Protein AF-0000000084497941 (afdb_homodimer)

Foldseek 3Di:
DVVLVVLLVVLVVVVVVVDDLQRSCVVFVWDSVVSVCSPVPVVPDDPPPIDTDDDVVQVVDLVSLLVVLVVQLVVVVVQDPLVQAAEEEAEPDARQSSRVNVCVVSVHWYWYWYCDPVLPQTDTDPVTDDQAPGEYEYEYEEAEPCSSVQSVQVNSVVRHHHYAAYEYQEYADPDQDHPRHGYHYVYYDYDDD/DVVLVVLLVVLVVVVVVVDDLQRSCVVQVWDSVSSVCSPVVVVPDDPPPIDTDDDVVQVVDLVSLLVVLVVQLVVVVVQDPLVQAAEEEAEPDARQSSRVNNCVVSVHWYWYWYDDPVLPQTDIDPVTDDQAPGEYEYEYEEAEPCSSVQSVQVSSVVRHHHYAAYEYQEYADPDQDHPRHGYYYVYYDYDDD

pLDDT: mean 87.3, std 14.12, range [38.97, 98.88]

Radius of gyration: 20.61 Å; Cα contacts (8 Å, |Δi|>4): 755; chains: 2; bounding box: 57×54×46 Å

Organism: NCBI:txid312540

Structure (mmCIF, N/CA/C/O backbone):
data_AF-0000000084497941-model_v1
#
loop_
_entity.id
_entity.type
_entity.pdbx_description
1 polymer 'Transcriptional regulator GfcR'
#
loop_
_atom_site.group_PDB
_atom_site.id
_atom_site.type_symbol
_atom_site.label_atom_id
_atom_site.label_alt_id
_atom_site.label_comp_id
_atom_site.label_asym_id
_atom_site.label_entity_id
_atom_site.label_seq_id
_atom_site.pdbx_PDB_ins_code
_atom_site.Cartn_x
_atom_site.Cartn_y
_atom_site.Cartn_z
_atom_site.occupancy
_atom_site.B_iso_or_equiv
_atom_site.auth_seq_id
_atom_site.auth_comp_id
_atom_site.auth_asym_id
_atom_site.auth_atom_id
_atom_site.pdbx_PDB_model_num
ATOM 1 N N . MET A 1 1 ? 23.484 14.844 -10.32 1 38.97 1 MET A N 1
ATOM 2 C CA . MET A 1 1 ? 22.953 14.852 -11.688 1 38.97 1 MET A CA 1
ATOM 3 C C . MET A 1 1 ? 22.438 13.477 -12.078 1 38.97 1 MET A C 1
ATOM 5 O O . MET A 1 1 ? 21.438 13.367 -12.805 1 38.97 1 MET A O 1
ATOM 9 N N . LYS A 1 2 ? 23.188 12.367 -11.648 1 48.31 2 LYS A N 1
ATOM 10 C CA . LYS A 1 2 ? 22.906 10.953 -11.898 1 48.31 2 LYS A CA 1
ATOM 11 C C . LYS A 1 2 ? 21.547 10.555 -11.336 1 48.31 2 LYS A C 1
ATOM 13 O O . LYS A 1 2 ? 20.812 9.797 -11.961 1 48.31 2 LYS A O 1
ATOM 18 N N . SER A 1 3 ? 21.188 11.438 -10.453 1 68.69 3 SER A N 1
ATOM 19 C CA . SER A 1 3 ? 20.031 11.078 -9.656 1 68.69 3 SER A CA 1
ATOM 20 C C . SER A 1 3 ? 18.734 11.555 -10.328 1 68.69 3 SER A C 1
ATOM 22 O O . SER A 1 3 ? 17.766 10.797 -10.406 1 68.69 3 SER A O 1
ATOM 24 N N . LEU A 1 4 ? 18.906 12.641 -11.023 1 72 4 LEU A N 1
ATOM 25 C CA . LEU A 1 4 ? 17.719 13.195 -11.672 1 72 4 LEU A CA 1
ATOM 26 C C . LEU A 1 4 ? 17.375 12.414 -12.93 1 72 4 LEU A C 1
ATOM 28 O O . LEU A 1 4 ? 16.203 12.18 -13.219 1 72 4 LEU A O 1
ATOM 32 N N . GLU A 1 5 ? 18.422 12 -13.562 1 73.44 5 GLU A N 1
ATOM 33 C CA . GLU A 1 5 ? 18.219 11.211 -14.781 1 73.44 5 GLU A CA 1
ATOM 34 C C . GLU A 1 5 ? 17.562 9.875 -14.477 1 73.44 5 GLU A C 1
ATOM 36 O O . GLU A 1 5 ? 16.672 9.43 -15.219 1 73.44 5 GLU A O 1
ATOM 41 N N . GLU A 1 6 ? 18.031 9.312 -13.445 1 75.38 6 GLU A N 1
ATOM 42 C CA . GLU A 1 6 ? 17.453 8.039 -13.039 1 75.38 6 GLU A CA 1
ATOM 43 C C . GLU A 1 6 ? 15.992 8.195 -12.656 1 75.38 6 GLU A C 1
ATOM 45 O O . GLU A 1 6 ? 15.156 7.348 -12.992 1 75.38 6 GLU A O 1
ATOM 50 N N . LEU A 1 7 ? 15.742 9.305 -12.047 1 75.25 7 LEU A N 1
ATOM 51 C CA . LEU A 1 7 ? 14.375 9.594 -11.641 1 75.25 7 LEU A CA 1
ATOM 52 C C . LEU A 1 7 ? 13.484 9.828 -12.859 1 75.25 7 LEU A C 1
ATOM 54 O O . LEU A 1 7 ? 12.344 9.359 -12.891 1 75.25 7 LEU A O 1
ATOM 58 N N . TYR A 1 8 ? 14.094 10.516 -13.797 1 77.31 8 TYR A N 1
ATOM 59 C CA . TYR A 1 8 ? 13.367 10.766 -15.039 1 77.31 8 TYR A CA 1
ATOM 60 C C . TYR A 1 8 ? 13.039 9.461 -15.75 1 77.31 8 TYR A C 1
ATOM 62 O O . TYR A 1 8 ? 11.898 9.234 -16.172 1 77.31 8 TYR A O 1
ATOM 70 N N . LYS A 1 9 ? 13.992 8.555 -15.836 1 78.75 9 LYS A N 1
ATOM 71 C CA . LYS A 1 9 ? 13.812 7.27 -16.5 1 78.75 9 LYS A CA 1
ATOM 72 C C . LYS A 1 9 ? 12.727 6.441 -15.82 1 78.75 9 LYS A C 1
ATOM 74 O O . LYS A 1 9 ? 11.891 5.836 -16.484 1 78.75 9 LYS A O 1
ATOM 79 N N . ARG A 1 10 ? 12.758 6.52 -14.57 1 80.19 10 ARG A N 1
ATOM 80 C CA . ARG A 1 10 ? 11.773 5.762 -13.797 1 80.19 10 ARG A CA 1
ATOM 81 C C . ARG A 1 10 ? 10.375 6.336 -13.984 1 80.19 10 ARG A C 1
ATOM 83 O O . ARG A 1 10 ? 9.406 5.586 -14.148 1 80.19 10 ARG A O 1
ATOM 90 N N . ALA A 1 11 ? 10.297 7.605 -14.008 1 79.5 11 ALA A N 1
ATOM 91 C CA . ALA A 1 11 ? 9.016 8.281 -14.188 1 79.5 11 ALA A CA 1
ATOM 92 C C . ALA A 1 11 ? 8.414 7.953 -15.555 1 79.5 11 ALA A C 1
ATOM 94 O O . ALA A 1 11 ? 7.211 7.691 -15.664 1 79.5 11 ALA A O 1
ATOM 95 N N . ILE A 1 12 ? 9.289 7.871 -16.516 1 79.31 12 ILE A N 1
ATOM 96 C CA . ILE A 1 12 ? 8.844 7.57 -17.875 1 79.31 12 ILE A CA 1
ATOM 97 C C . ILE A 1 12 ? 8.375 6.121 -17.953 1 79.31 12 ILE A C 1
ATOM 99 O O . ILE A 1 12 ? 7.363 5.828 -18.594 1 79.31 12 ILE A O 1
ATOM 103 N N . GLU A 1 13 ? 9.102 5.301 -17.266 1 80.06 13 GLU A N 1
ATOM 104 C CA . GLU A 1 13 ? 8.742 3.887 -17.25 1 80.06 13 GLU A CA 1
ATOM 105 C C . GLU A 1 13 ? 7.363 3.676 -16.625 1 80.06 13 GLU A C 1
ATOM 107 O O . GLU A 1 13 ? 6.551 2.916 -17.156 1 80.06 13 GLU A O 1
ATOM 112 N N . LEU A 1 14 ? 7.105 4.301 -15.602 1 79.31 14 LEU A N 1
ATOM 113 C CA . LEU A 1 14 ? 5.832 4.184 -14.898 1 79.31 14 LEU A CA 1
ATOM 114 C C . LEU A 1 14 ? 4.699 4.793 -15.719 1 79.31 14 LEU A C 1
ATOM 116 O O . LEU A 1 14 ? 3.598 4.242 -15.766 1 79.31 14 LEU A O 1
ATOM 120 N N . LYS A 1 15 ? 4.988 5.945 -16.359 1 79.69 15 LYS A N 1
ATOM 121 C CA . LYS A 1 15 ? 4.004 6.578 -17.234 1 79.69 15 LYS A CA 1
ATOM 122 C C . LYS A 1 15 ? 3.621 5.656 -18.375 1 79.69 15 LYS A C 1
ATOM 124 O O . LYS A 1 15 ? 2.441 5.535 -18.719 1 79.69 15 LYS A O 1
ATOM 129 N N . ASN A 1 16 ? 4.625 4.945 -18.875 1 79.56 16 ASN A N 1
ATOM 130 C CA . ASN A 1 16 ? 4.41 4.027 -20 1 79.56 16 ASN A CA 1
ATOM 131 C C . ASN A 1 16 ? 3.582 2.818 -19.578 1 79.56 16 ASN A C 1
ATOM 133 O O . ASN A 1 16 ? 2.93 2.186 -20.406 1 79.56 16 ASN A O 1
ATOM 137 N N . LYS A 1 17 ? 3.617 2.561 -18.312 1 76.25 17 LYS A N 1
ATOM 138 C CA . LYS A 1 17 ? 2.838 1.453 -17.766 1 76.25 17 LYS A CA 1
ATOM 139 C C . LYS A 1 17 ? 1.403 1.883 -17.469 1 76.25 17 LYS A C 1
ATOM 141 O O . LYS A 1 17 ? 0.6 1.087 -16.969 1 76.25 17 LYS A O 1
ATOM 146 N N . GLY A 1 18 ? 1.116 3.264 -17.719 1 73.56 18 GLY A N 1
ATOM 147 C CA . GLY A 1 18 ? -0.255 3.738 -17.609 1 73.56 18 GLY A CA 1
ATOM 148 C C . GLY A 1 18 ? -0.554 4.441 -16.312 1 73.56 18 GLY A C 1
ATOM 149 O O . GLY A 1 18 ? -1.717 4.684 -15.977 1 73.56 18 GLY A O 1
ATOM 150 N N . MET A 1 19 ? 0.462 4.684 -15.555 1 74.25 19 MET A N 1
ATOM 151 C CA . MET A 1 19 ? 0.244 5.344 -14.266 1 74.25 19 MET A CA 1
ATOM 152 C C . MET A 1 19 ? 0.009 6.84 -14.461 1 74.25 19 MET A C 1
ATOM 154 O O . MET A 1 19 ? 0.636 7.465 -15.312 1 74.25 19 MET A O 1
ATOM 158 N N . SER A 1 20 ? -0.952 7.426 -13.688 1 74.38 20 SER A N 1
ATOM 159 C CA . SER A 1 20 ? -1.146 8.867 -13.648 1 74.38 20 SER A CA 1
ATOM 160 C C . SER A 1 20 ? -0.001 9.562 -12.922 1 74.38 20 SER A C 1
ATOM 162 O O . SER A 1 20 ? 0.785 8.906 -12.227 1 74.38 20 SER A O 1
ATOM 164 N N . ASP A 1 21 ? 0.1 10.938 -13.164 1 76.62 21 ASP A N 1
ATOM 165 C CA . ASP A 1 21 ? 1.107 11.719 -12.453 1 76.62 21 ASP A CA 1
ATOM 166 C C . ASP A 1 21 ? 0.959 11.562 -10.938 1 76.62 21 ASP A C 1
ATOM 168 O O . ASP A 1 21 ? 1.955 11.484 -10.219 1 76.62 21 ASP A O 1
ATOM 172 N N . LYS A 1 22 ? -0.23 11.422 -10.477 1 71.44 22 LYS A N 1
ATOM 173 C CA . LYS A 1 22 ? -0.493 11.273 -9.047 1 71.44 22 LYS A CA 1
ATOM 174 C C . LYS A 1 22 ? -0.027 9.906 -8.547 1 71.44 22 LYS A C 1
ATOM 176 O O . LYS A 1 22 ? 0.569 9.812 -7.469 1 71.44 22 LYS A O 1
ATOM 181 N N . GLU A 1 23 ? -0.269 8.883 -9.266 1 72.44 23 GLU A N 1
ATOM 182 C CA . GLU A 1 23 ? 0.193 7.543 -8.914 1 72.44 23 GLU A CA 1
ATOM 183 C C . GLU A 1 23 ? 1.717 7.477 -8.883 1 72.44 23 GLU A C 1
ATOM 185 O O . GLU A 1 23 ? 2.299 6.836 -8.008 1 72.44 23 GLU A O 1
ATOM 190 N N . ILE A 1 24 ? 2.291 8.086 -9.891 1 76.19 24 ILE A N 1
ATOM 191 C CA . ILE A 1 24 ? 3.748 8.094 -9.977 1 76.19 24 ILE A CA 1
ATOM 192 C C . ILE A 1 24 ? 4.332 8.852 -8.789 1 76.19 24 ILE A C 1
ATOM 194 O O . ILE A 1 24 ? 5.336 8.438 -8.211 1 76.19 24 ILE A O 1
ATOM 198 N N . SER A 1 25 ? 3.672 9.961 -8.461 1 76.25 25 SER A N 1
ATOM 199 C CA . SER A 1 25 ? 4.113 10.75 -7.316 1 76.25 25 SER A CA 1
ATOM 200 C C . SER A 1 25 ? 4.086 9.922 -6.035 1 76.25 25 SER A C 1
ATOM 202 O O . SER A 1 25 ? 5.004 10.008 -5.219 1 76.25 25 SER A O 1
ATOM 204 N N . THR A 1 26 ? 3.102 9.109 -5.965 1 68.81 26 THR A N 1
ATOM 205 C CA . THR A 1 26 ? 2.975 8.25 -4.797 1 68.81 26 THR A CA 1
ATOM 206 C C . THR A 1 26 ? 4.055 7.172 -4.801 1 68.81 26 THR A C 1
ATOM 208 O O . THR A 1 26 ? 4.648 6.875 -3.76 1 68.81 26 THR A O 1
ATOM 211 N N . GLU A 1 27 ? 4.344 6.625 -5.871 1 71.69 27 GLU A N 1
ATOM 212 C CA . GLU A 1 27 ? 5.324 5.555 -6.023 1 71.69 27 GLU A CA 1
ATOM 213 C C . GLU A 1 27 ? 6.738 6.059 -5.762 1 71.69 27 GLU A C 1
ATOM 215 O O . GLU A 1 27 ? 7.543 5.371 -5.133 1 71.69 27 GLU A O 1
ATOM 220 N N . LEU A 1 28 ? 7.07 7.254 -6.266 1 70.69 28 LEU A N 1
ATOM 221 C CA . LEU A 1 28 ? 8.43 7.777 -6.195 1 70.69 28 LEU A CA 1
ATOM 222 C C . LEU A 1 28 ? 8.594 8.719 -5.012 1 70.69 28 LEU A C 1
ATOM 224 O O . LEU A 1 28 ? 9.703 9.195 -4.738 1 70.69 28 LEU A O 1
ATOM 228 N N . HIS A 1 29 ? 7.484 8.969 -4.352 1 70.38 29 HIS A N 1
ATOM 229 C CA . HIS A 1 29 ? 7.465 9.883 -3.213 1 70.38 29 HIS A CA 1
ATOM 230 C C . HIS A 1 29 ? 7.957 11.266 -3.609 1 70.38 29 HIS A C 1
ATOM 232 O O . HIS A 1 29 ? 8.828 11.836 -2.945 1 70.38 29 HIS A O 1
ATOM 238 N N . LEU A 1 30 ? 7.566 11.734 -4.688 1 70.81 30 LEU A N 1
ATOM 239 C CA . LEU A 1 30 ? 7.789 13.086 -5.184 1 70.81 30 LEU A CA 1
ATOM 240 C C . LEU A 1 30 ? 6.469 13.836 -5.34 1 70.81 30 LEU A C 1
ATOM 242 O O . LEU A 1 30 ? 5.398 13.219 -5.344 1 70.81 30 LEU A O 1
ATOM 246 N N . SER A 1 31 ? 6.586 15.109 -5.363 1 68.5 31 SER A N 1
ATOM 247 C CA . SER A 1 31 ? 5.391 15.906 -5.602 1 68.5 31 SER A CA 1
ATOM 248 C C . SER A 1 31 ? 4.871 15.719 -7.023 1 68.5 31 SER A C 1
ATOM 250 O O . SER A 1 31 ? 5.641 15.391 -7.93 1 68.5 31 SER A O 1
ATOM 252 N N . VAL A 1 32 ? 3.582 15.883 -7.109 1 70.19 32 VAL A N 1
ATOM 253 C CA . VAL A 1 32 ? 2.988 15.797 -8.438 1 70.19 32 VAL A CA 1
ATOM 254 C C . VAL A 1 32 ? 3.621 16.844 -9.359 1 70.19 32 VAL A C 1
ATOM 256 O O . VAL A 1 32 ? 3.867 16.562 -10.539 1 70.19 32 VAL A O 1
ATOM 259 N N . ASN A 1 33 ? 3.918 17.984 -8.852 1 70.75 33 ASN A N 1
ATOM 260 C CA . ASN A 1 33 ? 4.562 19.047 -9.625 1 70.75 33 ASN A CA 1
ATOM 261 C C . ASN A 1 33 ? 5.945 18.609 -10.117 1 70.75 33 ASN A C 1
ATOM 263 O O . ASN A 1 33 ? 6.324 18.906 -11.25 1 70.75 33 ASN A O 1
ATOM 267 N N . THR A 1 34 ? 6.66 17.938 -9.258 1 73.38 34 THR A N 1
ATOM 268 C CA . THR A 1 34 ? 7.98 17.453 -9.641 1 73.38 34 THR A CA 1
ATOM 269 C C . THR A 1 34 ? 7.875 16.438 -10.766 1 73.38 34 THR A C 1
ATOM 271 O O . THR A 1 34 ? 8.672 16.453 -11.711 1 73.38 34 THR A O 1
ATOM 274 N N . ILE A 1 35 ? 6.836 15.594 -10.711 1 74.12 35 ILE A N 1
ATOM 275 C CA . ILE A 1 35 ? 6.648 14.57 -11.734 1 74.12 35 ILE A CA 1
ATOM 276 C C . ILE A 1 35 ? 6.27 15.227 -13.062 1 74.12 35 ILE A C 1
ATOM 278 O O . ILE A 1 35 ? 6.812 14.875 -14.109 1 74.12 35 ILE A O 1
ATOM 282 N N . SER A 1 36 ? 5.363 16.156 -12.945 1 74.88 36 SER A N 1
ATOM 283 C CA . SER A 1 36 ? 4.961 16.875 -14.156 1 74.88 36 SER A CA 1
ATOM 284 C C . SER A 1 36 ? 6.148 17.578 -14.805 1 74.88 36 SER A C 1
ATOM 286 O O . SER A 1 36 ? 6.285 17.578 -16.031 1 74.88 36 SER A O 1
ATOM 288 N N . TRP A 1 37 ? 6.922 18.141 -13.984 1 74.94 37 TRP A N 1
ATOM 289 C CA . TRP A 1 37 ? 8.133 18.812 -14.445 1 74.94 37 TRP A CA 1
ATOM 290 C C . TRP A 1 37 ? 9.086 17.812 -15.102 1 74.94 37 TRP A C 1
ATOM 292 O O . TRP A 1 37 ? 9.602 18.078 -16.188 1 74.94 37 TRP A O 1
ATOM 302 N N . LEU A 1 38 ? 9.344 16.688 -14.484 1 73.25 38 LEU A N 1
ATOM 303 C CA . LEU A 1 38 ? 10.234 15.656 -14.992 1 73.25 38 LEU A CA 1
ATOM 304 C C . LEU A 1 38 ? 9.773 15.164 -16.359 1 73.25 38 LEU A C 1
ATOM 306 O O . LEU A 1 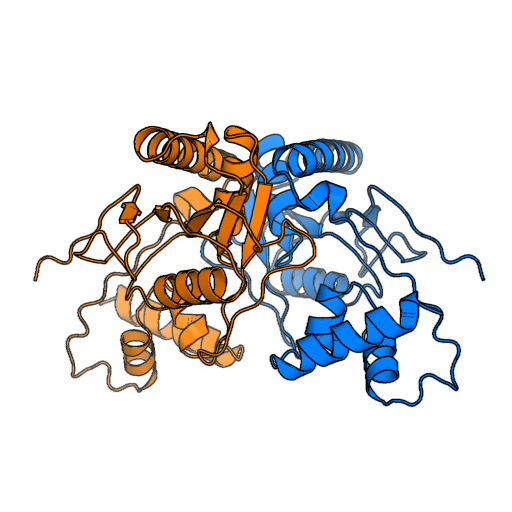38 ? 10.586 14.93 -17.25 1 73.25 38 LEU A O 1
ATOM 310 N N . LEU A 1 39 ? 8.531 15.055 -16.469 1 77.62 39 LEU A N 1
ATOM 311 C CA . LEU A 1 39 ? 7.973 14.461 -17.688 1 77.62 39 LEU A CA 1
ATOM 312 C C . LEU A 1 39 ? 7.867 15.5 -18.797 1 77.62 39 LEU A C 1
ATOM 314 O O . LEU A 1 39 ? 7.762 15.148 -19.969 1 77.62 39 LEU A O 1
ATOM 318 N N . SER A 1 40 ? 7.832 16.734 -18.469 1 71.38 40 SER A N 1
ATOM 319 C CA . SER A 1 40 ? 7.766 17.812 -19.453 1 71.38 40 SER A CA 1
ATOM 320 C C . SER A 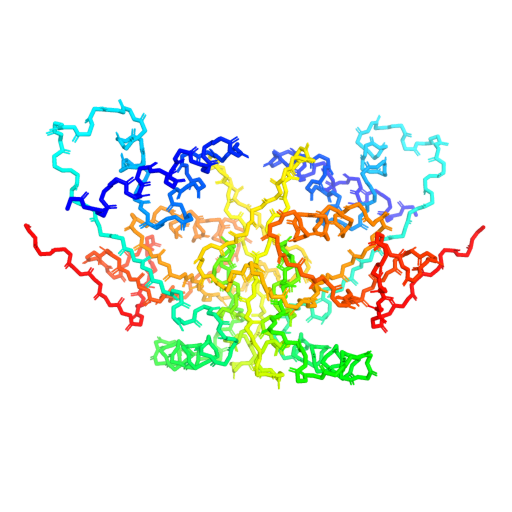1 40 ? 9.125 18.062 -20.094 1 71.38 40 SER A C 1
ATOM 322 O O . SER A 1 40 ? 9.242 18.828 -21.047 1 71.38 40 SER A O 1
ATOM 324 N N . LYS A 1 41 ? 10.18 17.234 -20.016 1 58.81 41 LYS A N 1
ATOM 325 C CA . LYS A 1 41 ? 11.492 17.344 -20.672 1 58.81 41 LYS A CA 1
ATOM 326 C C . LYS A 1 41 ? 12.141 18.688 -20.375 1 58.81 41 LYS A C 1
ATOM 328 O O . LYS A 1 41 ? 13.18 19.016 -20.953 1 58.81 41 LYS A O 1
ATOM 333 N N . ASN A 1 42 ? 11.5 19.562 -19.75 1 54.94 42 ASN A N 1
ATOM 334 C CA . ASN A 1 42 ? 12.133 20.844 -19.484 1 54.94 42 ASN A CA 1
ATOM 335 C C . ASN A 1 42 ? 12.93 20.812 -18.188 1 54.94 42 ASN A C 1
ATOM 337 O O . ASN A 1 42 ? 12.781 21.688 -17.328 1 54.94 42 ASN A O 1
ATOM 341 N N . ILE A 1 43 ? 13.688 19.75 -17.969 1 55.41 43 ILE A N 1
ATOM 342 C CA . ILE A 1 43 ? 14.422 19.516 -16.719 1 55.41 43 ILE A CA 1
ATOM 343 C C . ILE A 1 43 ? 15.336 20.703 -16.438 1 55.41 43 ILE A C 1
ATOM 345 O O . ILE A 1 43 ? 15.664 20.984 -15.289 1 55.41 43 ILE A O 1
ATOM 349 N N . GLY A 1 44 ? 15.75 21.203 -17.531 1 49.41 44 GLY A N 1
ATOM 350 C CA . GLY A 1 44 ? 16.797 22.203 -17.422 1 49.41 44 GL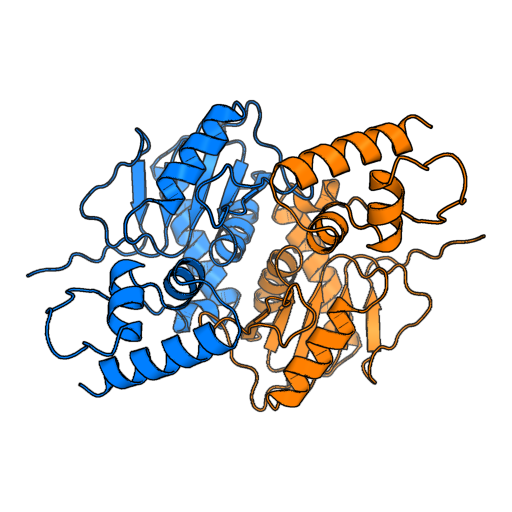Y A CA 1
ATOM 351 C C . GLY A 1 44 ? 16.391 23.438 -16.641 1 49.41 44 GLY A C 1
ATOM 352 O O . GLY A 1 44 ? 17.234 24.25 -16.266 1 49.41 44 GLY A O 1
ATOM 353 N N . GLU A 1 45 ? 15.125 23.797 -16.625 1 50.25 45 GLU A N 1
ATOM 354 C CA . GLU A 1 45 ? 14.914 25.188 -16.234 1 50.25 45 GLU A CA 1
ATOM 355 C C . GLU A 1 45 ? 14.633 25.297 -14.734 1 50.25 45 GLU A C 1
ATOM 357 O O . GLU A 1 45 ? 15.039 26.281 -14.094 1 50.25 45 GLU A O 1
ATOM 362 N N . THR A 1 46 ? 13.578 24.828 -14.164 1 49.94 46 THR A N 1
ATOM 363 C CA . THR A 1 46 ? 13.117 25.25 -12.844 1 49.94 46 THR A CA 1
ATOM 364 C C . THR A 1 46 ? 13.57 24.266 -11.773 1 49.94 46 THR A C 1
ATOM 366 O O . THR A 1 46 ? 13.477 23.047 -11.961 1 49.94 46 THR A O 1
ATOM 369 N N . LYS A 1 47 ? 14.508 24.906 -10.867 1 47.88 47 LYS A N 1
ATOM 370 C CA . LYS A 1 47 ? 15.039 24.234 -9.688 1 47.88 47 LYS A CA 1
ATOM 371 C C . LYS A 1 47 ? 13.914 23.609 -8.859 1 47.88 47 LYS A C 1
ATOM 373 O O . LYS A 1 47 ? 13.016 24.312 -8.398 1 47.88 47 LYS A O 1
ATOM 378 N N . ILE A 1 48 ? 13.344 22.516 -9.227 1 55.97 48 ILE A N 1
ATOM 379 C CA . ILE A 1 48 ? 12.328 21.906 -8.367 1 55.97 48 ILE A CA 1
ATOM 380 C C . ILE A 1 48 ? 13 21.297 -7.133 1 55.97 48 ILE A C 1
ATOM 382 O O . ILE A 1 48 ? 13.984 20.578 -7.254 1 55.97 48 ILE A O 1
ATOM 386 N N . GLN A 1 49 ? 12.867 22.125 -5.891 1 58.75 49 GLN A N 1
ATOM 387 C CA . GLN A 1 49 ? 13.383 21.609 -4.629 1 58.75 49 GLN A CA 1
ATOM 388 C C . GLN A 1 49 ? 12.492 20.5 -4.086 1 58.75 49 GLN A C 1
ATOM 390 O O . GLN A 1 49 ? 11.344 20.734 -3.713 1 58.75 49 GLN A O 1
ATOM 395 N N . ASP A 1 50 ? 12.742 19.219 -4.48 1 69.38 50 ASP A N 1
ATOM 396 C CA . ASP A 1 50 ? 11.992 18.078 -3.963 1 69.38 50 ASP A CA 1
ATOM 397 C C . ASP A 1 50 ? 12.938 17.031 -3.361 1 69.38 50 ASP A C 1
ATOM 399 O O . ASP A 1 50 ? 14.133 17.031 -3.662 1 69.38 50 ASP A O 1
ATOM 403 N N . VAL A 1 51 ? 12.516 16.484 -2.186 1 73.5 51 VAL A N 1
ATOM 404 C CA . VAL A 1 51 ? 13.297 15.43 -1.546 1 73.5 51 VAL A CA 1
ATOM 405 C C . VAL A 1 51 ? 12.602 14.078 -1.76 1 73.5 51 VAL A C 1
ATOM 407 O O . VAL A 1 51 ? 11.406 13.945 -1.5 1 73.5 51 VAL A O 1
ATOM 410 N N . LYS A 1 52 ? 13.367 13.203 -2.352 1 77 52 LYS A N 1
ATOM 411 C CA . LYS A 1 52 ? 12.859 11.844 -2.52 1 77 52 LYS A CA 1
ATOM 412 C C . LYS A 1 52 ? 13.141 10.992 -1.284 1 77 52 LYS A C 1
ATOM 414 O O . LYS A 1 52 ? 14.266 10.953 -0.795 1 77 52 LYS A O 1
ATOM 419 N N . ILE A 1 53 ? 12.109 10.445 -0.79 1 81.31 53 ILE A N 1
ATOM 420 C CA . ILE A 1 53 ? 12.25 9.578 0.375 1 81.31 53 ILE A CA 1
ATOM 421 C C . ILE A 1 53 ? 12.148 8.117 -0.054 1 81.31 53 ILE A C 1
ATOM 423 O O . ILE A 1 53 ? 11.148 7.715 -0.656 1 81.31 53 ILE A O 1
ATOM 427 N N . GLY A 1 54 ? 13.234 7.367 0.091 1 86.56 54 GLY A N 1
ATOM 428 C CA . GLY A 1 54 ? 13.219 5.922 -0.079 1 86.56 54 GLY A CA 1
ATOM 429 C C . GLY A 1 54 ? 13.312 5.168 1.231 1 86.56 54 GLY A C 1
ATOM 430 O O . GLY A 1 54 ? 14.156 5.48 2.074 1 86.56 54 GLY A O 1
ATOM 431 N N . TRP A 1 55 ? 12.43 4.258 1.464 1 92.06 55 TRP A N 1
ATOM 432 C CA . TRP A 1 55 ? 12.445 3.5 2.709 1 92.06 55 TRP A CA 1
ATOM 433 C C . TRP A 1 55 ? 12.422 2 2.434 1 92.06 55 TRP A C 1
ATOM 435 O O . TRP A 1 55 ? 11.859 1.228 3.211 1 92.06 55 TRP A O 1
ATOM 445 N N . ARG A 1 56 ? 13.023 1.639 1.318 1 90.94 56 ARG A N 1
ATOM 446 C CA . ARG A 1 56 ? 13.039 0.243 0.894 1 90.94 56 ARG A CA 1
ATOM 447 C C . ARG A 1 56 ? 13.766 -0.632 1.911 1 90.94 56 ARG A C 1
ATOM 449 O O . ARG A 1 56 ? 13.406 -1.794 2.107 1 90.94 56 ARG A O 1
ATOM 456 N N . SER A 1 57 ? 14.812 -0.125 2.574 1 93.94 57 SER A N 1
ATOM 457 C CA . SER A 1 57 ? 15.555 -0.885 3.574 1 93.94 57 SER A CA 1
ATOM 458 C C . SER A 1 57 ? 14.633 -1.378 4.688 1 93.94 57 SER A C 1
ATOM 460 O O . SER A 1 57 ? 14.891 -2.414 5.301 1 93.94 57 SER A O 1
ATOM 462 N N . ILE A 1 58 ? 13.523 -0.623 4.926 1 96.12 58 ILE A N 1
ATOM 463 C CA . ILE A 1 58 ? 12.523 -1.021 5.91 1 96.12 58 ILE A CA 1
ATOM 464 C C . ILE A 1 58 ? 11.523 -1.976 5.266 1 96.12 58 ILE A C 1
ATOM 466 O O . ILE A 1 58 ? 11.203 -3.021 5.836 1 96.12 58 ILE A O 1
ATOM 470 N N . GLY A 1 59 ? 11.094 -1.634 4.062 1 97 59 GLY A N 1
ATOM 471 C CA . GLY A 1 59 ? 9.953 -2.26 3.418 1 97 59 GLY A CA 1
ATOM 472 C C . GLY A 1 59 ? 10.234 -3.672 2.941 1 97 59 GLY A C 1
ATOM 473 O O . GLY A 1 59 ? 9.312 -4.457 2.723 1 97 59 GLY A O 1
ATOM 474 N N . VAL A 1 60 ? 11.508 -4.086 2.898 1 97 60 VAL A N 1
ATOM 475 C CA . VAL A 1 60 ? 11.906 -5.34 2.262 1 97 60 VAL A CA 1
ATOM 476 C C . VAL A 1 60 ? 11.609 -6.512 3.197 1 97 60 VAL A C 1
ATOM 478 O O . VAL A 1 60 ? 11.391 -7.637 2.744 1 97 60 VAL A O 1
ATOM 481 N N . TYR A 1 61 ? 11.609 -6.285 4.523 1 97.94 61 TYR A N 1
ATOM 482 C CA . TYR A 1 61 ? 11.336 -7.375 5.457 1 97.94 61 TYR A CA 1
ATOM 483 C C . TYR A 1 61 ? 10.18 -7.016 6.383 1 97.94 61 TYR A C 1
ATOM 485 O O . TYR A 1 61 ? 10.156 -5.934 6.973 1 97.94 61 TYR A O 1
ATOM 493 N N . GLY A 1 62 ? 9.219 -7.957 6.5 1 98.31 62 GLY A N 1
ATOM 494 C CA . GLY A 1 62 ? 8.109 -7.793 7.43 1 98.31 62 GLY A CA 1
ATOM 495 C C . GLY A 1 62 ? 8.562 -7.492 8.844 1 98.31 62 GLY A C 1
ATOM 496 O O . GLY A 1 62 ? 7.938 -6.699 9.547 1 98.31 62 GLY A O 1
ATOM 497 N N . SER A 1 63 ? 9.703 -8.102 9.258 1 98.12 63 SER A N 1
ATOM 498 C CA . SER A 1 63 ? 10.211 -7.887 10.609 1 98.12 63 SER A CA 1
ATOM 499 C C . SER A 1 63 ? 10.617 -6.434 10.828 1 98.12 63 SER A C 1
ATOM 501 O O . SER A 1 63 ? 10.383 -5.875 11.906 1 98.12 63 SER A O 1
ATOM 503 N N . ARG A 1 64 ? 11.227 -5.805 9.836 1 98.5 64 ARG A N 1
ATOM 504 C CA . ARG A 1 64 ? 11.625 -4.402 9.953 1 98.5 64 ARG A CA 1
ATOM 505 C C . ARG A 1 64 ? 10.398 -3.492 10.016 1 98.5 64 ARG A C 1
ATOM 507 O O . ARG A 1 64 ? 10.367 -2.543 10.797 1 98.5 64 ARG A O 1
ATOM 514 N N . ILE A 1 65 ? 9.391 -3.828 9.195 1 98.69 65 ILE A N 1
ATOM 515 C CA . ILE A 1 65 ? 8.133 -3.086 9.242 1 98.69 65 ILE A CA 1
ATOM 516 C C . ILE A 1 65 ? 7.504 -3.225 10.625 1 98.69 65 ILE A C 1
ATOM 518 O O . ILE A 1 65 ? 7.02 -2.242 11.195 1 98.69 65 ILE A O 1
ATOM 522 N N . GLY A 1 66 ? 7.5 -4.414 11.172 1 98.62 66 GLY A N 1
ATOM 523 C CA . GLY A 1 66 ? 6.988 -4.664 12.508 1 98.62 66 GLY A CA 1
ATOM 524 C C . GLY A 1 66 ? 7.66 -3.811 13.57 1 98.62 66 GLY A C 1
ATOM 525 O O . GLY A 1 66 ? 6.988 -3.273 14.461 1 98.62 66 GLY A O 1
ATOM 526 N N . HIS A 1 67 ? 8.977 -3.695 13.469 1 98.56 67 HIS A N 1
ATOM 527 C CA . HIS A 1 67 ? 9.703 -2.887 14.445 1 98.56 67 HIS A CA 1
ATOM 528 C C . HIS A 1 67 ? 9.312 -1.415 14.336 1 98.56 67 HIS A C 1
ATOM 530 O O . HIS A 1 67 ? 9.188 -0.729 15.352 1 98.56 67 HIS A O 1
ATOM 536 N N . ILE A 1 68 ? 9.156 -0.916 13.141 1 98.62 68 ILE A N 1
ATOM 537 C CA . ILE A 1 68 ? 8.703 0.458 12.961 1 98.62 68 ILE A CA 1
ATOM 538 C C . ILE A 1 68 ? 7.289 0.611 13.523 1 98.62 68 ILE A C 1
ATOM 540 O O . ILE A 1 68 ? 6.977 1.613 14.164 1 98.62 68 ILE A O 1
ATOM 544 N N . ALA A 1 69 ? 6.41 -0.419 13.25 1 98.81 69 ALA A N 1
ATOM 545 C CA . ALA A 1 69 ? 5.039 -0.391 13.75 1 98.81 69 ALA A CA 1
ATOM 546 C C . ALA A 1 69 ? 5.012 -0.337 15.273 1 98.81 69 ALA A C 1
ATOM 548 O O . ALA A 1 69 ? 4.133 0.292 15.867 1 98.81 69 ALA A O 1
ATOM 549 N N . GLU A 1 70 ? 5.961 -0.98 15.945 1 98.69 70 GLU A N 1
ATOM 550 C CA . GLU A 1 70 ? 6.086 -0.89 17.406 1 98.69 70 GLU A CA 1
ATOM 551 C C . GLU A 1 70 ? 6.355 0.545 17.844 1 98.69 70 GLU A C 1
ATOM 553 O O . GLU A 1 70 ? 5.785 1.011 18.828 1 98.69 70 GLU A O 1
ATOM 558 N N . ILE A 1 71 ? 7.207 1.218 17.156 1 98.62 71 ILE A N 1
ATOM 559 C CA . ILE A 1 71 ? 7.508 2.615 17.453 1 98.62 71 ILE A CA 1
ATOM 560 C C . ILE A 1 71 ? 6.258 3.467 17.25 1 98.62 71 ILE A C 1
ATOM 562 O O . ILE A 1 71 ? 5.93 4.309 18.078 1 98.62 71 ILE A O 1
ATOM 566 N N . MET A 1 72 ? 5.531 3.232 16.125 1 98.75 72 MET A N 1
ATOM 567 C CA . MET A 1 72 ? 4.305 3.975 15.859 1 98.75 72 MET A CA 1
ATOM 568 C C . MET A 1 72 ? 3.275 3.754 16.953 1 98.75 72 MET A C 1
ATOM 570 O O . MET A 1 72 ? 2.623 4.699 17.406 1 98.75 72 MET A O 1
ATOM 574 N N . ALA A 1 73 ? 3.139 2.48 17.375 1 98.81 73 ALA A N 1
ATOM 575 C CA . ALA A 1 73 ? 2.205 2.15 18.453 1 98.81 73 ALA A CA 1
ATOM 576 C C . ALA A 1 73 ? 2.564 2.889 19.734 1 98.81 73 ALA A C 1
ATOM 578 O O . ALA A 1 73 ? 1.683 3.359 20.453 1 98.81 73 ALA A O 1
ATOM 579 N N . ASP A 1 74 ? 3.838 2.969 20.047 1 98.56 74 ASP A N 1
ATOM 580 C CA . ASP A 1 74 ? 4.316 3.695 21.203 1 98.56 74 ASP A CA 1
ATOM 581 C C . ASP A 1 74 ? 3.957 5.176 21.125 1 98.56 74 ASP A C 1
ATOM 583 O O . ASP A 1 74 ? 3.488 5.766 22.094 1 98.56 74 ASP A O 1
ATOM 587 N N . ILE A 1 75 ? 4.156 5.758 19.953 1 98.31 75 ILE A N 1
ATOM 588 C CA . ILE A 1 75 ? 3.822 7.16 19.719 1 98.31 75 ILE A CA 1
ATOM 589 C C . ILE A 1 75 ? 2.324 7.375 19.922 1 98.31 75 ILE A C 1
ATOM 591 O O . ILE A 1 75 ? 1.908 8.344 20.562 1 98.31 75 ILE A O 1
ATOM 595 N N . ILE A 1 76 ? 1.495 6.496 19.375 1 98.56 76 ILE A N 1
ATOM 596 C CA . ILE A 1 76 ? 0.045 6.578 19.5 1 98.56 76 ILE A CA 1
ATOM 597 C C . ILE A 1 76 ? -0.343 6.547 20.984 1 98.56 76 ILE A C 1
ATOM 599 O O . ILE A 1 76 ? -1.148 7.359 21.438 1 98.56 76 ILE A O 1
ATOM 603 N N . SER A 1 77 ? 0.268 5.648 21.75 1 98 77 SER A N 1
ATOM 604 C CA . SER A 1 77 ? -0.045 5.488 23.172 1 98 77 SER A CA 1
ATOM 605 C C . SER A 1 77 ? 0.377 6.715 23.969 1 98 77 SER A C 1
ATOM 607 O O . SER A 1 77 ? -0.212 7.016 25 1 98 77 SER A O 1
ATOM 609 N N . GLU A 1 78 ? 1.408 7.391 23.484 1 96.94 78 GLU A N 1
ATOM 610 C CA . GLU A 1 78 ? 1.867 8.625 24.109 1 96.94 78 GLU A CA 1
ATOM 611 C C . GLU A 1 78 ? 0.883 9.766 23.859 1 96.94 78 GLU A C 1
ATOM 613 O O . GLU A 1 78 ? 0.66 10.602 24.734 1 96.94 78 GLU A O 1
ATOM 618 N N . GLU A 1 79 ? 0.279 9.805 22.672 1 96.94 79 GLU A N 1
ATOM 619 C CA . GLU A 1 79 ? -0.464 10.969 22.203 1 96.94 79 GLU A CA 1
ATOM 620 C C . GLU A 1 79 ? -1.941 10.867 22.562 1 96.94 79 GLU A C 1
ATOM 622 O O . GLU A 1 79 ? -2.617 11.883 22.719 1 96.94 79 GLU A O 1
ATOM 627 N N . ILE A 1 80 ? -2.443 9.609 22.641 1 95.75 80 ILE A N 1
ATOM 628 C CA . ILE A 1 80 ? -3.871 9.477 22.906 1 95.75 80 ILE A CA 1
ATOM 629 C C . ILE A 1 80 ? -4.105 8.375 23.938 1 95.75 80 ILE A C 1
ATOM 631 O O . ILE A 1 80 ? -3.24 7.52 24.141 1 95.75 80 ILE A O 1
ATOM 635 N N . ASN A 1 81 ? -5.383 8.508 24.656 1 96.69 81 ASN A N 1
ATOM 636 C CA . ASN A 1 81 ? -5.828 7.398 25.484 1 96.69 81 ASN A CA 1
ATOM 637 C C . ASN A 1 81 ? -6.277 6.207 24.656 1 96.69 81 ASN A C 1
ATOM 639 O O . ASN A 1 81 ? -7.289 6.281 23.953 1 96.69 81 ASN A O 1
ATOM 643 N N . ILE A 1 82 ? -5.5 5.164 24.812 1 96.69 82 ILE A N 1
ATOM 644 C CA . ILE A 1 82 ? -5.719 3.992 23.984 1 96.69 82 ILE A CA 1
ATOM 645 C C . ILE A 1 82 ? -7.141 3.471 24.172 1 96.69 82 ILE A C 1
ATOM 647 O O . ILE A 1 82 ? -7.734 2.9 23.266 1 96.69 82 ILE A O 1
ATOM 651 N N . ASP A 1 83 ? -7.719 3.684 25.297 1 96.12 83 ASP A N 1
ATOM 652 C CA . ASP A 1 83 ? -9.07 3.219 25.578 1 96.12 83 ASP A CA 1
ATOM 653 C C . ASP A 1 83 ? -10.094 3.967 24.734 1 96.12 83 ASP A C 1
ATOM 655 O O . ASP A 1 83 ? -11.219 3.488 24.531 1 96.12 83 ASP A O 1
ATOM 659 N N . ASP A 1 84 ? -9.734 5.164 24.25 1 96.75 84 ASP A N 1
ATOM 660 C CA . ASP A 1 84 ? -10.617 5.977 23.422 1 96.75 84 ASP A CA 1
ATOM 661 C C . ASP A 1 84 ? -10.516 5.582 21.953 1 96.75 84 ASP A C 1
ATOM 663 O O . ASP A 1 84 ? -11.367 5.945 21.141 1 96.75 84 ASP A O 1
ATOM 667 N N . LEU A 1 85 ? -9.445 4.875 21.594 1 98.44 85 LEU A N 1
ATOM 668 C CA . LEU A 1 85 ? -9.18 4.52 20.203 1 98.44 85 LEU A CA 1
ATOM 669 C C . LEU A 1 85 ? -9.977 3.277 19.797 1 98.44 85 LEU A C 1
ATOM 671 O O . LEU A 1 85 ? -9.961 2.27 20.516 1 98.44 85 LEU A O 1
ATOM 675 N N . ASP A 1 86 ? -10.695 3.377 18.688 1 98.62 86 ASP A N 1
ATOM 676 C CA . ASP A 1 86 ? -11.469 2.238 18.203 1 98.62 86 ASP A CA 1
ATOM 677 C C . ASP A 1 86 ? -10.711 1.499 17.094 1 98.62 86 ASP A C 1
ATOM 679 O O . ASP A 1 86 ? -10.734 0.267 17.047 1 98.62 86 ASP A O 1
ATOM 683 N N . SER A 1 87 ? -10.078 2.293 16.203 1 98.75 87 SER A N 1
ATOM 684 C CA . SER A 1 87 ? -9.578 1.655 14.992 1 98.75 87 SER A CA 1
ATOM 685 C C . SER A 1 87 ? -8.328 2.357 14.477 1 98.75 87 SER A C 1
ATOM 687 O O . SER A 1 87 ? -8.125 3.545 14.742 1 98.75 87 SER A O 1
ATOM 689 N N . VAL A 1 88 ? -7.516 1.63 13.797 1 98.81 88 VAL A N 1
ATOM 690 C CA . VAL A 1 88 ? -6.359 2.111 13.055 1 98.81 88 VAL A CA 1
ATOM 691 C C . VAL A 1 88 ? -6.621 1.981 11.555 1 98.81 88 VAL A C 1
ATOM 693 O O . VAL A 1 88 ? -7.07 0.934 11.086 1 98.81 88 VAL A O 1
ATOM 696 N N . LEU A 1 89 ? -6.426 3.025 10.844 1 98.88 89 LEU A N 1
ATOM 697 C CA . LEU A 1 89 ? -6.676 3.043 9.406 1 98.88 89 LEU A CA 1
ATOM 698 C C . LEU A 1 89 ? -5.367 3.148 8.633 1 98.88 89 LEU A C 1
ATOM 700 O O . LEU A 1 89 ? -4.555 4.039 8.898 1 98.88 89 LEU A O 1
ATOM 704 N N . GLY A 1 90 ? -5.117 2.248 7.73 1 98.75 90 GLY A N 1
ATOM 705 C CA . GLY A 1 90 ? -3.988 2.318 6.82 1 98.75 90 GLY A CA 1
ATOM 706 C C . GLY A 1 90 ? -4.359 2.855 5.449 1 98.75 90 GLY A C 1
ATOM 707 O O . GLY A 1 90 ? -5.289 2.355 4.812 1 98.75 90 GLY A O 1
ATOM 708 N N . ILE A 1 91 ? -3.666 3.803 5.004 1 97.81 91 ILE A N 1
ATOM 709 C CA . ILE A 1 91 ? -3.883 4.348 3.67 1 97.81 91 ILE A CA 1
ATOM 710 C C . ILE A 1 91 ? -3.191 3.463 2.635 1 97.81 91 ILE A C 1
ATOM 712 O O . ILE A 1 91 ? -2.027 3.092 2.805 1 97.81 91 ILE A O 1
ATOM 716 N N . THR A 1 92 ? -3.891 3.037 1.594 1 95 92 THR A N 1
ATOM 717 C CA . THR A 1 92 ? -3.359 2.217 0.51 1 95 92 THR A CA 1
ATOM 718 C C . THR A 1 92 ? -2.297 2.982 -0.273 1 95 92 THR A C 1
ATOM 720 O O . THR A 1 92 ? -2.461 4.168 -0.559 1 95 92 THR A O 1
ATOM 723 N N . ILE A 1 93 ? -1.276 2.316 -0.573 1 94.56 93 ILE A N 1
ATOM 724 C CA . ILE A 1 93 ? -0.895 0.924 -0.362 1 94.56 93 ILE A CA 1
ATOM 725 C C . ILE A 1 93 ? 0.088 0.83 0.803 1 94.56 93 ILE A C 1
ATOM 727 O O . ILE A 1 93 ? -0.067 -0.017 1.687 1 94.56 93 ILE A O 1
ATOM 731 N N . ASN A 1 94 ? 0.965 1.812 0.92 1 95.94 94 ASN A N 1
ATOM 732 C CA . ASN A 1 94 ? 2.164 1.707 1.745 1 95.94 94 ASN A CA 1
ATOM 733 C C . ASN A 1 94 ? 1.836 1.826 3.23 1 95.94 94 ASN A C 1
ATOM 735 O O . ASN A 1 94 ? 2.637 1.435 4.082 1 95.94 94 ASN A O 1
ATOM 739 N N . GLY A 1 95 ? 0.736 2.348 3.541 1 98.06 95 GLY A N 1
ATOM 740 C CA . GLY A 1 95 ? 0.339 2.463 4.934 1 98.06 95 GLY A CA 1
ATOM 741 C C . GLY A 1 95 ? -0.207 1.17 5.508 1 98.06 95 GLY A C 1
ATOM 742 O O . GLY A 1 95 ? -0.263 1.001 6.73 1 98.06 95 GLY A O 1
ATOM 743 N N . ILE A 1 96 ? -0.605 0.226 4.676 1 98.62 96 ILE A N 1
ATOM 744 C CA . ILE A 1 96 ? -1.344 -0.966 5.074 1 98.62 96 ILE A CA 1
ATOM 745 C C . ILE A 1 96 ? -0.45 -1.863 5.93 1 98.62 96 ILE A C 1
ATOM 747 O O . ILE A 1 96 ? -0.855 -2.311 7.004 1 98.62 96 ILE A O 1
ATOM 751 N N . PRO A 1 97 ? 0.816 -2.131 5.574 1 98.75 97 PRO A N 1
ATOM 752 C CA . PRO A 1 97 ? 1.638 -3.012 6.406 1 98.75 97 PRO A CA 1
ATOM 753 C C . PRO A 1 97 ? 1.854 -2.463 7.816 1 98.75 97 PRO A C 1
ATOM 755 O O . PRO A 1 97 ? 1.761 -3.209 8.797 1 98.75 97 PRO A O 1
ATOM 758 N N . PHE A 1 98 ? 2.102 -1.162 7.883 1 98.81 98 PHE A N 1
ATOM 759 C CA . PHE A 1 98 ? 2.293 -0.547 9.188 1 98.81 98 PHE A CA 1
ATOM 760 C C . PHE A 1 98 ? 1.017 -0.629 10.016 1 98.81 98 PHE A C 1
ATOM 762 O O . PHE A 1 98 ? 1.053 -1.022 11.188 1 98.81 98 PHE A O 1
ATOM 769 N N . ALA A 1 99 ? -0.128 -0.242 9.43 1 98.88 99 ALA A N 1
ATOM 770 C CA . ALA A 1 99 ? -1.413 -0.249 10.125 1 98.88 99 ALA A CA 1
ATOM 771 C C . ALA A 1 99 ? -1.78 -1.657 10.578 1 98.88 99 ALA A C 1
ATOM 773 O O . ALA A 1 99 ? -2.385 -1.834 11.641 1 98.88 99 ALA A O 1
ATOM 774 N N . THR A 1 100 ? -1.456 -2.678 9.766 1 98.75 100 THR A N 1
ATOM 775 C CA . THR A 1 100 ? -1.724 -4.074 10.094 1 98.75 100 THR A CA 1
ATOM 776 C C . THR A 1 100 ? -1.021 -4.473 11.383 1 98.75 100 THR A C 1
ATOM 778 O O . THR A 1 100 ? -1.648 -5.02 12.297 1 98.75 100 THR A O 1
ATOM 781 N N . PHE A 1 101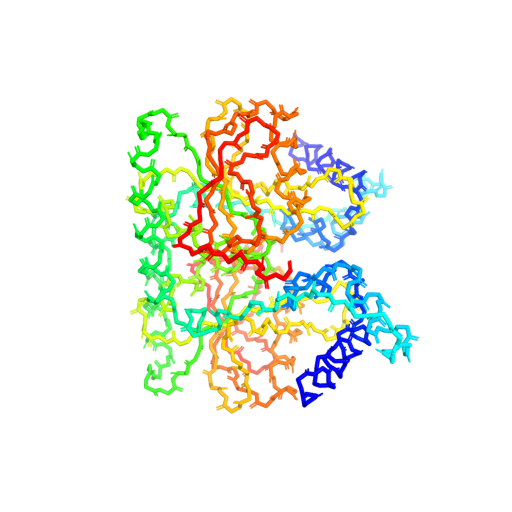 ? 0.249 -4.168 11.508 1 98.88 101 PHE A N 1
ATOM 782 C CA . PHE A 1 101 ? 1.006 -4.492 12.711 1 98.88 101 PHE A CA 1
ATOM 783 C C . PHE A 1 101 ? 0.513 -3.67 13.898 1 98.88 101 PHE A C 1
ATOM 785 O O . PHE A 1 101 ? 0.382 -4.191 15.008 1 98.88 101 PHE A O 1
ATOM 792 N N . VAL A 1 102 ? 0.224 -2.344 13.695 1 98.88 102 VAL A N 1
ATOM 793 C CA . VAL A 1 102 ? -0.219 -1.481 14.781 1 98.88 102 VAL A CA 1
ATOM 794 C C . VAL A 1 102 ? -1.554 -1.983 15.328 1 98.88 102 VAL A C 1
ATOM 796 O O . VAL A 1 102 ? -1.771 -1.995 16.547 1 98.88 102 VAL A O 1
ATOM 799 N N . SER A 1 103 ? -2.469 -2.361 14.391 1 98.88 103 SER A N 1
ATOM 800 C CA . SER A 1 103 ? -3.736 -2.957 14.797 1 98.88 103 SER A CA 1
ATOM 801 C C . SER A 1 103 ? -3.514 -4.168 15.703 1 98.88 103 SER A C 1
ATOM 803 O O . SER A 1 103 ? -4.172 -4.305 16.734 1 98.88 103 SER A O 1
ATOM 805 N N . ASP A 1 104 ? -2.605 -5.02 15.344 1 98.75 104 ASP A N 1
ATOM 806 C CA . ASP A 1 104 ? -2.291 -6.215 16.125 1 98.75 104 ASP A CA 1
ATOM 807 C C . ASP A 1 104 ? -1.682 -5.852 17.469 1 98.75 104 ASP A C 1
ATOM 809 O O . ASP A 1 104 ? -2.129 -6.336 18.516 1 98.75 104 ASP A O 1
ATOM 813 N N . ILE A 1 105 ? -0.728 -4.941 17.516 1 98.56 105 ILE A N 1
ATOM 814 C CA . ILE A 1 105 ? 0.026 -4.555 18.703 1 98.56 105 ILE A CA 1
ATOM 815 C C . ILE A 1 105 ? -0.912 -3.906 19.719 1 98.56 105 ILE A C 1
ATOM 817 O O . ILE A 1 105 ? -0.841 -4.203 20.906 1 98.56 105 ILE A O 1
ATOM 821 N N . LEU A 1 106 ? -1.828 -3.002 19.25 1 98.5 106 LEU A N 1
ATOM 822 C CA . LEU A 1 106 ? -2.672 -2.223 20.156 1 98.5 106 LEU A CA 1
ATOM 823 C C . LEU A 1 106 ? -3.982 -2.947 20.422 1 98.5 106 LEU A C 1
ATOM 825 O O . LEU A 1 106 ? -4.758 -2.527 21.297 1 98.5 106 LEU A O 1
ATOM 829 N N . GLY A 1 107 ? -4.215 -4.051 19.688 1 98.19 107 GLY A N 1
ATOM 830 C CA . GLY A 1 107 ? -5.473 -4.766 19.859 1 98.19 107 GLY A CA 1
ATOM 831 C C . GLY A 1 107 ? -6.68 -3.957 19.406 1 98.19 107 GLY A C 1
ATOM 832 O O . GLY A 1 107 ? -7.711 -3.957 20.078 1 98.19 107 GLY A O 1
ATOM 833 N N . LYS A 1 108 ? -6.625 -3.168 18.359 1 98.69 108 LYS A N 1
ATOM 834 C CA . LYS A 1 108 ? -7.691 -2.316 17.844 1 98.69 108 LYS A CA 1
ATOM 835 C C . LYS A 1 108 ? -8.102 -2.74 16.438 1 98.69 108 LYS A C 1
ATOM 837 O O . LYS A 1 108 ? -7.418 -3.551 15.805 1 98.69 108 LYS A O 1
ATOM 842 N N . GLU A 1 109 ? -9.195 -2.281 15.992 1 98.75 109 GLU A N 1
ATOM 843 C CA . GLU A 1 109 ? -9.703 -2.621 14.664 1 98.75 109 GLU A CA 1
ATOM 844 C C . GLU A 1 109 ? -8.781 -2.08 13.57 1 98.75 109 GLU A C 1
ATOM 846 O O . GLU A 1 109 ? -8.062 -1.101 13.781 1 98.75 109 GLU A O 1
ATOM 851 N N . LEU A 1 110 ? -8.781 -2.756 12.477 1 98.81 110 LEU A N 1
ATOM 852 C CA . LEU A 1 110 ? -8.039 -2.344 11.289 1 98.81 110 LEU A CA 1
ATOM 853 C C . LEU A 1 110 ? -8.984 -1.843 10.203 1 98.81 110 LEU A C 1
ATOM 855 O O . LEU A 1 110 ? -9.969 -2.506 9.883 1 98.81 110 LEU A O 1
ATOM 859 N N . MET A 1 111 ? -8.742 -0.691 9.711 1 98.69 111 MET A N 1
ATOM 860 C CA . MET A 1 111 ? -9.414 -0.102 8.555 1 98.69 111 MET A CA 1
ATOM 861 C C . MET A 1 111 ? -8.438 0.101 7.402 1 98.69 111 MET A C 1
ATOM 863 O O . MET A 1 111 ? -7.258 0.38 7.625 1 98.69 111 MET A O 1
ATOM 867 N N . VAL A 1 112 ? -8.922 -0.012 6.168 1 98.19 112 VAL A N 1
ATOM 868 C CA . VAL A 1 112 ? -8.133 0.241 4.965 1 98.19 112 VAL A CA 1
ATOM 869 C C . VAL A 1 112 ? -8.852 1.257 4.082 1 98.19 112 VAL A C 1
ATOM 871 O O . VAL A 1 112 ? -10.047 1.117 3.812 1 98.19 112 VAL A O 1
ATOM 874 N N . TYR A 1 113 ? -8.125 2.299 3.756 1 97.5 113 TYR A N 1
ATOM 875 C CA . TYR A 1 113 ? -8.641 3.404 2.957 1 97.5 113 TYR A CA 1
ATOM 876 C C . TYR A 1 113 ? -7.895 3.52 1.635 1 97.5 113 TYR A C 1
ATOM 878 O O . TYR A 1 113 ? -6.66 3.492 1.606 1 97.5 113 TYR A O 1
ATOM 886 N N . ARG A 1 114 ? -8.672 3.643 0.562 1 92.69 114 ARG A N 1
ATOM 887 C CA . ARG A 1 114 ? -8.117 3.861 -0.771 1 92.69 114 ARG A CA 1
ATOM 888 C C . ARG A 1 114 ? -8.453 5.258 -1.279 1 92.69 114 ARG A C 1
ATOM 890 O O . ARG A 1 114 ? -9.609 5.555 -1.584 1 92.69 114 ARG A O 1
ATOM 897 N N . PRO A 1 115 ? -7.402 6.047 -1.354 1 89 115 PRO A N 1
ATOM 898 C CA . PRO A 1 115 ? -7.668 7.387 -1.882 1 89 115 PRO A CA 1
ATOM 899 C C . PRO A 1 115 ? -8.141 7.367 -3.336 1 89 115 PRO A C 1
ATOM 901 O O . PRO A 1 115 ? -7.777 6.461 -4.09 1 89 115 PRO A O 1
ATOM 904 N N . HIS A 1 116 ? -8.953 8.266 -3.73 1 80.31 116 HIS A N 1
ATOM 905 C CA . HIS A 1 116 ? -9.406 8.422 -5.109 1 80.31 116 HIS A CA 1
ATOM 906 C C . HIS A 1 116 ? -8.383 9.195 -5.938 1 80.31 116 HIS A C 1
ATOM 908 O O . HIS A 1 116 ? -7.793 10.164 -5.453 1 80.31 116 HIS A O 1
ATOM 914 N N . PRO A 1 117 ? -8.203 8.758 -7.145 1 65.31 117 PRO A N 1
ATOM 915 C CA . PRO A 1 117 ? -7.203 9.438 -7.977 1 65.31 117 PRO A CA 1
ATOM 916 C C . PRO A 1 117 ? -7.598 10.875 -8.32 1 65.31 117 PRO A C 1
ATOM 918 O O . PRO A 1 117 ? -6.727 11.727 -8.523 1 65.31 117 PRO A O 1
ATOM 921 N N . SER A 1 118 ? -8.891 11.117 -8.531 1 65.12 118 SER A N 1
ATOM 922 C CA . SER A 1 118 ? -9.305 12.422 -9.023 1 65.12 118 SER A CA 1
ATOM 923 C C . SER A 1 118 ? -9.828 13.305 -7.895 1 65.12 118 SER A C 1
ATOM 925 O O . SER A 1 118 ? -10.555 14.273 -8.141 1 65.12 118 SER A O 1
ATOM 927 N N . GLY A 1 119 ? -9.336 13.18 -6.715 1 63.84 119 GLY A N 1
ATOM 928 C CA . GLY A 1 119 ? -9.734 14.062 -5.633 1 63.84 119 GLY A CA 1
ATOM 929 C C . GLY A 1 119 ? -11.148 13.812 -5.148 1 63.84 119 GLY A C 1
ATOM 930 O O . GLY A 1 119 ? -11.617 14.461 -4.211 1 63.84 119 GLY A O 1
ATOM 931 N N . LYS A 1 120 ? -11.922 12.953 -5.766 1 76.19 120 LYS A N 1
ATOM 932 C CA . LYS A 1 120 ? -13.219 12.539 -5.234 1 76.19 120 LYS A CA 1
ATOM 933 C C . LYS A 1 120 ? -13.047 11.727 -3.955 1 76.19 120 LYS A C 1
ATOM 935 O O . LYS A 1 120 ? -11.938 11.594 -3.436 1 76.19 120 LYS A O 1
ATOM 940 N N . GLU A 1 121 ? -14.18 11.453 -3.33 1 82.44 121 GLU A N 1
ATOM 941 C CA . GLU A 1 121 ? -14.156 10.68 -2.09 1 82.44 121 GLU A CA 1
ATOM 942 C C . GLU A 1 121 ? -13.508 9.312 -2.303 1 82.44 121 GLU A C 1
ATOM 944 O O . GLU A 1 121 ? -13.805 8.633 -3.283 1 82.44 121 GLU A O 1
ATOM 949 N N . GLY A 1 122 ? -12.539 9.062 -1.373 1 90 122 GLY A N 1
ATOM 950 C CA . GLY A 1 122 ? -11.898 7.758 -1.399 1 90 122 GLY A CA 1
ATOM 951 C C . GLY A 1 122 ? -12.812 6.641 -0.937 1 90 122 GLY A C 1
ATOM 952 O O . GLY A 1 122 ? -14.008 6.852 -0.721 1 90 122 GLY A O 1
ATOM 953 N N . LEU A 1 123 ? -12.336 5.422 -0.885 1 89.88 123 LEU A N 1
ATOM 954 C CA . LEU A 1 123 ? -13.109 4.234 -0.549 1 89.88 123 LEU A CA 1
ATOM 955 C C . LEU A 1 123 ? -12.578 3.576 0.719 1 89.88 123 LEU A C 1
ATOM 957 O O . LEU A 1 123 ? -11.367 3.373 0.855 1 89.88 123 LEU A O 1
ATOM 961 N N . PHE A 1 124 ? -13.516 3.371 1.553 1 93.5 124 PHE A N 1
ATOM 962 C CA . PHE A 1 124 ? -13.234 2.523 2.705 1 93.5 124 PHE A CA 1
ATOM 963 C C . PHE A 1 124 ? -13.539 1.065 2.393 1 93.5 124 PHE A C 1
ATOM 965 O O . PHE A 1 124 ? -14.656 0.733 1.993 1 93.5 124 PHE A O 1
ATOM 972 N N . SER A 1 125 ? -12.562 0.27 2.592 1 93.44 125 SER A N 1
ATOM 973 C CA . SER A 1 125 ? -12.758 -1.139 2.26 1 93.44 125 SER A CA 1
ATOM 974 C C . SER A 1 125 ? -13.789 -1.785 3.176 1 93.44 125 SER A C 1
ATOM 976 O O . SER A 1 125 ? -13.742 -1.609 4.395 1 93.44 125 SER A O 1
ATOM 978 N N . SER A 1 126 ? -14.695 -2.654 2.551 1 91.06 126 SER A N 1
ATOM 979 C CA . SER A 1 126 ? -15.742 -3.334 3.309 1 91.06 126 SER A CA 1
ATOM 980 C C . SER A 1 126 ? -15.219 -4.625 3.93 1 91.06 126 SER A C 1
ATOM 982 O O . SER A 1 126 ? -15.914 -5.258 4.73 1 91.06 126 SER A O 1
ATOM 984 N N . ASN A 1 127 ? -13.977 -4.965 3.607 1 93.81 127 ASN A N 1
ATOM 985 C CA . ASN A 1 127 ? -13.406 -6.191 4.148 1 93.81 127 ASN A CA 1
ATOM 986 C C . ASN A 1 127 ? -12.82 -5.973 5.539 1 93.81 127 ASN A C 1
ATOM 988 O O . ASN A 1 127 ? -12.516 -6.934 6.246 1 93.81 127 ASN A O 1
ATOM 992 N N . PHE A 1 128 ? -12.672 -4.789 5.914 1 97.06 128 PHE A N 1
ATOM 993 C CA . PHE A 1 128 ? -12.094 -4.402 7.199 1 97.06 128 PHE A CA 1
ATOM 994 C C . PHE A 1 128 ? -13.109 -3.639 8.039 1 97.06 128 PHE A C 1
ATOM 996 O O . PHE A 1 128 ? -14.32 -3.783 7.844 1 97.06 128 PHE A O 1
ATOM 1003 N N . ALA A 1 129 ? -12.672 -2.883 9.094 1 97 129 ALA A N 1
ATOM 1004 C CA . ALA A 1 129 ? -13.57 -2.172 10 1 97 129 ALA A CA 1
ATOM 1005 C C . ALA A 1 129 ? -14.195 -0.959 9.312 1 97 129 ALA A C 1
ATOM 1007 O O . ALA A 1 129 ? -13.594 -0.384 8.398 1 97 129 ALA A O 1
ATOM 1008 N N . GLY A 1 130 ? -15.367 -0.591 9.758 1 95.81 130 GLY A N 1
ATOM 1009 C CA . GLY A 1 130 ? -16.047 0.585 9.25 1 95.81 130 GLY A CA 1
ATOM 1010 C C . GLY A 1 130 ? -15.68 1.858 9.984 1 95.81 130 GLY A C 1
ATOM 1011 O O . GLY A 1 130 ? -14.984 1.812 11 1 95.81 130 GLY A O 1
ATOM 1012 N N . VAL A 1 131 ? -16.297 3.008 9.516 1 96.75 131 VAL A N 1
ATOM 1013 C CA . VAL A 1 131 ? -15.828 4.32 9.953 1 96.75 131 VAL A CA 1
ATOM 1014 C C . VAL A 1 131 ? -16.828 4.93 10.922 1 96.75 131 VAL A C 1
ATOM 1016 O O . VAL A 1 131 ? -16.453 5.609 11.883 1 96.75 131 VAL A O 1
ATOM 1019 N N . LYS A 1 132 ? -18.094 4.672 10.773 1 96.75 132 LYS A N 1
ATOM 1020 C CA . LYS A 1 132 ? -19.156 5.398 11.461 1 96.75 132 LYS A CA 1
ATOM 1021 C C . LYS A 1 132 ? -19.047 5.227 12.977 1 96.75 132 LYS A C 1
ATOM 1023 O O . LYS A 1 132 ? -19 4.098 13.477 1 96.75 132 LYS A O 1
ATOM 1028 N N . GLY A 1 133 ? -18.906 6.352 13.641 1 98.06 133 GLY A N 1
ATOM 1029 C CA . GLY A 1 133 ? -18.906 6.383 15.102 1 98.06 133 GLY A CA 1
ATOM 1030 C C . GLY A 1 133 ? -17.562 5.988 15.703 1 98.06 133 GLY A C 1
ATOM 1031 O O . GLY A 1 133 ? -17.453 5.812 16.922 1 98.06 133 GLY A O 1
ATOM 1032 N N . LYS A 1 134 ? -16.594 5.895 14.898 1 98.44 134 LYS A N 1
ATOM 1033 C CA . LYS A 1 134 ? -15.32 5.375 15.391 1 98.44 134 LYS A CA 1
ATOM 1034 C C . LYS A 1 134 ? -14.305 6.496 15.57 1 98.44 134 LYS A C 1
ATOM 1036 O O . LYS A 1 134 ? -14.297 7.461 14.805 1 98.44 134 LYS A O 1
ATOM 1041 N N . LYS A 1 135 ? -13.539 6.355 16.625 1 98.81 135 LYS A N 1
ATOM 1042 C CA . LYS A 1 135 ? -12.328 7.152 16.812 1 98.81 135 LYS A CA 1
ATOM 1043 C C . LYS A 1 135 ? -11.117 6.461 16.188 1 98.81 135 LYS A C 1
ATOM 1045 O O . LYS A 1 135 ? -10.797 5.324 16.547 1 98.81 135 LYS A O 1
ATOM 1050 N N . ILE A 1 136 ? -10.453 7.203 15.344 1 98.81 136 ILE A N 1
ATOM 1051 C CA . ILE A 1 136 ? -9.57 6.535 14.398 1 98.81 136 ILE A CA 1
ATOM 1052 C C . ILE A 1 136 ? -8.188 7.195 14.422 1 98.81 136 ILE A C 1
ATOM 1054 O O . ILE A 1 136 ? -8.086 8.422 14.484 1 98.81 136 ILE A O 1
ATOM 1058 N N . VAL A 1 137 ? -7.137 6.43 14.383 1 98.88 137 VAL A N 1
ATOM 1059 C CA . VAL A 1 137 ? -5.789 6.887 14.055 1 98.88 137 VAL A CA 1
ATOM 1060 C C . VAL A 1 137 ? -5.457 6.508 12.609 1 98.88 137 VAL A C 1
ATOM 1062 O O . VAL A 1 137 ? -5.672 5.371 12.195 1 98.88 137 VAL A O 1
ATOM 1065 N N . VAL A 1 138 ? -4.953 7.438 11.852 1 98.88 138 VAL A N 1
ATOM 1066 C CA . VAL A 1 138 ? -4.617 7.227 10.445 1 98.88 138 VAL A CA 1
ATOM 1067 C C . VAL A 1 138 ? -3.113 6.996 10.305 1 98.88 138 VAL A C 1
ATOM 1069 O O . VAL A 1 138 ? -2.309 7.754 10.852 1 98.88 138 VAL A O 1
ATOM 1072 N N . ILE A 1 139 ? -2.707 5.93 9.547 1 98.81 139 ILE A N 1
ATOM 1073 C CA . ILE A 1 139 ? -1.312 5.555 9.352 1 98.81 139 ILE A CA 1
ATOM 1074 C C . ILE A 1 139 ? -0.966 5.586 7.867 1 98.81 139 ILE A C 1
ATOM 1076 O O . ILE A 1 139 ? -1.723 5.078 7.035 1 98.81 139 ILE A O 1
ATOM 1080 N N . ASP A 1 140 ? 0.118 6.203 7.512 1 97.94 140 ASP A N 1
ATOM 1081 C CA . ASP A 1 140 ? 0.694 6.18 6.168 1 97.94 140 ASP A CA 1
ATOM 1082 C C . ASP A 1 140 ? 2.219 6.121 6.23 1 97.94 140 ASP A C 1
ATOM 1084 O O . ASP A 1 140 ? 2.801 6.051 7.312 1 97.94 140 ASP A O 1
ATOM 1088 N N . ASP A 1 141 ? 2.879 6.09 5.031 1 96.81 141 ASP A N 1
ATOM 1089 C CA . ASP A 1 141 ? 4.336 6 5.027 1 96.81 141 ASP A CA 1
ATOM 1090 C C . ASP A 1 141 ? 4.973 7.387 4.93 1 96.81 141 ASP A C 1
ATOM 1092 O O . ASP A 1 141 ? 5.641 7.832 5.863 1 96.81 141 ASP A O 1
ATOM 1096 N N . VAL A 1 142 ? 4.637 8.156 3.838 1 94.06 142 VAL A N 1
ATOM 1097 C CA . VAL A 1 142 ? 5.285 9.445 3.625 1 94.06 142 VAL A CA 1
ATOM 1098 C C . VAL A 1 142 ? 4.23 10.523 3.371 1 94.06 142 VAL A C 1
ATOM 1100 O O . VAL A 1 142 ? 3.285 10.305 2.609 1 94.06 142 VAL A O 1
ATOM 1103 N N . ILE A 1 143 ? 4.383 11.594 4.031 1 92.75 143 ILE A N 1
ATOM 1104 C CA . ILE A 1 143 ? 3.584 12.773 3.719 1 92.75 143 ILE A CA 1
ATOM 1105 C C . ILE A 1 143 ? 4.449 13.812 3.008 1 92.75 143 ILE A C 1
ATOM 1107 O O . ILE A 1 143 ? 5.5 14.211 3.521 1 92.75 143 ILE A O 1
ATOM 1111 N N . SER A 1 144 ? 4.047 14.164 1.892 1 88.94 144 SER A N 1
ATOM 1112 C CA . SER A 1 144 ? 4.73 15.219 1.146 1 88.94 144 SER A CA 1
ATOM 1113 C C . SER A 1 144 ? 3.973 16.531 1.23 1 88.94 144 SER A C 1
ATOM 1115 O O . SER A 1 144 ? 4.27 17.375 2.084 1 88.94 144 SER A O 1
ATOM 1117 N N . THR A 1 145 ? 2.867 16.766 0.496 1 84.44 145 THR A N 1
ATOM 1118 C CA . THR A 1 145 ? 2.084 18 0.491 1 84.44 145 THR A CA 1
ATOM 1119 C C . THR A 1 145 ? 0.987 17.938 1.55 1 84.44 145 THR A C 1
ATOM 1121 O O . THR A 1 145 ? 0.434 18.969 1.931 1 84.44 145 THR A O 1
ATOM 1124 N N . GLY A 1 146 ? 0.602 16.797 1.888 1 91.25 146 GLY A N 1
ATOM 1125 C CA . GLY A 1 146 ? -0.448 16.641 2.883 1 91.25 146 GLY A CA 1
ATOM 1126 C C . GLY A 1 146 ? -1.829 16.484 2.273 1 91.25 146 GLY A C 1
ATOM 1127 O O . GLY A 1 146 ? -2.807 16.266 2.99 1 91.25 146 GLY A O 1
ATOM 1128 N N . GLU A 1 147 ? -1.918 16.469 1.039 1 90.88 147 GLU A N 1
ATOM 1129 C CA . GLU A 1 147 ? -3.211 16.422 0.362 1 90.88 147 GLU A CA 1
ATOM 1130 C C . GLU A 1 147 ? -3.912 15.086 0.611 1 90.88 147 GLU A C 1
ATOM 1132 O O . GLU A 1 147 ? -5.098 15.055 0.943 1 90.88 147 GLU A O 1
ATOM 1137 N N . THR A 1 148 ? -3.229 13.953 0.414 1 91.88 148 THR A N 1
ATOM 1138 C CA . THR A 1 148 ? -3.809 12.641 0.667 1 91.88 148 THR A CA 1
ATOM 1139 C C . THR A 1 148 ? -4.336 12.555 2.096 1 91.88 148 THR A C 1
ATOM 1141 O O . THR A 1 148 ? -5.461 12.102 2.322 1 91.88 148 THR A O 1
ATOM 1144 N N . MET A 1 149 ? -3.559 13.039 3.07 1 95.25 149 MET A N 1
ATOM 1145 C CA . MET A 1 149 ? -3.941 12.984 4.477 1 95.25 149 MET A CA 1
ATOM 1146 C C . MET A 1 149 ? -5.168 13.859 4.742 1 95.25 149 MET A C 1
ATOM 1148 O O . MET A 1 149 ? -6.098 13.43 5.43 1 95.25 149 MET A O 1
ATOM 1152 N N . LYS A 1 150 ? -5.156 15.047 4.16 1 95.38 150 LYS A N 1
ATOM 1153 C CA . LYS A 1 150 ? -6.285 15.961 4.312 1 95.38 150 LYS A CA 1
ATOM 1154 C C . LYS A 1 150 ? -7.574 15.328 3.799 1 95.38 150 LYS A C 1
ATOM 1156 O O . LYS A 1 150 ? -8.602 15.352 4.484 1 95.38 150 LYS A O 1
ATOM 1161 N N . ASN A 1 151 ? -7.504 14.766 2.623 1 95.25 151 ASN A N 1
ATOM 1162 C CA . ASN A 1 151 ? -8.664 14.117 2.035 1 95.25 151 ASN A CA 1
ATOM 1163 C C . ASN A 1 151 ? -9.125 12.93 2.875 1 95.25 151 ASN A C 1
ATOM 1165 O O . ASN A 1 151 ? -10.328 12.703 3.033 1 95.25 151 ASN A O 1
ATOM 1169 N N . THR A 1 152 ? -8.18 12.133 3.375 1 97 152 THR A N 1
ATOM 1170 C CA . THR A 1 152 ? -8.508 10.992 4.227 1 97 152 THR A CA 1
ATOM 1171 C C . THR A 1 152 ? -9.25 11.453 5.477 1 97 152 THR A C 1
ATOM 1173 O O . THR A 1 152 ? -10.305 10.898 5.816 1 97 152 THR A O 1
ATOM 1176 N N . ILE A 1 153 ? -8.766 12.477 6.121 1 97.75 153 ILE A N 1
ATOM 1177 C CA . ILE A 1 153 ? -9.383 13.016 7.324 1 97.75 153 ILE A CA 1
ATOM 1178 C C . ILE A 1 153 ? -10.805 13.477 7.012 1 97.75 153 ILE A C 1
ATOM 1180 O O . ILE A 1 153 ? -11.75 13.141 7.734 1 97.75 153 ILE A O 1
ATOM 1184 N N . ASN A 1 154 ? -10.914 14.203 5.965 1 96.75 154 ASN A N 1
ATOM 1185 C CA . ASN A 1 154 ? -12.227 14.727 5.586 1 96.75 154 ASN A CA 1
ATOM 1186 C C . ASN A 1 154 ? -13.211 13.609 5.262 1 96.75 154 ASN A C 1
ATOM 1188 O O . ASN A 1 154 ? -14.375 13.664 5.664 1 96.75 154 ASN A O 1
ATOM 1192 N N . ASP A 1 155 ? -12.781 12.617 4.504 1 96.69 155 ASP A N 1
ATOM 1193 C CA . ASP A 1 155 ? -13.648 11.5 4.156 1 96.69 155 ASP A CA 1
ATOM 1194 C C . ASP A 1 155 ? -14.102 10.75 5.402 1 96.69 155 ASP A C 1
ATOM 1196 O O . ASP A 1 155 ? -15.25 10.297 5.48 1 96.69 155 ASP A O 1
ATOM 1200 N N . ILE A 1 156 ? -13.188 10.578 6.398 1 97.94 156 ILE A N 1
ATOM 1201 C CA . ILE A 1 156 ? -13.539 9.93 7.656 1 97.94 156 ILE A CA 1
ATOM 1202 C C . ILE A 1 156 ? -14.617 10.734 8.375 1 97.94 156 ILE A C 1
ATOM 1204 O O . ILE A 1 156 ? -15.633 10.188 8.797 1 97.94 156 ILE A O 1
ATOM 1208 N N . LYS A 1 157 ? -14.422 12.031 8.453 1 97 157 LYS A N 1
ATOM 1209 C CA . LYS A 1 157 ? -15.383 12.914 9.125 1 97 157 LYS A CA 1
ATOM 1210 C C . LYS A 1 157 ? -16.75 12.867 8.43 1 97 157 LYS A C 1
ATOM 1212 O O . LYS A 1 157 ? -17.781 12.75 9.086 1 97 157 LYS A O 1
ATOM 1217 N N . ASN A 1 158 ? -16.688 12.906 7.16 1 96.06 158 ASN A N 1
ATOM 1218 C CA . ASN A 1 158 ? -17.906 12.891 6.371 1 96.06 158 ASN A CA 1
ATOM 1219 C C . ASN A 1 158 ? -18.703 11.602 6.578 1 96.06 158 ASN A C 1
ATOM 1221 O O . ASN A 1 158 ? -19.922 11.586 6.441 1 96.06 158 ASN A O 1
ATOM 1225 N N . GLN A 1 159 ? -18.031 10.539 6.898 1 95.88 159 GLN A N 1
ATOM 1226 C CA . GLN A 1 159 ? -18.688 9.25 7.094 1 95.88 159 GLN A CA 1
ATOM 1227 C C . GLN A 1 159 ? -18.984 9.008 8.57 1 95.88 159 GLN A C 1
ATOM 1229 O O . GLN A 1 159 ? -19.391 7.906 8.953 1 95.88 159 GLN A O 1
ATOM 1234 N N . GLY A 1 160 ? -18.75 9.945 9.422 1 97.5 160 GLY A N 1
ATOM 1235 C CA . GLY A 1 160 ? -19.188 9.898 10.805 1 97.5 160 GLY A CA 1
ATOM 1236 C C . GLY A 1 160 ? -18.109 9.438 11.758 1 97.5 160 GLY A C 1
ATOM 1237 O O . GLY A 1 160 ? -18.391 9.086 12.906 1 97.5 160 GLY A O 1
ATOM 1238 N N . GLY A 1 161 ? -16.844 9.383 11.258 1 98.38 161 GLY A N 1
ATOM 1239 C CA . GLY A 1 161 ? -15.727 9.047 12.125 1 98.38 161 GLY A CA 1
ATOM 1240 C C . GLY A 1 161 ? -15 10.273 12.656 1 98.38 161 GLY A C 1
ATOM 1241 O O . GLY A 1 161 ? -15.289 11.398 12.25 1 98.38 161 GLY A O 1
ATOM 1242 N N . GLN A 1 162 ? -14.203 10.047 13.688 1 98.31 162 GLN A N 1
ATOM 1243 C CA . GLN A 1 162 ? -13.328 11.07 14.25 1 98.31 162 GLN A CA 1
ATOM 1244 C C . GLN A 1 162 ? -11.867 10.648 14.172 1 98.31 162 GLN A C 1
ATOM 1246 O O . GLN A 1 162 ? -11.516 9.547 14.602 1 98.31 162 GLN A O 1
ATOM 1251 N N . VAL A 1 163 ? -11.047 11.5 13.625 1 98.69 163 VAL A N 1
ATOM 1252 C CA . VAL A 1 163 ? -9.617 11.219 13.57 1 98.69 163 VAL A CA 1
ATOM 1253 C C . VAL A 1 163 ? -8.922 11.797 14.797 1 98.69 163 VAL A C 1
ATOM 1255 O O . VAL A 1 163 ? -8.977 13.008 15.031 1 98.69 163 VAL A O 1
ATOM 1258 N N . LEU A 1 164 ? -8.273 10.945 15.562 1 98.56 164 LEU A N 1
ATOM 1259 C CA . LEU A 1 164 ? -7.609 11.375 16.781 1 98.56 164 LEU A CA 1
ATOM 1260 C C . LEU A 1 164 ? -6.176 11.82 16.5 1 98.56 164 LEU A C 1
ATOM 1262 O O . LEU A 1 164 ? -5.641 12.688 17.188 1 98.56 164 LEU A O 1
ATOM 1266 N N . LEU A 1 165 ? -5.582 11.164 15.531 1 98.69 165 LEU A N 1
ATOM 1267 C CA . LEU A 1 165 ? -4.152 11.336 15.281 1 98.69 165 LEU A CA 1
ATOM 1268 C C . LEU A 1 165 ? -3.768 10.75 13.93 1 98.69 165 LEU A C 1
ATOM 1270 O O . LEU A 1 165 ? -4.344 9.758 13.492 1 98.69 165 LEU A O 1
ATOM 1274 N N . CYS A 1 166 ? -2.885 11.414 13.266 1 98.69 166 CYS A N 1
ATOM 1275 C CA . CYS A 1 166 ? -2.225 10.859 12.094 1 98.69 166 CYS A CA 1
ATOM 1276 C C . CYS A 1 166 ? -0.764 10.539 12.391 1 98.69 166 CYS A C 1
ATOM 1278 O O . CYS A 1 166 ? -0.043 11.367 12.938 1 98.69 166 CYS A O 1
ATOM 1280 N N . VAL A 1 167 ? -0.258 9.312 12.078 1 98.62 167 VAL A N 1
ATOM 1281 C CA . VAL A 1 167 ? 1.121 8.883 12.289 1 98.62 167 VAL A CA 1
ATOM 1282 C C . VAL A 1 167 ? 1.72 8.406 10.969 1 98.62 167 VAL A C 1
ATOM 1284 O O . VAL A 1 167 ? 1.107 7.613 10.25 1 98.62 167 VAL A O 1
ATOM 1287 N N . VAL A 1 168 ? 2.832 8.945 10.633 1 98.19 168 VAL A N 1
ATOM 1288 C CA . VAL A 1 168 ? 3.48 8.555 9.383 1 98.19 168 VAL A CA 1
ATOM 1289 C C . VAL A 1 168 ? 4.941 8.203 9.648 1 98.19 168 VAL A C 1
ATOM 1291 O O . VAL A 1 168 ? 5.496 8.57 10.688 1 98.19 168 VAL A O 1
ATOM 1294 N N . LEU A 1 169 ? 5.602 7.391 8.711 1 97.94 169 LEU A N 1
ATOM 1295 C CA . LEU A 1 169 ? 7.016 7.051 8.805 1 97.94 169 LEU A CA 1
ATOM 1296 C C . LEU A 1 169 ? 7.887 8.289 8.625 1 97.94 169 LEU A C 1
ATOM 1298 O O . LEU A 1 169 ? 8.727 8.594 9.469 1 97.94 169 LEU A O 1
ATOM 1302 N N . VAL A 1 170 ? 7.625 9.094 7.562 1 95.19 170 VAL A N 1
ATOM 1303 C CA . VAL A 1 170 ? 8.391 10.297 7.262 1 95.19 170 VAL A CA 1
ATOM 1304 C C . VAL A 1 170 ? 7.441 11.43 6.891 1 95.19 170 VAL A C 1
ATOM 1306 O O . VAL A 1 170 ? 6.484 11.234 6.133 1 95.19 170 VAL A O 1
ATOM 1309 N N . SER A 1 171 ? 7.672 12.57 7.355 1 93.44 171 SER A N 1
ATOM 1310 C CA . SER A 1 171 ? 6.938 13.766 6.961 1 93.44 171 SER A CA 1
ATOM 1311 C C . SER A 1 171 ? 7.871 14.812 6.359 1 93.44 171 SER A C 1
ATOM 1313 O O . SER A 1 171 ? 8.922 15.117 6.93 1 93.44 171 SER A O 1
ATOM 1315 N N . LYS A 1 172 ? 7.48 15.305 5.238 1 87.19 172 LYS A N 1
ATOM 1316 C CA . LYS A 1 172 ? 8.203 16.406 4.617 1 87.19 172 LYS A CA 1
ATOM 1317 C C . LYS A 1 172 ? 7.562 17.75 4.961 1 87.19 172 LYS A C 1
ATOM 1319 O O . LYS A 1 172 ? 8.023 18.797 4.496 1 87.19 172 LYS A O 1
ATOM 1324 N N . LEU A 1 173 ? 6.473 17.719 5.691 1 86.38 173 LEU A N 1
ATOM 1325 C CA . LEU A 1 173 ? 5.777 18.938 6.078 1 86.38 173 LEU A CA 1
ATOM 1326 C C . LEU A 1 173 ? 6.5 19.641 7.23 1 86.38 173 LEU A C 1
ATOM 1328 O O . LEU A 1 173 ? 7.102 18.969 8.078 1 86.38 173 LEU A O 1
ATOM 1332 N N . ASN A 1 174 ? 6.336 20.922 7.246 1 84.81 174 ASN A N 1
ATOM 1333 C CA . ASN A 1 174 ? 6.863 21.719 8.352 1 84.81 174 ASN A CA 1
ATOM 1334 C C . ASN A 1 174 ? 5.797 22 9.406 1 84.81 174 ASN A C 1
ATOM 1336 O O . ASN A 1 174 ? 6.02 22.766 10.336 1 84.81 174 ASN A O 1
ATOM 1340 N N . ILE A 1 175 ? 4.676 21.406 9.227 1 87.5 175 ILE A N 1
ATOM 1341 C CA . ILE A 1 175 ? 3.586 21.578 10.188 1 87.5 175 ILE A CA 1
ATOM 1342 C C . ILE A 1 175 ? 3.248 20.234 10.828 1 87.5 175 ILE A C 1
ATOM 1344 O O . ILE A 1 175 ? 3.539 19.172 10.258 1 87.5 175 ILE A O 1
ATOM 1348 N N . ASP A 1 176 ? 2.678 20.344 12 1 91.12 176 ASP A N 1
ATOM 1349 C CA . ASP A 1 176 ? 2.33 19.141 12.742 1 91.12 176 ASP A CA 1
ATOM 1350 C C . ASP A 1 176 ? 0.815 19 12.875 1 91.12 176 ASP A C 1
ATOM 1352 O O . ASP A 1 176 ? 0.328 18.328 13.789 1 91.12 176 ASP A O 1
ATOM 1356 N N . GLU A 1 177 ? 0.067 19.703 12.016 1 95.25 177 GLU A N 1
ATOM 1357 C CA . GLU A 1 177 ? -1.39 19.609 12.039 1 95.25 177 GLU A CA 1
ATOM 1358 C C . GLU A 1 177 ? -1.973 19.75 10.633 1 95.25 177 GLU A C 1
ATOM 1360 O O . GLU A 1 177 ? -1.521 20.578 9.852 1 95.25 177 GLU A O 1
ATOM 1365 N N . ILE A 1 178 ? -2.914 18.922 10.352 1 94.75 178 ILE A N 1
ATOM 1366 C CA . ILE A 1 178 ? -3.658 18.984 9.102 1 94.75 178 ILE A CA 1
ATOM 1367 C C . ILE A 1 178 ? -5.152 18.812 9.383 1 94.75 178 ILE A C 1
ATOM 1369 O O . ILE A 1 178 ? -5.562 17.844 10.023 1 94.75 178 ILE A O 1
ATOM 1373 N N . SER A 1 179 ? -6.004 19.734 8.883 1 95 179 SER A N 1
ATOM 1374 C CA . SER A 1 179 ? -7.453 19.672 9.039 1 95 179 SER A CA 1
ATOM 1375 C C . SER A 1 179 ? -7.848 19.438 10.492 1 95 179 SER A C 1
ATOM 1377 O O . SER A 1 179 ? -8.695 18.594 10.789 1 95 179 SER A O 1
ATOM 1379 N N . GLY A 1 180 ? -7.148 20.109 11.43 1 94.56 180 GLY A N 1
ATOM 1380 C CA . GLY A 1 180 ? -7.48 20.078 12.844 1 94.56 180 GLY A CA 1
ATOM 1381 C C . GLY A 1 180 ? -6.988 18.812 13.539 1 94.56 180 GLY A C 1
ATOM 1382 O O . GLY A 1 180 ? -7.359 18.547 14.68 1 94.56 180 GLY A O 1
ATOM 1383 N N . THR A 1 181 ? -6.234 18 12.852 1 97.44 181 THR A N 1
ATOM 1384 C CA . THR A 1 181 ? -5.719 16.766 13.422 1 97.44 181 THR A CA 1
ATOM 1385 C C . THR A 1 181 ? -4.195 16.797 13.516 1 97.44 181 THR A C 1
ATOM 1387 O O . THR A 1 181 ? -3.521 17.234 12.578 1 97.44 181 THR A O 1
ATOM 1390 N N . ARG A 1 182 ? -3.627 16.422 14.672 1 97.56 182 ARG A N 1
ATOM 1391 C CA . ARG A 1 182 ? -2.184 16.391 14.883 1 97.56 182 ARG A CA 1
ATOM 1392 C C . ARG A 1 182 ? -1.536 15.297 14.031 1 97.56 182 ARG A C 1
ATOM 1394 O O . ARG A 1 182 ? -2.086 14.203 13.891 1 97.56 182 ARG A O 1
ATOM 1401 N N . ILE A 1 183 ? -0.385 15.617 13.5 1 97.38 183 ILE A N 1
ATOM 1402 C CA . ILE A 1 183 ? 0.428 14.672 12.734 1 97.38 183 ILE A CA 1
ATOM 1403 C C . ILE A 1 183 ? 1.726 14.383 13.492 1 97.38 183 ILE A C 1
ATOM 1405 O O . ILE A 1 183 ? 2.424 15.312 13.914 1 97.38 183 ILE A O 1
ATOM 1409 N N . ARG A 1 184 ? 2.064 13.102 13.703 1 97.69 184 ARG A N 1
ATOM 1410 C CA . ARG A 1 184 ? 3.342 12.648 14.242 1 97.69 184 ARG A CA 1
ATOM 1411 C C . ARG A 1 184 ? 4.086 11.773 13.242 1 97.69 184 ARG A C 1
ATOM 1413 O O . ARG A 1 184 ? 3.484 10.93 12.578 1 97.69 184 ARG A O 1
ATOM 1420 N N . SER A 1 185 ? 5.297 12.047 13.07 1 96.69 185 SER A N 1
ATOM 1421 C CA . SER A 1 185 ? 6.133 11.25 12.18 1 96.69 185 SER A CA 1
ATOM 1422 C C . SER A 1 185 ? 7.262 10.562 12.945 1 96.69 185 SER A C 1
ATOM 1424 O O . SER A 1 185 ? 7.777 11.117 13.922 1 96.69 185 SER A O 1
ATOM 1426 N N . VAL A 1 186 ? 7.656 9.266 12.586 1 95.88 186 VAL A N 1
ATOM 1427 C CA . VAL A 1 186 ? 8.812 8.578 13.156 1 95.88 186 VAL A CA 1
ATOM 1428 C C . VAL A 1 186 ? 10.086 9.352 12.828 1 95.88 186 VAL A C 1
ATOM 1430 O O . VAL A 1 186 ? 10.969 9.5 13.672 1 95.88 186 VAL A O 1
ATOM 1433 N N . ILE A 1 187 ? 10.117 9.898 11.477 1 90.81 187 ILE A N 1
ATOM 1434 C CA . ILE A 1 187 ? 11.242 10.695 10.992 1 90.81 187 ILE A CA 1
ATOM 1435 C C . ILE A 1 187 ? 10.734 12 10.383 1 90.81 187 ILE A C 1
ATOM 1437 O O . ILE A 1 187 ? 9.773 11.992 9.609 1 90.81 187 ILE A O 1
ATOM 1441 N N . ARG A 1 188 ? 11.281 13.055 10.805 1 83.94 188 ARG A N 1
ATOM 1442 C CA . ARG A 1 188 ? 10.961 14.344 10.195 1 83.94 188 ARG A CA 1
ATOM 1443 C C . ARG A 1 188 ? 12.062 14.797 9.25 1 83.94 188 ARG A C 1
ATOM 1445 O O . ARG A 1 188 ? 13.25 14.68 9.57 1 83.94 188 ARG A O 1
ATOM 1452 N N . THR A 1 189 ? 11.578 15.219 7.969 1 78.38 189 THR A N 1
ATOM 1453 C CA . THR A 1 189 ? 12.516 15.742 6.988 1 78.38 189 THR A CA 1
ATOM 1454 C C . THR A 1 189 ? 12.219 17.219 6.691 1 78.38 189 THR A C 1
ATOM 1456 O O . THR A 1 189 ? 11.062 17.578 6.477 1 78.38 189 THR A O 1
ATOM 1459 N N . THR A 1 190 ? 13.031 18.078 7.043 1 66.12 190 THR A N 1
ATOM 1460 C CA . THR A 1 190 ? 12.867 19.5 6.773 1 66.12 190 THR A CA 1
ATOM 1461 C C . THR A 1 190 ? 13.828 19.969 5.684 1 66.12 190 THR A C 1
ATOM 1463 O O . THR A 1 190 ? 15.008 19.609 5.703 1 66.12 190 THR A O 1
ATOM 1466 N N . MET A 1 191 ? 13.195 20.406 4.57 1 58.81 191 MET A N 1
ATOM 1467 C CA . MET A 1 191 ? 14.07 21.016 3.564 1 58.81 191 MET A CA 1
ATOM 1468 C C . MET A 1 191 ? 14.695 22.297 4.086 1 58.81 191 MET A C 1
ATOM 1470 O O . MET A 1 191 ? 14.008 23.141 4.676 1 58.81 191 MET A O 1
ATOM 1474 N N . VAL A 1 192 ? 15.914 22.141 4.246 1 54.66 192 VAL A N 1
ATOM 1475 C CA . VAL A 1 192 ? 16.641 23.344 4.641 1 54.66 192 VAL A CA 1
ATOM 1476 C C . VAL A 1 192 ? 17.203 24.047 3.404 1 54.66 192 VAL A C 1
ATOM 1478 O O . VAL A 1 192 ? 17.891 23.422 2.6 1 54.66 192 VAL A O 1
ATOM 1481 N N . GLY A 1 193 ? 16.422 24.953 2.635 1 45.66 193 GLY A N 1
ATOM 1482 C CA . GLY A 1 193 ? 16.953 25.875 1.644 1 45.66 193 GLY A CA 1
ATOM 1483 C C . GLY A 1 193 ? 16.281 27.25 1.68 1 45.66 193 GLY A C 1
ATOM 1484 O O . GLY A 1 193 ? 15.234 27.406 2.305 1 45.66 193 GLY A O 1
ATOM 1485 N N . MET B 1 1 ? -33.281 -13.43 -1.299 1 39.12 1 MET B N 1
ATOM 1486 C CA . MET B 1 1 ? -33.688 -12.32 -2.168 1 39.12 1 MET B CA 1
ATOM 1487 C C . MET B 1 1 ? -33.094 -11.008 -1.667 1 39.12 1 MET B C 1
ATOM 1489 O O . MET B 1 1 ? -32.719 -10.148 -2.465 1 39.12 1 MET B O 1
ATOM 1493 N N . LYS B 1 2 ? -33.062 -10.789 -0.273 1 49.28 2 LYS B N 1
ATOM 1494 C CA . LYS B 1 2 ? -32.562 -9.633 0.463 1 49.28 2 LYS B CA 1
ATOM 1495 C C . LYS B 1 2 ? -31.094 -9.398 0.194 1 49.28 2 LYS B C 1
ATOM 1497 O O . LYS B 1 2 ? -30.641 -8.258 0.069 1 49.28 2 LYS B O 1
ATOM 1502 N N . SER B 1 3 ? -30.562 -10.477 -0.304 1 69.25 3 SER B N 1
ATOM 1503 C CA . SER B 1 3 ? -29.109 -10.492 -0.418 1 69.25 3 SER B CA 1
ATOM 1504 C C . SER B 1 3 ? -28.641 -9.938 -1.765 1 69.25 3 SER B C 1
ATOM 1506 O O . SER B 1 3 ? -27.719 -9.117 -1.828 1 69.25 3 SER B O 1
ATOM 1508 N N . LEU B 1 4 ? -29.516 -10.188 -2.789 1 72.56 4 LEU B N 1
ATOM 1509 C CA . LEU B 1 4 ? -29.141 -9.727 -4.121 1 72.56 4 LEU B CA 1
ATOM 1510 C C . LEU B 1 4 ? -29.375 -8.227 -4.262 1 72.56 4 LEU B C 1
ATOM 1512 O O . LEU B 1 4 ? -28.578 -7.527 -4.887 1 72.56 4 LEU B O 1
ATOM 1516 N N . GLU B 1 5 ? -30.422 -7.777 -3.584 1 73.81 5 GLU B N 1
ATOM 1517 C CA . GLU B 1 5 ? -30.734 -6.352 -3.625 1 73.81 5 GLU B CA 1
ATOM 1518 C C . GLU B 1 5 ? -29.641 -5.531 -2.934 1 73.81 5 GLU B C 1
ATOM 1520 O O . GLU B 1 5 ? -29.266 -4.461 -3.42 1 73.81 5 GLU B O 1
ATOM 1525 N N . GLU B 1 6 ? -29.25 -6.066 -1.874 1 75.56 6 GLU B N 1
ATOM 1526 C CA . GLU B 1 6 ? -28.203 -5.379 -1.14 1 75.56 6 GLU B CA 1
ATOM 1527 C C . GLU B 1 6 ? -26.906 -5.328 -1.948 1 75.56 6 GLU B C 1
ATOM 1529 O O . GLU B 1 6 ? -26.219 -4.309 -1.961 1 75.56 6 GLU B O 1
ATOM 1534 N N . LEU B 1 7 ? -26.703 -6.414 -2.617 1 75.38 7 LEU B N 1
ATOM 1535 C CA . LEU B 1 7 ? -25.5 -6.488 -3.459 1 75.38 7 LEU B CA 1
ATOM 1536 C C . LEU B 1 7 ? -25.594 -5.5 -4.617 1 75.38 7 LEU B C 1
ATOM 1538 O O . LEU B 1 7 ? -24.609 -4.848 -4.961 1 75.38 7 LEU B O 1
ATOM 1542 N N . TYR B 1 8 ? -26.828 -5.422 -5.125 1 78.12 8 TYR B N 1
ATOM 1543 C CA . TYR B 1 8 ? -27.047 -4.484 -6.215 1 78.12 8 TYR B CA 1
ATOM 1544 C C . TYR B 1 8 ? -26.828 -3.047 -5.758 1 78.12 8 TYR B C 1
ATOM 1546 O O . TYR B 1 8 ? -26.125 -2.279 -6.422 1 78.12 8 TYR B O 1
ATOM 1554 N N . LYS B 1 9 ? -27.312 -2.705 -4.641 1 79.38 9 LYS B N 1
ATOM 1555 C CA . LYS B 1 9 ? -27.188 -1.354 -4.102 1 79.38 9 LYS B CA 1
ATOM 1556 C C . LYS B 1 9 ? -25.719 -1.004 -3.859 1 79.38 9 LYS B C 1
ATOM 1558 O O . LYS B 1 9 ? -25.281 0.101 -4.184 1 79.38 9 LYS B O 1
ATOM 1563 N N . ARG B 1 10 ? -25.078 -1.928 -3.365 1 80.44 10 ARG B N 1
ATOM 1564 C CA . ARG B 1 10 ? -23.656 -1.713 -3.09 1 80.44 10 ARG B CA 1
ATOM 1565 C C . ARG B 1 10 ? -22.859 -1.539 -4.383 1 80.44 10 ARG B C 1
ATOM 1567 O O . ARG B 1 10 ? -22 -0.67 -4.473 1 80.44 10 ARG B O 1
ATOM 1574 N N . ALA B 1 11 ? -23.188 -2.328 -5.348 1 80 11 ALA B N 1
ATOM 1575 C CA . ALA B 1 11 ? -22.516 -2.252 -6.637 1 80 11 ALA B CA 1
ATOM 1576 C C . ALA B 1 11 ? -22.734 -0.896 -7.297 1 80 11 ALA B C 1
ATOM 1578 O O . ALA B 1 11 ? -21.812 -0.3 -7.848 1 80 11 ALA B O 1
ATOM 1579 N N . ILE B 1 12 ? -23.953 -0.401 -7.129 1 79.44 12 ILE B N 1
ATOM 1580 C CA . ILE B 1 12 ? -24.297 0.888 -7.715 1 79.44 12 ILE B CA 1
ATOM 1581 C C . ILE B 1 12 ? -23.547 2.004 -6.992 1 79.44 12 ILE B C 1
ATOM 1583 O O . ILE B 1 12 ? -23.062 2.939 -7.625 1 79.44 12 ILE B O 1
ATOM 1587 N N . GLU B 1 13 ? -23.469 1.838 -5.723 1 80.31 13 GLU B N 1
ATOM 1588 C CA . GLU B 1 13 ? -22.766 2.828 -4.918 1 80.31 13 GLU B CA 1
ATOM 1589 C C . GLU B 1 13 ? -21.281 2.92 -5.316 1 80.31 13 GLU B C 1
ATOM 1591 O O . GLU B 1 13 ? -20.75 4.016 -5.461 1 80.31 13 GLU B O 1
ATOM 1596 N N . LEU B 1 14 ? -20.703 1.851 -5.496 1 80.06 14 LEU B N 1
ATOM 1597 C CA . LEU B 1 14 ? -19.297 1.791 -5.863 1 80.06 14 LEU B CA 1
ATOM 1598 C C . LEU B 1 14 ? -19.078 2.318 -7.277 1 80.06 14 LEU B C 1
ATOM 1600 O O . LEU B 1 14 ? -18.109 3.027 -7.539 1 80.06 14 LEU B O 1
ATOM 1604 N N . LYS B 1 15 ? -19.984 1.968 -8.188 1 80.31 15 LYS B N 1
ATOM 1605 C CA . LYS B 1 15 ? -19.922 2.475 -9.562 1 80.31 15 LYS B CA 1
ATOM 1606 C C . LYS B 1 15 ? -20.016 3.996 -9.586 1 80.31 15 LYS B C 1
ATOM 1608 O O . LYS B 1 15 ? -19.281 4.656 -10.32 1 80.31 15 LYS B O 1
ATOM 1613 N N . ASN B 1 16 ? -20.859 4.527 -8.672 1 80 16 ASN B N 1
ATOM 1614 C CA . ASN B 1 16 ? -21.062 5.969 -8.594 1 80 16 ASN B CA 1
ATOM 1615 C C . ASN B 1 16 ? -19.828 6.676 -8.047 1 80 16 ASN B C 1
ATOM 1617 O O . ASN B 1 16 ? -19.609 7.863 -8.312 1 80 16 ASN B O 1
ATOM 1621 N N . LYS B 1 17 ? -19.094 5.902 -7.41 1 76.31 17 LYS B N 1
ATOM 1622 C CA . LYS B 1 17 ? -17.859 6.453 -6.852 1 76.31 17 LYS B CA 1
ATOM 1623 C C . LYS B 1 17 ? -16.719 6.387 -7.863 1 76.31 17 LYS B C 1
ATOM 1625 O O . LYS B 1 17 ? -15.594 6.785 -7.566 1 76.31 17 LYS B O 1
ATOM 1630 N N . GLY B 1 18 ? -17 5.785 -9.07 1 73.44 18 GLY B N 1
ATOM 1631 C CA . GLY B 1 18 ? -16.047 5.812 -10.172 1 73.44 18 GLY B CA 1
ATOM 1632 C C . GLY B 1 18 ? -15.266 4.516 -10.312 1 73.44 18 GLY B C 1
ATOM 1633 O O . GLY B 1 18 ? -14.266 4.465 -11.031 1 73.44 18 GLY B O 1
ATOM 1634 N N . MET B 1 19 ? -15.719 3.514 -9.578 1 74.62 19 MET B N 1
ATOM 1635 C CA . MET B 1 19 ? -15.008 2.24 -9.664 1 74.62 19 MET B CA 1
ATOM 1636 C C . MET B 1 19 ? -15.383 1.495 -10.938 1 74.62 19 MET B C 1
ATOM 1638 O O . MET B 1 19 ? -16.547 1.53 -11.367 1 74.62 19 MET B O 1
ATOM 1642 N N . SER B 1 20 ? -14.398 0.838 -11.602 1 74.69 20 SER B N 1
ATOM 1643 C CA . SER B 1 20 ? -14.656 -0.054 -12.727 1 74.69 20 SER B CA 1
ATOM 1644 C C . SER B 1 20 ? -15.312 -1.351 -12.266 1 74.69 20 SER B C 1
ATOM 1646 O O . SER B 1 20 ? -15.328 -1.656 -11.078 1 74.69 20 SER B O 1
ATOM 1648 N N . ASP B 1 21 ? -15.93 -2.08 -13.266 1 76.38 21 ASP B N 1
ATOM 1649 C CA . ASP B 1 21 ? -16.516 -3.379 -12.961 1 76.38 21 ASP B CA 1
ATOM 1650 C C . ASP B 1 21 ? -15.492 -4.316 -12.336 1 76.38 21 ASP B C 1
ATOM 1652 O O . ASP B 1 21 ? -15.805 -5.07 -11.414 1 76.38 21 ASP B O 1
ATOM 1656 N N . LYS B 1 22 ? -14.273 -4.234 -12.758 1 71.69 22 LYS B N 1
ATOM 1657 C CA . LYS B 1 22 ? -13.203 -5.082 -12.227 1 71.69 22 LYS B CA 1
ATOM 1658 C C . LYS B 1 22 ? -12.875 -4.711 -10.781 1 71.69 22 LYS B C 1
ATOM 1660 O O . LYS B 1 22 ? -12.68 -5.59 -9.938 1 71.69 22 LYS B O 1
ATOM 1665 N N . GLU B 1 23 ? -12.836 -3.436 -10.453 1 72.94 23 GLU B N 1
ATOM 1666 C CA . GLU B 1 23 ? -12.594 -2.977 -9.086 1 72.94 23 GLU B CA 1
ATOM 1667 C C . GLU B 1 23 ? -13.719 -3.395 -8.148 1 72.94 23 GLU B C 1
ATOM 1669 O O . GLU B 1 23 ? -13.477 -3.785 -7.008 1 72.94 23 GLU B O 1
ATOM 1674 N N . ILE B 1 24 ? -14.906 -3.262 -8.664 1 76.69 24 ILE B N 1
ATOM 1675 C CA . ILE B 1 24 ? -16.078 -3.633 -7.867 1 76.69 24 ILE B CA 1
ATOM 1676 C C . ILE B 1 24 ? -16.062 -5.137 -7.598 1 76.69 24 ILE B C 1
ATOM 1678 O O . ILE B 1 24 ? -16.375 -5.578 -6.488 1 76.69 24 ILE B O 1
ATOM 1682 N N . SER B 1 25 ? -15.703 -5.867 -8.641 1 76.31 25 SER B N 1
ATOM 1683 C CA . SER B 1 25 ? -15.617 -7.316 -8.484 1 76.31 25 SER B CA 1
ATOM 1684 C C . SER B 1 25 ? -14.609 -7.695 -7.398 1 76.31 25 SER B C 1
ATOM 1686 O O . SER B 1 25 ? -14.867 -8.602 -6.602 1 76.31 25 SER B O 1
ATOM 1688 N N . THR B 1 26 ? -13.57 -6.953 -7.355 1 69 26 THR B N 1
ATOM 1689 C CA . THR B 1 26 ? -12.547 -7.203 -6.348 1 69 26 THR B CA 1
ATOM 1690 C C . THR B 1 26 ? -13.055 -6.832 -4.957 1 69 26 THR B C 1
ATOM 1692 O O . THR B 1 26 ? -12.828 -7.559 -3.99 1 69 26 THR B O 1
ATOM 1695 N N . GLU B 1 27 ? -13.742 -5.773 -4.82 1 72.62 27 GLU B N 1
ATOM 1696 C CA . GLU B 1 27 ? -14.258 -5.273 -3.551 1 72.62 27 GLU B CA 1
ATOM 1697 C C . GLU B 1 27 ? -15.344 -6.191 -2.992 1 72.62 27 GLU B C 1
ATOM 1699 O O . GLU B 1 27 ? -15.391 -6.441 -1.787 1 72.62 27 GLU B O 1
ATOM 1704 N N . LEU B 1 28 ? -16.219 -6.703 -3.863 1 71.25 28 LEU B N 1
ATOM 1705 C CA . LEU B 1 28 ? -17.375 -7.484 -3.422 1 71.25 28 LEU B CA 1
ATOM 1706 C C . LEU B 1 28 ? -17.094 -8.977 -3.529 1 71.25 28 LEU B C 1
ATOM 1708 O O . LEU B 1 28 ? -17.906 -9.805 -3.121 1 71.25 28 LEU B O 1
ATOM 1712 N N . HIS B 1 29 ? -15.93 -9.289 -4.07 1 71.31 29 HIS B N 1
ATOM 1713 C CA . HIS B 1 29 ? -15.523 -10.672 -4.277 1 71.31 29 HIS B CA 1
ATOM 1714 C C . HIS B 1 29 ? -16.531 -11.422 -5.141 1 71.31 29 HIS B C 1
ATOM 1716 O O . HIS B 1 29 ? -16.969 -12.516 -4.777 1 71.31 29 HIS B O 1
ATOM 1722 N N . LEU B 1 30 ? -17 -10.828 -6.137 1 71.19 30 LEU B N 1
ATOM 1723 C CA . LEU B 1 30 ? -17.859 -11.406 -7.172 1 71.19 30 LEU B CA 1
ATOM 1724 C C . LEU B 1 30 ? -17.156 -11.375 -8.531 1 71.19 30 LEU B C 1
ATOM 1726 O O . LEU B 1 30 ? -16.172 -10.664 -8.711 1 71.19 30 LEU B O 1
ATOM 1730 N N . SER B 1 31 ? -17.609 -12.227 -9.336 1 68.88 31 SER B N 1
ATOM 1731 C CA . SER B 1 31 ? -17.062 -12.219 -10.688 1 68.88 31 SER B CA 1
ATOM 1732 C C . SER B 1 31 ? -17.438 -10.938 -11.422 1 68.88 31 SER B C 1
ATOM 1734 O O . SER B 1 31 ? -18.438 -10.305 -11.117 1 68.88 31 SER B O 1
ATOM 1736 N N . VAL B 1 32 ? -16.562 -10.562 -12.336 1 70.12 32 VAL B N 1
ATOM 1737 C CA . VAL B 1 32 ? -16.844 -9.383 -13.148 1 70.12 32 VAL B CA 1
ATOM 1738 C C . VAL B 1 32 ? -18.172 -9.578 -13.898 1 70.12 32 VAL B C 1
ATOM 1740 O O . VAL B 1 32 ? -18.953 -8.648 -14.031 1 70.12 32 VAL B O 1
ATOM 1743 N N . ASN B 1 33 ? -18.438 -10.836 -14.336 1 71.19 33 ASN B N 1
ATOM 1744 C CA . ASN B 1 33 ? -19.672 -11.141 -15.023 1 71.19 33 ASN B CA 1
ATOM 1745 C C . ASN B 1 33 ? -20.891 -10.914 -14.117 1 71.19 33 ASN B C 1
ATOM 1747 O O . ASN B 1 33 ? -21.922 -10.398 -14.57 1 71.19 33 ASN B O 1
ATOM 1751 N N . THR B 1 34 ? -20.766 -11.242 -12.875 1 74.19 34 THR B N 1
ATOM 1752 C CA . THR B 1 34 ? -21.859 -11.039 -11.922 1 74.19 34 THR B CA 1
ATOM 1753 C C . THR B 1 34 ? -22.125 -9.555 -11.711 1 74.19 34 THR B C 1
ATOM 1755 O O . THR B 1 34 ? -23.281 -9.125 -11.648 1 74.19 34 THR B O 1
ATOM 1758 N N . ILE B 1 35 ? -20.984 -8.828 -11.727 1 74.94 35 ILE B N 1
ATOM 1759 C CA . ILE B 1 35 ? -21.141 -7.391 -11.516 1 74.94 35 ILE B CA 1
ATOM 1760 C C . ILE B 1 35 ? -21.797 -6.758 -12.734 1 74.94 35 ILE B C 1
ATOM 1762 O O . ILE B 1 35 ? -22.719 -5.945 -12.602 1 74.94 35 ILE B O 1
ATOM 1766 N N . SER B 1 36 ? -21.359 -7.098 -13.852 1 75.38 36 SER B N 1
ATOM 1767 C CA . SER B 1 36 ? -21.953 -6.57 -15.078 1 75.38 36 SER B CA 1
ATOM 1768 C C . SER B 1 36 ? -23.438 -6.91 -15.156 1 75.38 36 SER B C 1
ATOM 1770 O O . SER B 1 36 ? -24.25 -6.078 -15.57 1 75.38 36 SER B O 1
ATOM 1772 N N . TRP B 1 37 ? -23.719 -8.125 -14.789 1 75.5 37 TRP B N 1
ATOM 1773 C CA . TRP B 1 37 ? -25.109 -8.57 -14.758 1 75.5 37 TRP B CA 1
ATOM 1774 C C . TRP B 1 37 ? -25.938 -7.742 -13.773 1 75.5 37 TRP B C 1
ATOM 1776 O O . TRP B 1 37 ? -27.031 -7.277 -14.102 1 75.5 37 TRP B O 1
ATOM 1786 N N . LEU B 1 38 ? -25.406 -7.516 -12.578 1 73.38 38 LEU B N 1
ATOM 1787 C CA . LEU B 1 38 ? -26.078 -6.754 -11.531 1 73.38 38 LEU B CA 1
ATOM 1788 C C . LEU B 1 38 ? -26.359 -5.328 -11.992 1 73.38 38 LEU B C 1
ATOM 1790 O O . LEU B 1 38 ? -27.422 -4.781 -11.719 1 73.38 38 LEU B O 1
ATOM 1794 N N . LEU B 1 39 ? -25.469 -4.832 -12.695 1 78.56 39 LEU B N 1
ATOM 1795 C CA . LEU B 1 39 ? -25.562 -3.428 -13.078 1 78.56 39 LEU B CA 1
ATOM 1796 C C . LEU B 1 39 ? -26.422 -3.268 -14.328 1 78.56 39 LEU B C 1
ATOM 1798 O O . LEU B 1 39 ? -26.906 -2.172 -14.617 1 78.56 39 LEU B O 1
ATOM 1802 N N . SER B 1 40 ? -26.547 -4.25 -15.148 1 71.88 40 SER B N 1
ATOM 1803 C CA . SER B 1 40 ? -27.375 -4.203 -16.359 1 71.88 40 SER B CA 1
ATOM 1804 C C . SER B 1 40 ? -28.859 -4.309 -16.016 1 71.88 40 SER B C 1
ATOM 1806 O O . SER B 1 40 ? -29.719 -4.133 -16.875 1 71.88 40 SER B O 1
ATOM 1808 N N . LYS B 1 41 ? -29.375 -4.102 -14.836 1 59.41 41 LYS B N 1
ATOM 1809 C CA . LYS B 1 41 ? -30.766 -4.09 -14.422 1 59.41 41 LYS B CA 1
ATOM 1810 C C . LYS B 1 41 ? -31.5 -5.344 -14.906 1 59.41 41 LYS B C 1
ATOM 1812 O O . LYS B 1 41 ? -32.719 -5.461 -14.742 1 59.41 41 LYS B O 1
ATOM 1817 N N . ASN B 1 42 ? -30.953 -6.152 -15.727 1 55.41 42 ASN B N 1
ATOM 1818 C CA . ASN B 1 42 ? -31.656 -7.352 -16.156 1 55.41 42 ASN B CA 1
ATOM 1819 C C . ASN B 1 42 ? -31.516 -8.484 -15.148 1 55.41 42 ASN B C 1
ATOM 1821 O O . ASN B 1 42 ? -31.062 -9.578 -15.492 1 55.41 42 ASN B O 1
ATOM 1825 N N . ILE B 1 43 ? -31.625 -8.203 -13.852 1 55.56 43 ILE B N 1
ATOM 1826 C CA . ILE B 1 43 ? -31.422 -9.148 -12.766 1 55.56 43 ILE B CA 1
ATOM 1827 C C . ILE B 1 43 ? -32.344 -10.359 -12.961 1 55.56 43 ILE B C 1
ATOM 1829 O O . ILE B 1 43 ? -32.031 -11.461 -12.492 1 55.56 43 ILE B O 1
ATOM 1833 N N . GLY B 1 44 ? -33.406 -10.086 -13.523 1 50.31 44 GLY B N 1
ATOM 1834 C CA . GLY B 1 44 ? -34.438 -11.109 -13.586 1 50.31 44 GLY B CA 1
ATOM 1835 C C . GLY B 1 44 ? -34 -12.336 -14.367 1 50.31 44 GLY B C 1
ATOM 1836 O O . GLY B 1 44 ? -34.688 -13.375 -14.312 1 50.31 44 GLY B O 1
ATOM 1837 N N . GLU B 1 45 ? -33.188 -12.297 -15.344 1 50.69 45 GLU B N 1
ATOM 1838 C CA . GLU B 1 45 ? -33.188 -13.422 -16.266 1 50.69 45 GLU B CA 1
ATOM 1839 C C . GLU B 1 45 ? -32.156 -14.453 -15.898 1 50.69 45 GLU B C 1
ATOM 1841 O O . GLU B 1 45 ? -32.344 -15.656 -16.062 1 50.69 45 GLU B O 1
ATOM 1846 N N . THR B 1 46 ? -30.875 -14.289 -15.938 1 51 46 THR B N 1
ATOM 1847 C CA . THR B 1 46 ? -29.859 -15.352 -15.953 1 51 46 THR B CA 1
ATOM 1848 C C . THR B 1 46 ? -29.297 -15.586 -14.555 1 51 46 THR B C 1
ATOM 1850 O O . THR B 1 46 ? -28.984 -14.633 -13.844 1 51 46 THR B O 1
ATOM 1853 N N . LYS B 1 47 ? -29.688 -16.938 -14.047 1 48.56 47 LYS B N 1
ATOM 1854 C CA . LYS B 1 47 ? -29.203 -17.469 -12.781 1 48.56 47 LYS B CA 1
ATOM 1855 C C . LYS B 1 47 ? -27.688 -17.312 -12.672 1 48.56 47 LYS B C 1
ATOM 1857 O O . LYS B 1 47 ? -26.938 -17.844 -13.508 1 48.56 47 LYS B O 1
ATOM 1862 N N . ILE B 1 48 ? -27.172 -16.188 -12.352 1 56.34 48 ILE B N 1
ATOM 1863 C CA . ILE B 1 48 ? -25.719 -16.109 -12.141 1 56.34 48 ILE B CA 1
ATOM 1864 C C . ILE B 1 48 ? -25.344 -16.797 -10.836 1 56.34 48 ILE B C 1
ATOM 1866 O O . ILE B 1 48 ? -25.953 -16.547 -9.797 1 56.34 48 ILE B O 1
ATOM 1870 N N . GLN B 1 49 ? -24.781 -18.188 -11 1 59.41 49 GLN B N 1
ATOM 1871 C CA . GLN B 1 49 ? -24.297 -18.891 -9.82 1 59.41 49 GLN B CA 1
ATOM 1872 C C . GLN B 1 49 ? -22.984 -18.312 -9.32 1 59.41 49 GLN B C 1
ATOM 1874 O O . GLN B 1 49 ? -21.953 -18.375 -10.016 1 59.41 49 GLN B O 1
ATOM 1879 N N . ASP B 1 50 ? -23.031 -17.312 -8.43 1 70.38 50 ASP B N 1
ATOM 1880 C CA . ASP B 1 50 ? -21.844 -16.75 -7.82 1 70.38 50 ASP B CA 1
ATOM 1881 C C . ASP B 1 50 ? -21.922 -16.797 -6.293 1 70.38 50 ASP B C 1
ATOM 1883 O O . ASP B 1 50 ? -23.016 -16.922 -5.73 1 70.38 50 ASP B O 1
ATOM 1887 N N . VAL B 1 51 ? -20.781 -17.141 -5.672 1 74.06 51 VAL B N 1
ATOM 1888 C CA . VAL B 1 51 ? -20.719 -17.141 -4.215 1 74.06 51 VAL B CA 1
ATOM 1889 C C . VAL B 1 51 ? -19.922 -15.938 -3.729 1 74.06 51 VAL B C 1
ATOM 1891 O O . VAL B 1 51 ? -18.812 -15.688 -4.207 1 74.06 51 VAL B O 1
ATOM 1894 N N . LYS B 1 52 ? -20.609 -15.172 -2.912 1 77.5 52 LYS B N 1
ATOM 1895 C CA . LYS B 1 52 ? -19.922 -14.039 -2.297 1 77.5 52 LYS B CA 1
ATOM 1896 C C . LYS B 1 52 ? -19.172 -14.469 -1.036 1 77.5 52 LYS B C 1
ATOM 1898 O O . LYS B 1 52 ? -19.734 -15.133 -0.168 1 77.5 52 LYS B O 1
ATOM 1903 N N . ILE B 1 53 ? -17.953 -14.172 -1.048 1 81.44 53 ILE B N 1
ATOM 1904 C CA . ILE B 1 53 ? -17.125 -14.492 0.121 1 81.44 53 ILE B CA 1
ATOM 1905 C C . ILE B 1 53 ? -16.875 -13.227 0.933 1 81.44 53 ILE B C 1
ATOM 1907 O O . ILE B 1 53 ? -16.344 -12.242 0.41 1 81.44 53 ILE B O 1
ATOM 1911 N N . GLY B 1 54 ? -17.391 -13.164 2.146 1 86.69 54 GLY B N 1
ATOM 1912 C CA . GLY B 1 54 ? -17.062 -12.117 3.102 1 86.69 54 GLY B CA 1
ATOM 1913 C C . GLY B 1 54 ? -16.172 -12.602 4.223 1 86.69 54 GLY B C 1
ATOM 1914 O O . GLY B 1 54 ? -16.422 -13.648 4.824 1 86.69 54 GLY B O 1
ATOM 1915 N N . TRP B 1 55 ? -15.102 -11.938 4.434 1 92 55 TRP B N 1
ATOM 1916 C CA . TRP B 1 55 ? -14.1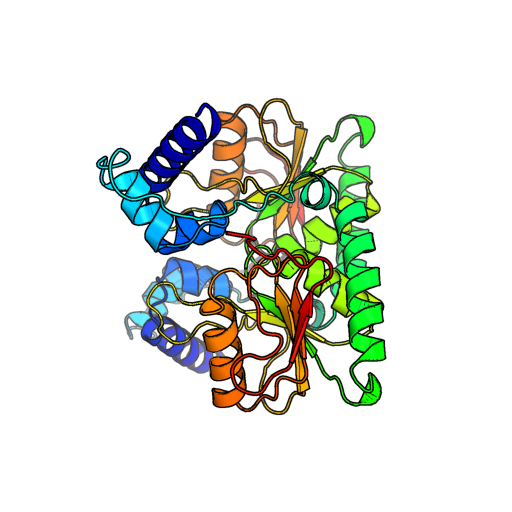8 -12.344 5.488 1 92 55 TRP B CA 1
ATOM 1917 C C . TRP B 1 55 ? -13.891 -11.188 6.434 1 92 55 TRP B C 1
ATOM 1919 O O . TRP B 1 55 ? -12.781 -11.078 6.973 1 92 55 TRP B O 1
ATOM 1929 N N . ARG B 1 56 ? -14.852 -10.336 6.598 1 91 56 ARG B N 1
ATOM 1930 C CA . ARG B 1 56 ? -14.703 -9.148 7.434 1 91 56 ARG B CA 1
ATOM 1931 C C . ARG B 1 56 ? -14.422 -9.531 8.883 1 91 56 ARG B C 1
ATOM 1933 O O . ARG B 1 56 ? -13.688 -8.828 9.586 1 91 56 ARG B O 1
ATOM 1940 N N . SER B 1 57 ? -15.016 -10.633 9.344 1 94.12 57 SER B N 1
ATOM 1941 C CA . SER B 1 57 ? -14.789 -11.078 10.719 1 94.12 57 SER B CA 1
ATOM 1942 C C . SER B 1 57 ? -13.305 -11.289 10.992 1 94.12 57 SER B C 1
ATOM 1944 O O . SER B 1 57 ? -12.852 -11.148 12.125 1 94.12 57 SER B O 1
ATOM 1946 N N . ILE B 1 58 ? -12.508 -11.625 9.93 1 96.19 58 ILE B N 1
ATOM 1947 C CA . ILE B 1 58 ? -11.055 -11.773 10.039 1 96.19 58 ILE B CA 1
ATOM 1948 C C . ILE B 1 58 ? -10.383 -10.414 9.891 1 96.19 58 ILE B C 1
ATOM 1950 O O . ILE B 1 58 ? -9.5 -10.062 10.688 1 96.19 58 ILE B O 1
ATOM 1954 N N . GLY B 1 59 ? -10.867 -9.633 8.914 1 97 59 GLY B N 1
ATOM 1955 C CA . GLY B 1 59 ? -10.18 -8.438 8.445 1 97 59 GLY B CA 1
ATOM 1956 C C . GLY B 1 59 ? -10.258 -7.281 9.43 1 97 59 GLY B C 1
ATOM 1957 O O . GLY B 1 59 ? -9.453 -6.355 9.375 1 97 59 GLY B O 1
ATOM 1958 N N . VAL B 1 60 ? -11.148 -7.363 10.438 1 97 60 VAL B N 1
ATOM 1959 C CA . VAL B 1 60 ? -11.445 -6.227 11.297 1 97 60 VAL B CA 1
ATOM 1960 C C . VAL B 1 60 ? -10.344 -6.066 12.344 1 97 60 VAL B C 1
ATOM 1962 O O . VAL B 1 60 ? -10.109 -4.961 12.844 1 97 60 VAL B O 1
ATOM 1965 N N . TYR B 1 61 ? -9.633 -7.152 12.711 1 98 61 TYR B N 1
ATOM 1966 C CA . TYR B 1 61 ? -8.57 -7.047 13.703 1 98 61 TYR B CA 1
ATOM 1967 C C . TYR B 1 61 ? -7.258 -7.594 13.156 1 98 61 TYR B C 1
ATOM 1969 O O . TYR B 1 61 ? -7.223 -8.695 12.609 1 98 61 TYR B O 1
ATOM 1977 N N . GLY B 1 62 ? -6.184 -6.828 13.336 1 98.31 62 GLY B N 1
ATOM 1978 C CA . GLY B 1 62 ? -4.852 -7.277 12.961 1 98.31 62 GLY B CA 1
ATOM 1979 C C . GLY B 1 62 ? -4.473 -8.609 13.57 1 98.31 62 GLY B C 1
ATOM 1980 O O . GLY B 1 62 ? -3.822 -9.438 12.93 1 98.31 62 GLY B O 1
ATOM 1981 N N . SER B 1 63 ? -4.922 -8.844 14.828 1 98.19 63 SER B N 1
ATOM 1982 C CA . SER B 1 63 ? -4.598 -10.086 15.508 1 98.19 63 SER B CA 1
ATOM 1983 C C . SER B 1 63 ? -5.203 -11.289 14.789 1 98.19 63 SER B C 1
ATOM 1985 O O . SER B 1 63 ? -4.578 -12.344 14.695 1 98.19 63 SER B O 1
ATOM 1987 N N . ARG B 1 64 ? -6.441 -11.164 14.297 1 98.56 64 ARG B N 1
ATOM 1988 C CA . ARG B 1 64 ? -7.086 -12.25 13.562 1 98.56 64 ARG B CA 1
ATOM 1989 C C . ARG B 1 64 ? -6.375 -12.516 12.242 1 98.56 64 ARG B C 1
ATOM 1991 O O . ARG B 1 64 ? -6.176 -13.672 11.859 1 98.56 64 ARG B O 1
ATOM 1998 N N . ILE B 1 65 ? -5.965 -11.43 11.562 1 98.69 65 ILE B N 1
ATOM 1999 C CA . ILE B 1 65 ? -5.188 -11.57 10.336 1 98.69 65 ILE B CA 1
ATOM 2000 C C . ILE B 1 65 ? -3.875 -12.289 10.641 1 98.69 65 ILE B C 1
ATOM 2002 O O . ILE B 1 65 ? -3.461 -13.18 9.891 1 98.69 65 ILE B O 1
ATOM 2006 N N . GLY B 1 66 ? -3.225 -11.922 11.711 1 98.62 66 GLY B N 1
ATOM 2007 C CA . GLY B 1 66 ? -1.996 -12.57 12.141 1 98.62 66 GLY B CA 1
ATOM 2008 C C . GLY B 1 66 ? -2.148 -14.07 12.336 1 98.62 66 GLY B C 1
ATOM 2009 O O . GLY B 1 66 ? -1.285 -14.844 11.922 1 98.62 66 GLY B O 1
ATOM 2010 N N . HIS B 1 67 ? -3.242 -14.453 12.969 1 98.56 67 HIS B N 1
ATOM 2011 C CA . HIS B 1 67 ? -3.482 -15.875 13.195 1 98.56 67 HIS B CA 1
ATOM 2012 C C . HIS B 1 67 ? -3.668 -16.625 11.875 1 98.56 67 HIS B C 1
ATOM 2014 O O . HIS B 1 67 ? -3.184 -17.75 11.719 1 98.56 67 HIS B O 1
ATOM 2020 N N . ILE B 1 68 ? -4.383 -16.031 10.945 1 98.62 68 ILE B N 1
ATOM 2021 C CA . ILE B 1 68 ? -4.535 -16.641 9.625 1 98.62 68 ILE B CA 1
ATOM 2022 C C . ILE B 1 68 ? -3.172 -16.734 8.938 1 98.62 68 ILE B C 1
ATOM 2024 O O . ILE B 1 68 ? -2.852 -17.734 8.312 1 98.62 68 ILE B O 1
ATOM 2028 N N . ALA B 1 69 ? -2.354 -15.648 9.055 1 98.75 69 ALA B N 1
ATOM 2029 C CA . ALA B 1 69 ? -1.023 -15.625 8.453 1 98.75 69 ALA B CA 1
ATOM 2030 C C . ALA B 1 69 ? -0.149 -16.75 9.008 1 98.75 69 ALA B C 1
ATOM 2032 O O . ALA B 1 69 ? 0.68 -17.312 8.297 1 98.75 69 ALA B O 1
ATOM 2033 N N . GLU B 1 70 ? -0.295 -17.062 10.312 1 98.69 70 GLU B N 1
ATOM 2034 C CA . GLU B 1 70 ? 0.415 -18.188 10.898 1 98.69 70 GLU B CA 1
ATOM 2035 C C . GLU B 1 70 ? 0.047 -19.5 10.203 1 98.69 70 GLU B C 1
ATOM 2037 O O . GLU B 1 70 ? 0.914 -20.328 9.945 1 98.69 70 GLU B O 1
ATOM 2042 N N . ILE B 1 71 ? -1.2 -19.688 9.938 1 98.62 71 ILE B N 1
ATOM 2043 C CA . ILE B 1 71 ? -1.671 -20.875 9.227 1 98.62 71 ILE B CA 1
ATOM 2044 C C . ILE B 1 71 ? -1.075 -20.906 7.82 1 98.62 71 ILE B C 1
ATOM 2046 O O . ILE B 1 71 ? -0.589 -21.938 7.367 1 98.62 71 ILE B O 1
ATOM 2050 N N . MET B 1 72 ? -1.094 -19.734 7.109 1 98.75 72 MET B N 1
ATOM 2051 C CA . MET B 1 72 ? -0.525 -19.656 5.766 1 98.75 72 MET B CA 1
ATOM 2052 C C . MET B 1 72 ? 0.959 -20 5.781 1 98.75 72 MET B C 1
ATOM 2054 O O . MET B 1 72 ? 1.441 -20.734 4.914 1 98.75 72 MET B O 1
ATOM 2058 N N . ALA B 1 73 ? 1.671 -19.469 6.785 1 98.75 73 ALA B N 1
ATOM 2059 C CA . ALA B 1 73 ? 3.098 -19.766 6.914 1 98.75 73 ALA B CA 1
ATOM 2060 C C . ALA B 1 73 ? 3.342 -21.25 7.109 1 98.75 73 ALA B C 1
ATOM 2062 O O . ALA B 1 73 ? 4.293 -21.812 6.559 1 98.75 73 ALA B O 1
ATOM 2063 N N . ASP B 1 74 ? 2.547 -21.875 7.91 1 98.56 74 ASP B N 1
ATOM 2064 C CA . ASP B 1 74 ? 2.639 -23.312 8.133 1 98.56 74 ASP B CA 1
ATOM 2065 C C . ASP B 1 74 ? 2.436 -24.094 6.836 1 98.56 74 ASP B C 1
ATOM 2067 O O . ASP B 1 74 ? 3.186 -25.016 6.539 1 98.56 74 ASP B O 1
ATOM 2071 N N . ILE B 1 75 ? 1.41 -23.688 6.07 1 98.25 75 ILE B N 1
ATOM 2072 C CA . ILE B 1 75 ? 1.131 -24.312 4.781 1 98.25 75 ILE B CA 1
ATOM 2073 C C . ILE B 1 75 ? 2.336 -24.156 3.859 1 98.25 75 ILE B C 1
ATOM 2075 O O . ILE B 1 75 ? 2.742 -25.109 3.188 1 98.25 75 ILE B O 1
ATOM 2079 N N . ILE B 1 76 ? 2.912 -22.953 3.805 1 98.56 76 ILE B N 1
ATOM 2080 C CA . ILE B 1 76 ? 4.078 -22.672 2.971 1 98.56 76 ILE B CA 1
ATOM 2081 C C . ILE B 1 76 ? 5.227 -23.594 3.371 1 98.56 76 ILE B C 1
ATOM 2083 O O . ILE B 1 76 ? 5.871 -24.203 2.512 1 98.56 76 ILE B O 1
ATOM 2087 N N . SER B 1 77 ? 5.469 -23.75 4.637 1 97.88 77 SER B N 1
ATOM 2088 C CA . SER B 1 77 ? 6.566 -24.562 5.141 1 97.88 77 SER B CA 1
ATOM 2089 C C . SER B 1 77 ? 6.344 -26.047 4.828 1 97.88 77 SER B C 1
ATOM 2091 O O . SER B 1 77 ? 7.301 -26.812 4.688 1 97.88 77 SER B O 1
ATOM 2093 N N . GLU B 1 78 ? 5.121 -26.438 4.758 1 96.88 78 GLU B N 1
ATOM 2094 C CA . GLU B 1 78 ? 4.77 -27.812 4.387 1 96.88 78 GLU B CA 1
ATOM 2095 C C . GLU B 1 78 ? 5.043 -28.062 2.906 1 96.88 78 GLU B C 1
ATOM 2097 O O . GLU B 1 78 ? 5.477 -29.156 2.533 1 96.88 78 GLU B O 1
ATOM 2102 N N . GLU B 1 79 ? 4.809 -27.062 2.096 1 96.81 79 GLU B N 1
ATOM 2103 C CA . GLU B 1 79 ? 4.766 -27.25 0.648 1 96.81 79 GLU B CA 1
ATOM 2104 C C . GLU B 1 79 ? 6.137 -27.016 0.022 1 96.81 79 GLU B C 1
ATOM 2106 O O . GLU B 1 79 ? 6.453 -27.578 -1.027 1 96.81 79 GLU B O 1
ATOM 2111 N N . ILE B 1 80 ? 6.938 -26.125 0.646 1 95.69 80 ILE B N 1
ATOM 2112 C CA . ILE B 1 80 ? 8.227 -25.812 0.031 1 95.69 80 ILE B CA 1
ATOM 2113 C C . ILE B 1 80 ? 9.312 -25.781 1.102 1 95.69 80 ILE B C 1
ATOM 2115 O O . ILE B 1 80 ? 9.016 -25.625 2.291 1 95.69 80 ILE B O 1
ATOM 2119 N N . ASN B 1 81 ? 10.633 -26.016 0.555 1 96.31 81 ASN B N 1
ATOM 2120 C CA . ASN B 1 81 ? 11.781 -25.766 1.431 1 96.31 81 ASN B CA 1
ATOM 2121 C C . ASN B 1 81 ? 11.992 -24.281 1.682 1 96.31 81 ASN B C 1
ATOM 2123 O O . ASN B 1 81 ? 12.352 -23.531 0.766 1 96.31 81 ASN B O 1
ATOM 2127 N N . ILE B 1 82 ? 11.82 -23.922 2.986 1 96.62 82 ILE B N 1
ATOM 2128 C CA . ILE B 1 82 ? 11.844 -22.516 3.355 1 96.62 82 ILE B CA 1
ATOM 2129 C C . ILE B 1 82 ? 13.195 -21.906 2.996 1 96.62 82 ILE B C 1
ATOM 2131 O O . ILE B 1 82 ? 13.289 -20.719 2.689 1 96.62 82 ILE B O 1
ATOM 2135 N N . ASP B 1 83 ? 14.211 -22.734 2.9 1 95.94 83 ASP B N 1
ATOM 2136 C CA . ASP B 1 83 ? 15.539 -22.25 2.564 1 95.94 83 ASP B CA 1
ATOM 2137 C C . ASP B 1 83 ? 15.617 -21.812 1.102 1 95.94 83 ASP B C 1
ATOM 2139 O O . ASP B 1 83 ? 16.5 -21.047 0.72 1 95.94 83 ASP B O 1
ATOM 2143 N N . ASP B 1 84 ? 14.727 -22.281 0.333 1 96.88 84 ASP B N 1
ATOM 2144 C CA . ASP B 1 84 ? 14.703 -21.953 -1.089 1 96.88 84 ASP B CA 1
ATOM 2145 C C . ASP B 1 84 ? 13.883 -20.688 -1.345 1 96.88 84 ASP B C 1
ATOM 2147 O O . ASP B 1 84 ? 13.969 -20.109 -2.424 1 96.88 84 ASP B O 1
ATOM 2151 N N . LEU B 1 85 ? 13.078 -20.312 -0.401 1 98.38 85 LEU B N 1
ATOM 2152 C CA . LEU B 1 85 ? 12.188 -19.172 -0.557 1 98.38 85 LEU B CA 1
ATOM 2153 C C . LEU B 1 85 ? 12.93 -17.859 -0.283 1 98.38 85 LEU B C 1
ATOM 2155 O O . LEU B 1 85 ? 13.617 -17.734 0.731 1 98.38 85 LEU B O 1
ATOM 2159 N N . ASP B 1 86 ? 12.773 -16.938 -1.191 1 98.62 86 ASP B N 1
ATOM 2160 C CA . ASP B 1 86 ? 13.414 -15.648 -1.013 1 98.62 86 ASP B CA 1
ATOM 2161 C C . ASP B 1 86 ? 12.422 -14.609 -0.501 1 98.62 86 ASP B C 1
ATOM 2163 O O . ASP B 1 86 ? 12.766 -13.773 0.344 1 98.62 86 ASP B O 1
ATOM 2167 N N . SER B 1 87 ? 11.227 -14.617 -1.093 1 98.75 87 SER B N 1
ATOM 2168 C CA . SER B 1 87 ? 10.328 -13.5 -0.841 1 98.75 87 SER B CA 1
ATOM 2169 C C . SER B 1 87 ? 8.867 -13.945 -0.842 1 98.75 87 SER B C 1
ATOM 2171 O O . SER B 1 87 ? 8.523 -14.945 -1.465 1 98.75 87 SER B O 1
ATOM 2173 N N . VAL B 1 88 ? 8.039 -13.258 -0.089 1 98.81 88 VAL B N 1
ATOM 2174 C CA . VAL B 1 88 ? 6.586 -13.375 -0.075 1 98.81 88 VAL B CA 1
ATOM 2175 C C . VAL B 1 88 ? 5.969 -12.141 -0.731 1 98.81 88 VAL B C 1
ATOM 2177 O O . VAL B 1 88 ? 6.352 -11.008 -0.425 1 98.81 88 VAL B O 1
ATOM 2180 N N . LEU B 1 89 ? 5.105 -12.344 -1.67 1 98.88 89 LEU B N 1
ATOM 2181 C CA . LEU B 1 89 ? 4.469 -11.258 -2.41 1 98.88 89 LEU B CA 1
ATOM 2182 C C . LEU B 1 89 ? 2.99 -11.156 -2.051 1 98.88 89 LEU B C 1
ATOM 2184 O O . LEU B 1 89 ? 2.26 -12.148 -2.111 1 98.88 89 LEU B O 1
ATOM 2188 N N . GLY B 1 90 ? 2.553 -9.977 -1.607 1 98.81 90 GLY B N 1
ATOM 2189 C CA . GLY B 1 90 ? 1.146 -9.703 -1.375 1 98.81 90 GLY B CA 1
ATOM 2190 C C . GLY B 1 90 ? 0.488 -8.953 -2.518 1 98.81 90 GLY B C 1
ATOM 2191 O O . GLY B 1 90 ? 0.98 -7.902 -2.943 1 98.81 90 GLY B O 1
ATOM 2192 N N . ILE B 1 91 ? -0.605 -9.477 -2.998 1 97.75 91 ILE B N 1
ATOM 2193 C CA . ILE B 1 91 ? -1.36 -8.797 -4.047 1 97.75 91 ILE B CA 1
ATOM 2194 C C . ILE B 1 91 ? -2.225 -7.699 -3.438 1 97.75 91 ILE B C 1
ATOM 2196 O O . ILE B 1 91 ? -2.91 -7.922 -2.438 1 97.75 91 ILE B O 1
ATOM 2200 N N . THR B 1 92 ? -2.166 -6.453 -3.934 1 94.88 92 THR B N 1
ATOM 2201 C CA . THR B 1 92 ? -2.955 -5.309 -3.488 1 94.88 92 THR B CA 1
ATOM 2202 C C . THR B 1 92 ? -4.441 -5.551 -3.732 1 94.88 92 THR B C 1
ATOM 2204 O O . THR B 1 92 ? -4.828 -6.055 -4.789 1 94.88 92 THR B O 1
ATOM 2207 N N . ILE B 1 93 ? -5.203 -5.219 -2.801 1 94.38 93 ILE B N 1
ATOM 2208 C CA . ILE B 1 93 ? -4.957 -4.602 -1.503 1 94.38 93 ILE B CA 1
ATOM 2209 C C . ILE B 1 93 ? -5.023 -5.66 -0.406 1 94.38 93 ILE B C 1
ATOM 2211 O O . ILE B 1 93 ? -4.156 -5.711 0.47 1 94.38 93 ILE B O 1
ATOM 2215 N N . ASN B 1 94 ? -5.898 -6.621 -0.56 1 95.88 94 ASN B N 1
ATOM 2216 C CA . ASN B 1 94 ? -6.316 -7.496 0.53 1 95.88 94 ASN B CA 1
ATOM 2217 C C . ASN B 1 94 ? -5.25 -8.539 0.854 1 95.88 94 ASN B C 1
ATOM 2219 O O . ASN B 1 94 ? -5.258 -9.125 1.937 1 95.88 94 ASN B O 1
ATOM 2223 N N . GLY B 1 95 ? -4.363 -8.766 -0.036 1 98 95 GLY B N 1
ATOM 2224 C CA . GLY B 1 95 ? -3.301 -9.727 0.218 1 98 95 GLY B CA 1
ATOM 2225 C C . GLY B 1 95 ? -2.176 -9.156 1.063 1 98 95 GLY B C 1
ATOM 2226 O O . GLY B 1 95 ? -1.391 -9.906 1.646 1 98 95 GLY B O 1
ATOM 2227 N N . ILE B 1 96 ? -2.084 -7.859 1.166 1 98.62 96 ILE B N 1
ATOM 2228 C CA . ILE B 1 96 ? -0.943 -7.172 1.759 1 98.62 96 ILE B CA 1
ATOM 2229 C C . ILE B 1 96 ? -0.876 -7.477 3.254 1 98.62 96 ILE B C 1
ATOM 2231 O O . ILE B 1 96 ? 0.182 -7.844 3.771 1 98.62 96 ILE B O 1
ATOM 2235 N N . PRO B 1 97 ? -1.979 -7.391 4.031 1 98.81 97 PRO B N 1
ATOM 2236 C CA . PRO B 1 97 ? -1.874 -7.664 5.469 1 98.81 97 PRO B CA 1
ATOM 2237 C C . PRO B 1 97 ? -1.396 -9.086 5.766 1 98.81 97 PRO B C 1
ATOM 2239 O O . PRO B 1 97 ? -0.544 -9.281 6.633 1 98.81 97 PRO B O 1
ATOM 2242 N N . PHE B 1 98 ? -1.897 -10.055 4.992 1 98.81 98 PHE B N 1
ATOM 2243 C CA . PHE B 1 98 ? -1.476 -11.438 5.195 1 98.81 98 PHE B CA 1
ATOM 2244 C C . PHE B 1 98 ? 0.001 -11.609 4.855 1 98.81 98 PHE B C 1
ATOM 2246 O O . PHE B 1 98 ? 0.757 -12.203 5.629 1 98.81 98 PHE B O 1
ATOM 2253 N N . ALA B 1 99 ? 0.413 -11.086 3.695 1 98.88 99 ALA B N 1
ATOM 2254 C CA . ALA B 1 99 ? 1.798 -11.203 3.244 1 98.88 99 ALA B CA 1
ATOM 2255 C C . ALA B 1 99 ? 2.752 -10.531 4.227 1 98.88 99 ALA B C 1
ATOM 2257 O O . ALA B 1 99 ? 3.873 -11 4.434 1 98.88 99 ALA B O 1
ATOM 2258 N N . THR B 1 100 ? 2.344 -9.406 4.805 1 98.75 100 THR B N 1
ATOM 2259 C CA . THR B 1 100 ? 3.143 -8.672 5.781 1 98.75 100 THR B CA 1
ATOM 2260 C C . THR B 1 100 ? 3.457 -9.555 6.988 1 98.75 100 THR B C 1
ATOM 2262 O O . THR B 1 100 ? 4.617 -9.68 7.387 1 98.75 100 THR B O 1
ATOM 2265 N N . PHE B 1 101 ? 2.48 -10.195 7.543 1 98.81 101 PHE B N 1
ATOM 2266 C CA . PHE B 1 101 ? 2.684 -11.07 8.688 1 98.81 101 PHE B CA 1
ATOM 2267 C C . PHE B 1 101 ? 3.5 -12.297 8.297 1 98.81 101 PHE B C 1
ATOM 2269 O O . PHE B 1 101 ? 4.387 -12.719 9.039 1 98.81 101 PHE B O 1
ATOM 2276 N N . VAL B 1 102 ? 3.207 -12.914 7.102 1 98.81 102 VAL B N 1
ATOM 2277 C CA . VAL B 1 102 ? 3.92 -14.117 6.672 1 98.81 102 VAL B CA 1
ATOM 2278 C C . VAL B 1 102 ? 5.402 -13.797 6.488 1 98.81 102 VAL B C 1
ATOM 2280 O O . VAL B 1 102 ? 6.266 -14.594 6.863 1 98.81 102 VAL B O 1
ATOM 2283 N N . SER B 1 103 ? 5.68 -12.617 5.852 1 98.88 103 SER B N 1
ATOM 2284 C CA . SER B 1 103 ? 7.062 -12.164 5.719 1 98.88 103 SER B CA 1
ATOM 2285 C C . SER B 1 103 ? 7.758 -12.109 7.074 1 98.88 103 SER B C 1
ATOM 2287 O O . SER B 1 103 ? 8.891 -12.562 7.215 1 98.88 103 SER B O 1
ATOM 2289 N N . ASP B 1 104 ? 7.102 -11.555 8.062 1 98.75 104 ASP B N 1
ATOM 2290 C CA . ASP B 1 104 ? 7.652 -11.445 9.414 1 98.75 104 ASP B CA 1
ATOM 2291 C C . ASP B 1 104 ? 7.852 -12.82 10.039 1 98.75 104 ASP B C 1
ATOM 2293 O O . ASP B 1 104 ? 8.93 -13.125 10.555 1 98.75 104 ASP B O 1
ATOM 2297 N N . ILE B 1 105 ? 6.887 -13.727 9.945 1 98.56 105 ILE B N 1
ATOM 2298 C CA . ILE B 1 105 ? 6.879 -15.039 10.578 1 98.56 105 ILE B CA 1
ATOM 2299 C C . ILE B 1 105 ? 7.992 -15.898 9.984 1 98.56 105 ILE B C 1
ATOM 2301 O O . ILE B 1 105 ? 8.711 -16.594 10.719 1 98.56 105 ILE B O 1
ATOM 2305 N N . LEU B 1 106 ? 8.172 -15.875 8.641 1 98.5 106 LEU B N 1
ATOM 2306 C CA . LEU B 1 106 ? 9.102 -16.766 7.961 1 98.5 106 LEU B CA 1
ATOM 2307 C C . LEU B 1 106 ? 10.477 -16.125 7.84 1 98.5 106 LEU B C 1
ATOM 2309 O O . LEU B 1 106 ? 11.445 -16.781 7.441 1 98.5 106 LEU B O 1
ATOM 2313 N N . GLY B 1 107 ? 10.555 -14.828 8.188 1 98.19 107 GLY B N 1
ATOM 2314 C CA . GLY B 1 107 ? 11.812 -14.117 8.047 1 98.19 107 GLY B CA 1
ATOM 2315 C C . GLY B 1 107 ? 12.25 -13.961 6.602 1 98.19 107 GLY B C 1
ATOM 2316 O O . GLY B 1 107 ? 13.422 -14.125 6.277 1 98.19 107 GLY B O 1
ATOM 2317 N N . LYS B 1 108 ? 11.383 -13.734 5.668 1 98.69 108 LYS B N 1
ATOM 2318 C CA . LYS B 1 108 ? 11.648 -13.586 4.238 1 98.69 108 LYS B CA 1
ATOM 2319 C C . LYS B 1 108 ? 11.281 -12.195 3.748 1 98.69 108 LYS B C 1
ATOM 2321 O O . LYS B 1 108 ? 10.625 -11.43 4.461 1 98.69 108 LYS B O 1
ATOM 2326 N N . GLU B 1 109 ? 11.75 -11.836 2.6 1 98.75 109 GLU B N 1
ATOM 2327 C CA . GLU B 1 109 ? 11.469 -10.531 2.02 1 98.75 109 GLU B CA 1
ATOM 2328 C C . GLU B 1 109 ? 9.984 -10.359 1.715 1 98.75 109 GLU B C 1
ATOM 2330 O O . GLU B 1 109 ? 9.273 -11.352 1.51 1 98.75 109 GLU B O 1
ATOM 2335 N N . LEU B 1 110 ? 9.531 -9.164 1.779 1 98.81 110 LEU B N 1
ATOM 2336 C CA . LEU B 1 110 ? 8.164 -8.797 1.435 1 98.81 110 LEU B CA 1
ATOM 2337 C C . LEU B 1 110 ? 8.117 -8.062 0.098 1 98.81 110 LEU B C 1
ATOM 2339 O O . LEU B 1 110 ? 8.891 -7.121 -0.125 1 98.81 110 LEU B O 1
ATOM 2343 N N . MET B 1 111 ? 7.312 -8.484 -0.785 1 98.69 111 MET B N 1
ATOM 2344 C CA . MET B 1 111 ? 6.992 -7.836 -2.057 1 98.69 111 MET B CA 1
ATOM 2345 C C . MET B 1 111 ? 5.523 -7.43 -2.105 1 98.69 111 MET B C 1
ATOM 2347 O O . MET B 1 111 ? 4.668 -8.109 -1.534 1 98.69 111 MET B O 1
ATOM 2351 N N . VAL B 1 112 ? 5.219 -6.336 -2.787 1 98.25 112 VAL B N 1
ATOM 2352 C CA . VAL B 1 112 ? 3.854 -5.867 -3.004 1 98.25 112 VAL B CA 1
ATOM 2353 C C . VAL B 1 112 ? 3.605 -5.668 -4.5 1 98.25 112 VAL B C 1
ATOM 2355 O O .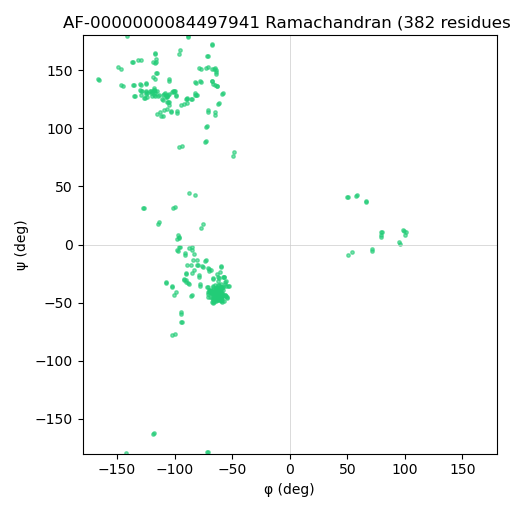 VAL B 1 112 ? 4.41 -5.043 -5.191 1 98.25 112 VAL B O 1
ATOM 2358 N N . TYR B 1 113 ? 2.545 -6.312 -4.969 1 97.5 113 TYR B N 1
ATOM 2359 C CA . TYR B 1 113 ? 2.168 -6.297 -6.379 1 97.5 113 TYR B CA 1
ATOM 2360 C C . TYR B 1 113 ? 0.804 -5.645 -6.566 1 97.5 113 TYR B C 1
ATOM 2362 O O . TYR B 1 113 ? -0.152 -5.973 -5.859 1 97.5 113 TYR B O 1
ATOM 2370 N N . ARG B 1 114 ? 0.758 -4.699 -7.516 1 92.75 114 ARG B N 1
ATOM 2371 C CA . ARG B 1 114 ? -0.49 -4.047 -7.898 1 92.75 114 ARG B CA 1
ATOM 2372 C C . ARG B 1 114 ? -0.927 -4.48 -9.297 1 92.75 114 ARG B C 1
ATOM 2374 O O . ARG B 1 114 ? -0.301 -4.109 -10.289 1 92.75 114 ARG B O 1
ATOM 2381 N N . PRO B 1 115 ? -2.027 -5.258 -9.289 1 89 115 PRO B N 1
ATOM 2382 C CA . PRO B 1 115 ? -2.516 -5.652 -10.609 1 89 115 PRO B CA 1
ATOM 2383 C C . PRO B 1 115 ? -2.979 -4.465 -11.445 1 89 115 PRO B C 1
ATOM 2385 O O . PRO B 1 115 ? -3.432 -3.455 -10.898 1 89 115 PRO B O 1
ATOM 2388 N N . HIS B 1 116 ? -2.826 -4.504 -12.727 1 80.62 116 HIS B N 1
ATOM 2389 C CA . HIS B 1 116 ? -3.32 -3.486 -13.648 1 80.62 116 HIS B CA 1
ATOM 2390 C C . HIS B 1 116 ? -4.801 -3.688 -13.953 1 80.62 116 HIS B C 1
ATOM 2392 O O . HIS B 1 116 ? -5.258 -4.82 -14.102 1 80.62 116 HIS B O 1
ATOM 2398 N N . PRO B 1 117 ? -5.504 -2.561 -13.992 1 65.56 117 PRO B N 1
ATOM 2399 C CA . PRO B 1 117 ? -6.941 -2.686 -14.242 1 65.56 117 PRO B CA 1
ATOM 2400 C C . PRO B 1 117 ? -7.254 -3.242 -15.625 1 65.56 117 PRO B C 1
ATOM 2402 O O . PRO B 1 117 ? -8.281 -3.896 -15.82 1 65.56 117 PRO B O 1
ATOM 2405 N N . SER B 1 118 ? -6.449 -2.912 -16.656 1 65.19 118 SER B N 1
ATOM 2406 C CA . SER B 1 118 ? -6.797 -3.279 -18.031 1 65.19 118 SER B CA 1
ATOM 2407 C C . SER B 1 118 ? -6.008 -4.496 -18.484 1 65.19 118 SER B C 1
ATOM 2409 O O . SER B 1 118 ? -5.895 -4.75 -19.688 1 65.19 118 SER B O 1
ATOM 2411 N N . GLY B 1 119 ? -5.668 -5.379 -17.625 1 64.06 119 GLY B N 1
ATOM 2412 C CA . GLY B 1 119 ? -5.004 -6.609 -18.031 1 64.06 119 GLY B CA 1
ATOM 2413 C C . GLY B 1 119 ? -3.574 -6.391 -18.484 1 64.06 119 GLY B C 1
ATOM 2414 O O . GLY B 1 119 ? -2.877 -7.344 -18.844 1 64.06 119 GLY B O 1
ATOM 2415 N N . LYS B 1 120 ? -3.084 -5.188 -18.562 1 77 120 LYS B N 1
ATOM 2416 C CA . LYS B 1 120 ? -1.67 -4.922 -18.812 1 77 120 LYS B CA 1
ATOM 2417 C C . LYS B 1 120 ? -0.813 -5.359 -17.625 1 77 120 LYS B C 1
ATOM 2419 O O . LYS B 1 120 ? -1.318 -5.965 -16.688 1 77 120 LYS B O 1
ATOM 2424 N N . GLU B 1 121 ? 0.471 -5.316 -17.812 1 82.38 121 GLU B N 1
ATOM 2425 C CA . GLU B 1 121 ? 1.396 -5.711 -16.75 1 82.38 121 GLU B CA 1
ATOM 2426 C C . GLU B 1 121 ? 1.181 -4.875 -15.492 1 82.38 121 GLU B C 1
ATOM 2428 O O . GLU B 1 121 ? 1.054 -3.65 -15.57 1 82.38 121 GLU B O 1
ATOM 2433 N N . GLY B 1 122 ? 1.068 -5.629 -14.391 1 90.19 122 GLY B N 1
ATOM 2434 C CA . GLY B 1 122 ? 0.939 -4.961 -13.102 1 90.19 122 GLY B CA 1
ATOM 2435 C C . GLY B 1 122 ? 2.229 -4.312 -12.633 1 90.19 122 GLY B C 1
ATOM 2436 O O . GLY B 1 122 ? 3.207 -4.254 -13.383 1 90.19 122 GLY B O 1
ATOM 2437 N N . LEU B 1 123 ? 2.156 -3.74 -11.469 1 90.12 123 LEU B N 1
ATOM 2438 C CA . LEU B 1 123 ? 3.289 -2.994 -10.93 1 90.12 123 LEU B CA 1
ATOM 2439 C C . LEU B 1 123 ? 3.799 -3.635 -9.641 1 90.12 123 LEU B C 1
ATOM 2441 O O . LEU B 1 123 ? 3.01 -3.957 -8.75 1 90.12 123 LEU B O 1
ATOM 2445 N N . PHE B 1 124 ? 5.16 -3.871 -9.703 1 93.56 124 PHE B N 1
ATOM 2446 C CA . PHE B 1 124 ? 5.844 -4.242 -8.469 1 93.56 124 PHE B CA 1
ATOM 2447 C C . PHE B 1 124 ? 6.332 -3.002 -7.73 1 93.56 124 PHE B C 1
ATOM 2449 O O . PHE B 1 124 ? 7.062 -2.184 -8.289 1 93.56 124 PHE B O 1
ATOM 2456 N N . SER B 1 125 ? 5.875 -2.85 -6.488 1 93.44 125 SER B N 1
ATOM 2457 C CA . SER B 1 125 ? 6.25 -1.663 -5.727 1 93.44 125 SER B CA 1
ATOM 2458 C C . SER B 1 125 ? 7.754 -1.609 -5.488 1 93.44 125 SER B C 1
ATOM 2460 O O . SER B 1 125 ? 8.367 -2.609 -5.105 1 93.44 125 SER B O 1
ATOM 2462 N N . SER B 1 126 ? 8.336 -0.438 -5.668 1 91.25 126 SER B N 1
ATOM 2463 C CA . SER B 1 126 ? 9.766 -0.243 -5.477 1 91.25 126 SER B CA 1
ATOM 2464 C C . SER B 1 126 ? 10.102 -0.019 -4.004 1 91.25 126 SER B C 1
ATOM 2466 O O . SER B 1 126 ? 11.273 0.016 -3.629 1 91.25 126 SER B O 1
ATOM 2468 N N . ASN B 1 127 ? 9.07 0.14 -3.162 1 93.88 127 ASN B N 1
ATOM 2469 C CA . ASN B 1 127 ? 9.297 0.363 -1.738 1 93.88 127 ASN B CA 1
ATOM 2470 C C . ASN B 1 127 ? 9.586 -0.944 -1.007 1 93.88 127 ASN B C 1
ATOM 2472 O O . ASN B 1 127 ? 10.039 -0.931 0.141 1 93.88 127 ASN B O 1
ATOM 2476 N N . PHE B 1 128 ? 9.344 -2.053 -1.635 1 97.06 128 PHE B N 1
ATOM 2477 C CA . PHE B 1 128 ? 9.531 -3.383 -1.067 1 97.06 128 PHE B CA 1
ATOM 2478 C C . PHE B 1 128 ? 10.562 -4.172 -1.858 1 97.06 128 PHE B C 1
ATOM 2480 O O . PHE B 1 128 ? 11.422 -3.586 -2.521 1 97.06 128 PHE B O 1
ATOM 2487 N N . ALA B 1 129 ? 10.625 -5.492 -1.706 1 97.19 129 ALA B N 1
ATOM 2488 C CA . ALA B 1 129 ? 11.625 -6.324 -2.369 1 97.19 129 ALA B CA 1
ATOM 2489 C C . ALA B 1 129 ? 11.359 -6.422 -3.867 1 97.19 129 ALA B C 1
ATOM 2491 O O . ALA B 1 129 ? 10.211 -6.301 -4.305 1 97.19 129 ALA B O 1
ATOM 2492 N N . GLY B 1 130 ? 12.398 -6.645 -4.633 1 95.94 130 GLY B N 1
ATOM 2493 C CA . GLY B 1 130 ? 12.289 -6.828 -6.07 1 95.94 130 GLY B CA 1
ATOM 2494 C C . GLY B 1 130 ? 12.047 -8.273 -6.473 1 95.94 130 GLY B C 1
ATOM 2495 O O . GLY B 1 130 ? 12.109 -9.172 -5.629 1 95.94 130 GLY B O 1
ATOM 2496 N N . VAL B 1 131 ? 11.914 -8.5 -7.801 1 96.75 131 VAL B N 1
ATOM 2497 C CA . VAL B 1 131 ? 11.422 -9.781 -8.297 1 96.75 131 VAL B CA 1
ATOM 2498 C C . VAL B 1 131 ? 12.57 -10.57 -8.922 1 96.75 131 VAL B C 1
ATOM 2500 O O . VAL B 1 131 ? 12.617 -11.797 -8.805 1 96.75 131 VAL B O 1
ATOM 2503 N N . LYS B 1 132 ? 13.539 -9.883 -9.523 1 97.06 132 LYS B N 1
ATOM 2504 C CA . LYS B 1 132 ? 14.539 -10.531 -10.367 1 97.06 132 LYS B CA 1
ATOM 2505 C C . LYS B 1 132 ? 15.367 -11.539 -9.578 1 97.06 132 LYS B C 1
ATOM 2507 O O . LYS B 1 132 ? 15.953 -11.188 -8.547 1 97.06 132 LYS B O 1
ATOM 2512 N N . GLY B 1 133 ? 15.32 -12.797 -10.055 1 97.94 133 GLY B N 1
ATOM 2513 C CA . GLY B 1 133 ? 16.141 -13.859 -9.484 1 97.94 133 GLY B CA 1
ATOM 2514 C C . GLY B 1 133 ? 15.578 -14.422 -8.195 1 97.94 133 GLY B C 1
ATOM 2515 O O . GLY B 1 133 ? 16.25 -15.211 -7.516 1 97.94 133 GLY B O 1
ATOM 2516 N N . LYS B 1 134 ? 14.406 -14.078 -7.879 1 98.44 134 LYS B N 1
ATOM 2517 C CA . LYS B 1 134 ? 13.859 -14.469 -6.578 1 98.44 134 LYS B CA 1
ATOM 2518 C C . LYS B 1 134 ? 12.859 -15.609 -6.723 1 98.44 134 LYS B C 1
ATOM 2520 O O . LYS B 1 134 ? 12.125 -15.68 -7.711 1 98.44 134 LYS B O 1
ATOM 2525 N N . LYS B 1 135 ? 12.922 -16.516 -5.773 1 98.81 135 LYS B N 1
ATOM 2526 C CA . LYS B 1 135 ? 11.867 -17.5 -5.578 1 98.81 135 LYS B CA 1
ATOM 2527 C C . LYS B 1 135 ? 10.789 -16.984 -4.637 1 98.81 135 LYS B C 1
ATOM 2529 O O . LYS B 1 135 ? 11.078 -16.609 -3.5 1 98.81 135 LYS B O 1
ATOM 2534 N N . ILE B 1 136 ? 9.57 -17.016 -5.133 1 98.81 136 ILE B N 1
ATOM 2535 C CA . ILE B 1 136 ? 8.539 -16.172 -4.535 1 98.81 136 ILE B CA 1
ATOM 2536 C C . ILE B 1 136 ? 7.305 -17.016 -4.211 1 98.81 136 ILE B C 1
ATOM 2538 O O . ILE B 1 136 ? 6.906 -17.859 -5.004 1 98.81 136 ILE B O 1
ATOM 2542 N N . VAL B 1 137 ? 6.688 -16.844 -3.08 1 98.88 137 VAL B N 1
ATOM 2543 C CA . VAL B 1 137 ? 5.336 -17.297 -2.77 1 98.88 137 VAL B CA 1
ATOM 2544 C C . VAL B 1 137 ? 4.363 -16.125 -2.887 1 98.88 137 VAL B C 1
ATOM 2546 O O . VAL B 1 137 ? 4.621 -15.039 -2.365 1 98.88 137 VAL B O 1
ATOM 2549 N N . VAL B 1 138 ? 3.283 -16.281 -3.564 1 98.88 138 VAL B N 1
ATOM 2550 C CA . VAL B 1 138 ? 2.283 -15.242 -3.791 1 98.88 138 VAL B CA 1
ATOM 2551 C C . VAL B 1 138 ? 1.113 -15.438 -2.828 1 98.88 138 VAL B C 1
ATOM 2553 O O . VAL B 1 138 ? 0.593 -16.547 -2.688 1 98.88 138 VAL B O 1
ATOM 2556 N N . ILE B 1 139 ? 0.665 -14.344 -2.139 1 98.81 139 ILE B N 1
ATOM 2557 C CA . ILE B 1 139 ? -0.406 -14.383 -1.148 1 98.81 139 ILE B CA 1
ATOM 2558 C C . ILE B 1 139 ? -1.53 -13.438 -1.57 1 98.81 139 ILE B C 1
ATOM 2560 O O . ILE B 1 139 ? -1.277 -12.297 -1.969 1 98.81 139 ILE B O 1
ATOM 2564 N N . ASP B 1 140 ? -2.748 -13.875 -1.531 1 97.88 140 ASP B N 1
ATOM 2565 C CA . ASP B 1 140 ? -3.953 -13.07 -1.73 1 97.88 140 ASP B CA 1
ATOM 2566 C C . ASP B 1 140 ? -5.074 -13.531 -0.798 1 97.88 140 ASP B C 1
ATOM 2568 O O . ASP B 1 140 ? -4.875 -14.414 0.033 1 97.88 140 ASP B O 1
ATOM 2572 N N . ASP B 1 141 ? -6.273 -12.852 -0.89 1 96.75 141 ASP B N 1
ATOM 2573 C CA . ASP B 1 141 ? -7.371 -13.219 0.001 1 96.75 141 ASP B CA 1
ATOM 2574 C C . ASP B 1 141 ? -8.312 -14.219 -0.668 1 96.75 141 ASP B C 1
ATOM 2576 O O . ASP B 1 141 ? -8.406 -15.367 -0.242 1 96.75 141 ASP B O 1
ATOM 2580 N N . VAL B 1 142 ? -8.914 -13.805 -1.83 1 94 142 VAL B N 1
ATOM 2581 C CA . VAL B 1 142 ? -9.906 -14.664 -2.469 1 94 142 VAL B CA 1
ATOM 2582 C C . VAL B 1 142 ? -9.555 -14.852 -3.941 1 94 142 VAL B C 1
ATOM 2584 O O . VAL B 1 142 ? -9.211 -13.891 -4.63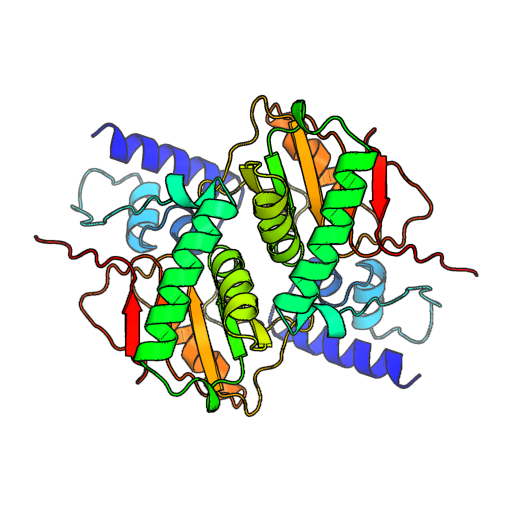3 1 94 142 VAL B O 1
ATOM 2587 N N . ILE B 1 143 ? -9.578 -16.094 -4.367 1 92.56 143 ILE B N 1
ATOM 2588 C CA . ILE B 1 143 ? -9.484 -16.391 -5.793 1 92.56 143 ILE B CA 1
ATOM 2589 C C . ILE B 1 143 ? -10.859 -16.797 -6.328 1 92.56 143 ILE B C 1
ATOM 2591 O O . ILE B 1 143 ? -11.484 -17.719 -5.812 1 92.56 143 ILE B O 1
ATOM 2595 N N . SER B 1 144 ? -11.312 -16.062 -7.238 1 89 144 SER B N 1
ATOM 2596 C CA . SER B 1 144 ? -12.562 -16.391 -7.902 1 89 144 SER B CA 1
ATOM 2597 C C . SER B 1 144 ? -12.32 -17.078 -9.242 1 89 144 SER B C 1
ATOM 2599 O O . SER B 1 144 ? -12.297 -18.312 -9.328 1 89 144 SER B O 1
ATOM 2601 N N . THR B 1 145 ? -11.945 -16.391 -10.328 1 84.38 145 THR B N 1
ATOM 2602 C CA . THR B 1 145 ? -11.703 -16.938 -11.656 1 84.38 145 THR B CA 1
ATOM 2603 C C . THR B 1 145 ? -10.242 -17.344 -11.82 1 84.38 145 THR B C 1
ATOM 2605 O O . THR B 1 145 ? -9.906 -18.109 -12.719 1 84.38 145 THR B O 1
ATOM 2608 N N . GLY B 1 146 ? -9.438 -16.719 -11.07 1 91.25 146 GLY B N 1
ATOM 2609 C CA . GLY B 1 146 ? -8.016 -17.031 -11.164 1 91.25 146 GLY B CA 1
ATOM 2610 C C . GLY B 1 146 ? -7.258 -16.078 -12.086 1 91.25 146 GLY B C 1
ATOM 2611 O O . GLY B 1 146 ? -6.035 -16.172 -12.195 1 91.25 146 GLY B O 1
ATOM 2612 N N . GLU B 1 147 ? -7.895 -15.172 -12.625 1 90.81 147 GLU B N 1
ATOM 2613 C CA . GLU B 1 147 ? -7.277 -14.273 -13.594 1 90.81 147 GLU B CA 1
ATOM 2614 C C . GLU B 1 147 ? -6.211 -13.398 -12.938 1 90.81 147 GLU B C 1
ATOM 2616 O O . GLU B 1 147 ? -5.102 -13.273 -13.461 1 90.81 147 GLU B O 1
ATOM 2621 N N . THR B 1 148 ? -6.516 -12.766 -11.812 1 91.81 148 THR B N 1
ATOM 2622 C CA . THR B 1 148 ? -5.543 -11.938 -11.109 1 91.81 148 THR B CA 1
ATOM 2623 C C . THR B 1 148 ? -4.293 -12.75 -10.773 1 91.81 148 THR B C 1
ATOM 2625 O O . THR B 1 148 ? -3.172 -12.297 -11.008 1 91.81 148 THR B O 1
ATOM 2628 N N . MET B 1 149 ? -4.469 -13.969 -10.305 1 95.25 149 MET B N 1
ATOM 2629 C CA . MET B 1 149 ? -3.354 -14.828 -9.922 1 95.25 149 MET B CA 1
ATOM 2630 C C . MET B 1 149 ? -2.516 -15.203 -11.141 1 95.25 149 MET B C 1
ATOM 2632 O O . MET B 1 149 ? -1.285 -15.148 -11.094 1 95.25 149 MET B O 1
ATOM 2636 N N . LYS B 1 150 ? -3.195 -15.578 -12.203 1 95.44 150 LYS B N 1
ATOM 2637 C CA . LYS B 1 150 ? -2.504 -15.938 -13.438 1 95.44 150 LYS B CA 1
ATOM 2638 C C . LYS B 1 150 ? -1.628 -14.789 -13.93 1 95.44 150 LYS B C 1
ATOM 2640 O O . LYS B 1 150 ? -0.456 -14.992 -14.25 1 95.44 150 LYS B O 1
ATOM 2645 N N . ASN B 1 151 ? -2.221 -13.586 -13.969 1 95.25 151 ASN B N 1
ATOM 2646 C CA . ASN B 1 151 ?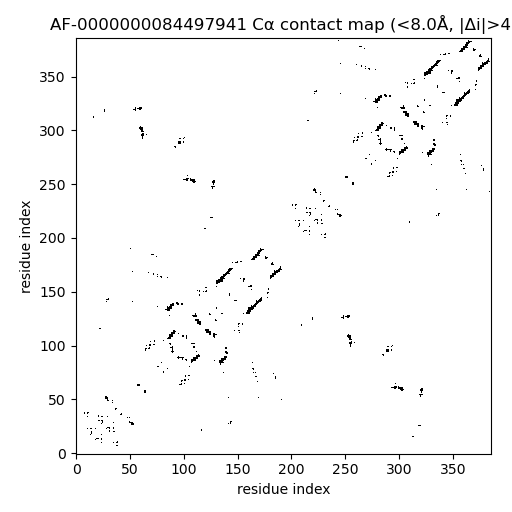 -1.473 -12.414 -14.406 1 95.25 151 ASN B CA 1
ATOM 2647 C C . ASN B 1 151 ? -0.293 -12.125 -13.484 1 95.25 151 ASN B C 1
ATOM 2649 O O . ASN B 1 151 ? 0.786 -11.75 -13.945 1 95.25 151 ASN B O 1
ATOM 2653 N N . THR B 1 152 ? -0.49 -12.258 -12.172 1 97 152 THR B N 1
ATOM 2654 C CA . THR B 1 152 ? 0.579 -12.039 -11.203 1 97 152 THR B CA 1
ATOM 2655 C C . THR B 1 152 ? 1.734 -13.008 -11.453 1 97 152 THR B C 1
ATOM 2657 O O . THR B 1 152 ? 2.893 -12.594 -11.523 1 97 152 THR B O 1
ATOM 2660 N N . ILE B 1 153 ? 1.437 -14.273 -11.641 1 97.75 153 ILE B N 1
ATOM 2661 C CA . ILE B 1 153 ? 2.451 -15.297 -11.891 1 97.75 153 ILE B CA 1
ATOM 2662 C C . ILE B 1 153 ? 3.223 -14.945 -13.164 1 97.75 153 ILE B C 1
ATOM 2664 O O . ILE B 1 153 ? 4.457 -14.977 -13.172 1 97.75 153 ILE B O 1
ATOM 2668 N N . ASN B 1 154 ? 2.5 -14.625 -14.156 1 96.88 154 ASN B N 1
ATOM 2669 C CA . ASN B 1 154 ? 3.133 -14.312 -15.438 1 96.88 154 ASN B CA 1
ATOM 2670 C C . ASN B 1 154 ? 4.027 -13.078 -15.328 1 96.88 154 ASN B C 1
ATOM 2672 O O . ASN B 1 154 ? 5.133 -13.062 -15.875 1 96.88 154 ASN B O 1
ATOM 2676 N N . ASP B 1 155 ? 3.535 -12.008 -14.688 1 96.69 155 ASP B N 1
ATOM 2677 C CA . ASP B 1 155 ? 4.328 -10.789 -14.523 1 96.69 155 ASP B CA 1
ATOM 2678 C C . ASP B 1 155 ? 5.613 -11.078 -13.75 1 96.69 155 ASP B C 1
ATOM 2680 O O . ASP B 1 155 ? 6.664 -10.508 -14.055 1 96.69 155 ASP B O 1
ATOM 2684 N N . ILE B 1 156 ? 5.543 -11.953 -12.703 1 97.88 156 ILE B N 1
ATOM 2685 C CA . ILE B 1 156 ? 6.723 -12.336 -11.938 1 97.88 156 ILE B CA 1
ATOM 2686 C C . ILE B 1 156 ? 7.723 -13.047 -12.844 1 97.88 156 ILE B C 1
ATOM 2688 O O . ILE B 1 156 ? 8.906 -12.703 -12.859 1 97.88 156 ILE B O 1
ATOM 2692 N N . LYS B 1 157 ? 7.25 -14 -13.617 1 97.19 157 LYS B N 1
ATOM 2693 C CA . LYS B 1 157 ? 8.109 -14.75 -14.523 1 97.19 157 LYS B CA 1
ATOM 2694 C C . LYS B 1 157 ? 8.766 -13.828 -15.547 1 97.19 157 LYS B C 1
ATOM 2696 O O . LYS B 1 157 ? 9.969 -13.922 -15.789 1 97.19 157 LYS B O 1
ATOM 2701 N N . ASN B 1 158 ? 7.984 -12.938 -16.062 1 96.25 158 ASN B N 1
ATOM 2702 C CA . ASN B 1 158 ? 8.477 -12 -17.078 1 96.25 158 ASN B CA 1
ATOM 2703 C C . ASN B 1 158 ? 9.578 -11.102 -16.516 1 96.25 158 ASN B C 1
ATOM 2705 O O . ASN B 1 158 ? 10.438 -10.633 -17.266 1 96.25 158 ASN B O 1
ATOM 2709 N N . GLN B 1 159 ? 9.578 -10.891 -15.227 1 95.88 159 GLN B N 1
ATOM 2710 C CA . GLN B 1 159 ? 10.57 -10.016 -14.602 1 95.88 159 GLN B CA 1
ATOM 2711 C C . GLN B 1 159 ? 11.719 -10.828 -14.008 1 95.88 159 GLN B C 1
ATOM 2713 O O . GLN B 1 159 ? 12.562 -10.289 -13.289 1 95.88 159 GLN B O 1
ATOM 2718 N N . GLY B 1 160 ? 11.711 -12.086 -14.211 1 97.62 160 GLY B N 1
ATOM 2719 C CA . GLY B 1 160 ? 12.859 -12.914 -13.875 1 97.62 160 GLY B CA 1
ATOM 2720 C C . GLY B 1 160 ? 12.711 -13.625 -12.547 1 97.62 160 GLY B C 1
ATOM 2721 O O . GLY B 1 160 ? 13.688 -14.141 -12 1 97.62 160 GLY B O 1
ATOM 2722 N N . GLY B 1 161 ? 11.539 -13.609 -11.992 1 98.38 161 GLY B N 1
ATOM 2723 C CA . GLY B 1 161 ? 11.273 -14.344 -10.773 1 98.38 161 GLY B CA 1
ATOM 2724 C C . GLY B 1 161 ? 10.664 -15.711 -11.016 1 98.38 161 GLY B C 1
ATOM 2725 O O . GLY B 1 161 ? 10.32 -16.047 -12.148 1 98.38 161 GLY B O 1
ATOM 2726 N N . GLN B 1 162 ? 10.641 -16.516 -9.977 1 98.31 162 GLN B N 1
ATOM 2727 C CA . GLN B 1 162 ? 10 -17.812 -9.984 1 98.31 162 GLN B CA 1
ATOM 2728 C C . GLN B 1 162 ? 8.961 -17.922 -8.867 1 98.31 162 GLN B C 1
ATOM 2730 O O . GLN B 1 162 ? 9.25 -17.625 -7.707 1 98.31 162 GLN B O 1
ATOM 2735 N N . VAL B 1 163 ? 7.785 -18.359 -9.234 1 98.69 163 VAL B N 1
ATOM 2736 C CA . VAL B 1 163 ? 6.738 -18.547 -8.234 1 98.69 163 VAL B CA 1
ATOM 2737 C C . VAL B 1 163 ? 6.742 -20 -7.762 1 98.69 163 VAL B C 1
ATOM 2739 O O . VAL B 1 163 ? 6.566 -20.922 -8.562 1 98.69 163 VAL B O 1
ATOM 2742 N N . LEU B 1 164 ? 6.953 -20.188 -6.477 1 98.56 164 LEU B N 1
ATOM 2743 C CA . LEU B 1 164 ? 7.016 -21.531 -5.91 1 98.56 164 LEU B CA 1
ATOM 2744 C C . LEU B 1 164 ? 5.625 -22.016 -5.527 1 98.56 164 LEU B C 1
ATOM 2746 O O . LEU B 1 164 ? 5.359 -23.219 -5.57 1 98.56 164 LEU B O 1
ATOM 2750 N N . LEU B 1 165 ? 4.773 -21.125 -5.094 1 98.69 165 LEU B N 1
ATOM 2751 C CA . LEU B 1 165 ? 3.484 -21.469 -4.504 1 98.69 165 LEU B CA 1
ATOM 2752 C C . LEU B 1 165 ? 2.58 -20.25 -4.41 1 98.69 165 LEU B C 1
ATOM 2754 O O . LEU B 1 165 ? 3.061 -19.141 -4.199 1 98.69 165 LEU B O 1
ATOM 2758 N N . CYS B 1 166 ? 1.357 -20.422 -4.648 1 98.62 166 CYS B N 1
ATOM 2759 C CA . CYS B 1 166 ? 0.339 -19.422 -4.348 1 98.62 166 CYS B CA 1
ATOM 2760 C C . CYS B 1 166 ? -0.519 -19.859 -3.164 1 98.62 166 CYS B C 1
ATOM 2762 O O . CYS B 1 166 ? -0.994 -21 -3.123 1 98.62 166 CYS B O 1
ATOM 2764 N N . VAL B 1 167 ? -0.72 -19.016 -2.174 1 98.62 167 VAL B N 1
ATOM 2765 C CA . VAL B 1 167 ? -1.533 -19.297 -0.994 1 98.62 167 VAL B CA 1
ATOM 2766 C C . VAL B 1 167 ? -2.611 -18.219 -0.845 1 98.62 167 VAL B C 1
ATOM 2768 O O . VAL B 1 167 ? -2.32 -17.031 -0.912 1 98.62 167 VAL B O 1
ATOM 2771 N N . VAL B 1 168 ? -3.861 -18.641 -0.676 1 98.12 168 VAL B N 1
ATOM 2772 C CA . VAL B 1 168 ? -4.965 -17.703 -0.534 1 98.12 168 VAL B CA 1
ATOM 2773 C C . VAL B 1 168 ? -5.832 -18.094 0.66 1 98.12 168 VAL B C 1
ATOM 2775 O O . VAL B 1 168 ? -5.754 -19.234 1.142 1 98.12 168 VAL B O 1
ATOM 2778 N N . LEU B 1 169 ? -6.621 -17.109 1.202 1 97.88 169 LEU B N 1
ATOM 2779 C CA . LEU B 1 169 ? -7.555 -17.375 2.293 1 97.88 169 LEU B CA 1
ATOM 2780 C C . LEU B 1 169 ? -8.688 -18.297 1.831 1 97.88 169 LEU B C 1
ATOM 2782 O O . LEU B 1 169 ? -8.93 -19.344 2.439 1 97.88 169 LEU B O 1
ATOM 2786 N N . VAL B 1 170 ? -9.328 -17.953 0.695 1 95.06 170 VAL B N 1
ATOM 2787 C CA . VAL B 1 170 ? -10.438 -18.734 0.147 1 95.06 170 VAL B CA 1
ATOM 2788 C C . VAL B 1 170 ? -10.25 -18.906 -1.358 1 95.06 170 VAL B C 1
ATOM 2790 O O . VAL B 1 170 ? -9.891 -17.953 -2.061 1 95.06 170 VAL B O 1
ATOM 2793 N N . SER B 1 171 ? -10.484 -20.047 -1.845 1 93.31 171 SER B N 1
ATOM 2794 C CA . SER B 1 171 ? -10.492 -20.297 -3.281 1 93.31 171 SER B CA 1
ATOM 2795 C C . SER B 1 171 ? -11.859 -20.812 -3.74 1 93.31 171 SER B C 1
ATOM 2797 O O . SER B 1 171 ? -12.43 -21.719 -3.127 1 93.31 171 SER B O 1
ATOM 2799 N N . LYS B 1 172 ? -12.352 -20.203 -4.77 1 87.31 172 LYS B N 1
ATOM 2800 C CA . LYS B 1 172 ? -13.586 -20.656 -5.395 1 87.31 172 LYS B CA 1
ATOM 2801 C C . LYS B 1 172 ? -13.289 -21.578 -6.582 1 87.31 172 LYS B C 1
ATOM 2803 O O . LYS B 1 172 ? -14.211 -22.047 -7.254 1 87.31 172 LYS B O 1
ATOM 2808 N N . LEU B 1 173 ? -12.023 -21.766 -6.852 1 86.44 173 LEU B N 1
ATOM 2809 C CA . LEU B 1 173 ? -11.617 -22.609 -7.961 1 86.44 173 LEU B CA 1
ATOM 2810 C C . LEU B 1 173 ? -11.711 -24.094 -7.578 1 86.44 173 LEU B C 1
ATOM 2812 O O . LEU B 1 173 ? -11.508 -24.453 -6.418 1 86.44 173 LEU B O 1
ATOM 2816 N N . ASN B 1 174 ? -11.945 -24.859 -8.625 1 84.81 174 ASN B N 1
ATOM 2817 C CA . ASN B 1 174 ? -11.953 -26.312 -8.445 1 84.81 174 ASN B CA 1
ATOM 2818 C C . ASN B 1 174 ? -10.609 -26.922 -8.828 1 84.81 174 ASN B C 1
ATOM 2820 O O . ASN B 1 174 ? -10.469 -28.141 -8.875 1 84.81 174 ASN B O 1
ATOM 2824 N N . ILE B 1 175 ? -9.68 -26.078 -9.078 1 87.5 175 ILE B N 1
ATOM 2825 C CA . ILE B 1 175 ? -8.344 -26.547 -9.438 1 87.5 175 ILE B CA 1
ATOM 2826 C C . ILE B 1 175 ? -7.328 -26.062 -8.406 1 87.5 175 ILE B C 1
ATOM 2828 O O . ILE B 1 175 ? -7.566 -25.062 -7.715 1 87.5 175 ILE B O 1
ATOM 2832 N N . ASP B 1 176 ? -6.215 -26.828 -8.375 1 91.19 176 ASP B N 1
ATOM 2833 C CA . ASP B 1 176 ? -5.172 -26.484 -7.41 1 91.19 176 ASP B CA 1
ATOM 2834 C C . ASP B 1 176 ? -3.896 -26.031 -8.117 1 91.19 176 ASP B C 1
ATOM 2836 O O . ASP B 1 176 ? -2.807 -26.109 -7.551 1 91.19 176 ASP B O 1
ATOM 2840 N N . GLU B 1 177 ? -4.027 -25.672 -9.398 1 95.25 177 GLU B N 1
ATOM 2841 C CA . GLU B 1 177 ? -2.873 -25.188 -10.156 1 95.25 177 GLU B CA 1
ATOM 2842 C C . GLU B 1 177 ? -3.271 -24.109 -11.148 1 95.25 177 GLU B C 1
ATOM 2844 O O . GLU B 1 177 ? -4.309 -24.203 -11.805 1 95.25 177 GLU B O 1
ATOM 2849 N N . ILE B 1 178 ? -2.469 -23.094 -11.195 1 94.69 178 ILE B N 1
ATOM 2850 C CA . ILE B 1 178 ? -2.633 -22.016 -12.172 1 94.69 178 ILE B CA 1
ATOM 2851 C C . ILE B 1 178 ? -1.281 -21.672 -12.789 1 94.69 178 ILE B C 1
ATOM 2853 O O . ILE B 1 178 ? -0.318 -21.391 -12.078 1 94.69 178 ILE B O 1
ATOM 2857 N N . SER B 1 179 ? -1.188 -21.656 -14.133 1 94.94 179 SER B N 1
ATOM 2858 C CA . SER B 1 179 ? 0.029 -21.297 -14.859 1 94.94 179 SER B CA 1
ATOM 2859 C C . SER B 1 179 ? 1.229 -22.078 -14.344 1 94.94 179 SER B C 1
ATOM 2861 O O . SER B 1 179 ? 2.297 -21.516 -14.102 1 94.94 179 SER B O 1
ATOM 2863 N N . GLY B 1 180 ? 1.06 -23.375 -14.047 1 94.44 180 GLY B N 1
ATOM 2864 C CA . GLY B 1 180 ? 2.135 -24.266 -13.641 1 94.44 180 GLY B CA 1
ATOM 2865 C C . GLY B 1 180 ? 2.52 -24.109 -12.18 1 94.44 180 GLY B C 1
ATOM 2866 O O . GLY B 1 180 ? 3.535 -24.656 -11.742 1 94.44 180 GLY B O 1
ATOM 2867 N N . THR B 1 181 ? 1.781 -23.359 -11.438 1 97.44 181 THR B N 1
ATOM 2868 C CA . THR B 1 181 ? 2.078 -23.125 -10.031 1 97.44 181 THR B CA 1
ATOM 2869 C C . THR B 1 181 ? 0.954 -23.656 -9.148 1 97.44 181 THR B C 1
ATOM 2871 O O . THR B 1 181 ? -0.226 -23.469 -9.445 1 97.44 181 THR B O 1
ATOM 2874 N N . ARG B 1 182 ? 1.294 -24.406 -8.086 1 97.56 182 ARG B N 1
ATOM 2875 C CA . ARG B 1 182 ? 0.32 -24.953 -7.145 1 97.56 182 ARG B CA 1
ATOM 2876 C C . ARG B 1 182 ? -0.354 -23.844 -6.344 1 97.56 182 ARG B C 1
ATOM 2878 O O . ARG B 1 182 ? 0.3 -22.875 -5.934 1 97.56 182 ARG B O 1
ATOM 2885 N N . ILE B 1 183 ? -1.648 -24 -6.113 1 97.31 183 ILE B N 1
ATOM 2886 C CA . ILE B 1 183 ? -2.441 -23.094 -5.285 1 97.31 183 ILE B CA 1
ATOM 2887 C C . ILE B 1 183 ? -2.924 -23.828 -4.035 1 97.31 183 ILE B C 1
ATOM 2889 O O . ILE B 1 183 ? -3.482 -24.922 -4.129 1 97.31 183 ILE B O 1
ATOM 2893 N N . ARG B 1 184 ? -2.68 -23.266 -2.885 1 97.62 184 ARG B N 1
ATOM 2894 C CA . ARG B 1 184 ? -3.217 -23.734 -1.614 1 97.62 184 ARG B CA 1
ATOM 2895 C C . ARG B 1 184 ? -4.109 -22.688 -0.967 1 97.62 184 ARG B C 1
ATOM 2897 O O . ARG B 1 184 ? -3.781 -21.5 -0.969 1 97.62 184 ARG B O 1
ATOM 2904 N N . SER B 1 185 ? -5.23 -23.078 -0.486 1 96.69 185 SER B N 1
ATOM 2905 C CA . SER B 1 185 ? -6.152 -22.188 0.205 1 96.69 185 SER B CA 1
ATOM 2906 C C . SER B 1 185 ? -6.379 -22.625 1.646 1 96.69 185 SER B C 1
ATOM 2908 O O . SER B 1 185 ? -6.363 -23.812 1.943 1 96.69 185 SER B O 1
ATOM 2910 N N . VAL B 1 186 ? -6.531 -21.672 2.58 1 96.06 186 VAL B N 1
ATOM 2911 C CA . VAL B 1 186 ? -6.887 -21.984 3.961 1 96.06 186 VAL B CA 1
ATOM 2912 C C . VAL B 1 186 ? -8.281 -22.609 4.004 1 96.06 186 VAL B C 1
ATOM 2914 O O . VAL B 1 186 ? -8.508 -23.562 4.742 1 96.06 186 VAL B O 1
ATOM 2917 N N . ILE B 1 187 ? -9.172 -22 3.131 1 90.94 187 ILE B N 1
ATOM 2918 C CA . ILE B 1 187 ? -10.539 -22.5 3.018 1 90.94 187 ILE B CA 1
ATOM 2919 C C . ILE B 1 187 ? -10.883 -22.734 1.549 1 90.94 187 ILE B C 1
ATOM 2921 O O . ILE B 1 187 ? -10.602 -21.891 0.695 1 90.94 187 ILE B O 1
ATOM 2925 N N . ARG B 1 188 ? -11.43 -23.875 1.253 1 83.75 188 ARG B N 1
ATOM 2926 C CA . ARG B 1 188 ? -11.898 -24.156 -0.097 1 83.75 188 ARG B CA 1
ATOM 2927 C C . ARG B 1 188 ? -13.422 -24.094 -0.167 1 83.75 188 ARG B C 1
ATOM 2929 O O . ARG B 1 188 ? -14.109 -24.594 0.724 1 83.75 188 ARG B O 1
ATOM 2936 N N . THR B 1 189 ? -13.875 -23.281 -1.214 1 78.56 189 THR B N 1
ATOM 2937 C CA . THR B 1 189 ? -15.312 -23.188 -1.449 1 78.56 189 THR B CA 1
ATOM 2938 C C . THR B 1 189 ? -15.68 -23.828 -2.789 1 78.56 189 THR B C 1
ATOM 2940 O O . THR B 1 189 ? -15.023 -23.562 -3.801 1 78.56 189 THR B O 1
ATOM 2943 N N . THR B 1 190 ? -16.391 -24.859 -2.83 1 66.75 190 THR B N 1
ATOM 2944 C CA . THR B 1 190 ? -16.828 -25.516 -4.051 1 66.75 190 THR B CA 1
ATOM 2945 C C . THR B 1 190 ? -18.328 -25.312 -4.258 1 66.75 190 THR B C 1
ATOM 2947 O O . THR B 1 190 ? -19.125 -25.453 -3.318 1 66.75 190 THR B O 1
ATOM 2950 N N . MET B 1 191 ? -18.578 -24.594 -5.375 1 59.41 191 MET B N 1
ATOM 2951 C CA . MET B 1 191 ? -20 -24.516 -5.707 1 59.41 191 MET B CA 1
ATOM 2952 C C . MET B 1 191 ? -20.562 -25.891 -6.066 1 59.41 191 MET B C 1
ATOM 2954 O O . MET B 1 191 ? -19.922 -26.641 -6.82 1 59.41 191 MET B O 1
ATOM 2958 N N . VAL B 1 192 ? -21.422 -26.25 -5.195 1 55.03 192 VAL B N 1
ATOM 2959 C CA . VAL B 1 192 ? -22.094 -27.5 -5.492 1 55.03 192 VAL B CA 1
ATOM 2960 C C . VAL B 1 192 ? -23.438 -27.219 -6.188 1 55.03 192 VAL B C 1
ATOM 2962 O O . VAL B 1 192 ? -24.234 -26.422 -5.699 1 55.03 192 VAL B O 1
ATOM 2965 N N . GLY B 1 193 ? -23.469 -27 -7.57 1 46.25 193 GLY B N 1
ATOM 2966 C CA . GLY B 1 193 ? -24.703 -27.047 -8.352 1 46.25 193 GLY B CA 1
ATOM 2967 C C . GLY B 1 193 ? -24.5 -27.656 -9.727 1 46.25 193 GLY B C 1
ATOM 2968 O O . GLY B 1 193 ? -23.375 -27.828 -10.18 1 46.25 193 GLY B O 1
#

Secondary structure (DSSP, 8-state):
-HHHHHHHHHHHHHHHTT--HHHHHHHHT--HHHHHHHHTT-TTT----------HHHHTBHHHHHHHHHHHHHHHHHHS-GGG--EEEEETTTHHHHHHHHHHHHT-EEEEEE--TTSS--EE-TTS---TT-EEEEEEEEESSSHHHHHHHHHHHHTT-EEEEEEEEEE--S-SEETTEEEEEEEE-----/-HHHHHHHHHHHHHHHTT--HHHHHHHHT--HHHHHHHHTT-TTT----------HHHHTBHHHHHHHHHHHHHHHHHHS-GGG--EEEEETTTHHHHHHHHHHHHT-EEEEEE--TTSS--EE-TTS---TT-EEEEEEEEESSSHHHHHHHHHHHHTT-EEEEEEEEEE--S-SEETTEEEEEEEE-----

InterPro domains:
  IPR000836 Phosphoribosyltransferase domain [PF00156] (67-172)
  IPR000836 Phosphoribosyltransferase domain [cd06223] (68-173)
  IPR022854 Transcriptional regulator GfcR [MF_01214] (1-193)
  IPR022854 Transcriptional regulator GfcR [NF002620] (1-192)
  IPR029057 Phosphoribosyltransferase-like [G3DSA:3.40.50.2020] (45-192)
  IPR029057 Phosphoribosyltransferase-like [SSF53271] (46-183)

Solvent-accessible surface area (backbone atoms only — not comparable to full-atom values): 20442 Å² total; per-residue (Å²): 111,74,60,57,54,52,48,39,52,49,51,51,53,43,45,74,66,66,46,50,59,62,55,47,13,63,73,55,39,42,52,47,67,53,44,53,42,50,71,61,71,54,63,84,67,65,86,71,92,75,73,73,67,81,57,31,88,38,40,21,28,22,54,49,37,43,55,52,17,52,53,51,45,51,52,48,56,72,75,42,64,63,88,67,51,46,30,26,29,6,35,62,69,71,6,32,51,40,19,34,42,27,8,34,76,71,69,26,26,18,26,43,35,38,75,39,91,81,74,52,74,50,44,70,42,78,49,26,34,82,49,64,75,30,32,28,35,41,27,39,40,72,39,62,89,43,57,71,59,42,52,50,52,50,50,38,45,74,52,48,20,43,70,72,34,34,42,28,48,32,27,51,48,94,64,53,62,52,92,92,24,46,49,47,50,82,36,82,43,73,84,85,127,114,76,62,57,53,50,50,39,52,51,52,51,53,44,43,75,65,67,44,49,58,64,54,48,14,63,72,56,40,41,52,48,67,54,43,53,43,49,69,62,71,56,62,84,69,67,87,71,92,75,72,72,65,81,56,31,89,39,41,22,27,22,53,50,37,43,54,51,17,51,52,51,44,51,52,48,54,73,75,40,65,65,88,65,52,45,30,27,28,7,34,63,68,72,6,33,50,40,20,35,42,27,8,35,75,70,70,26,26,18,26,43,34,39,76,39,90,82,74,53,72,50,44,73,43,77,49,26,34,80,48,65,76,30,32,28,36,41,27,39,41,72,39,63,87,44,59,73,58,42,51,50,53,49,49,37,44,75,52,47,19,42,72,72,35,33,40,28,48,32,26,51,47,95,63,52,62,52,92,91,24,46,47,47,50,80,35,80,43,73,85,84,127

Sequence (386 aa):
MKSLEELYKRAIELKNKGMSDKEISTELHLSVNTISWLLSKNIGETKIQDVKIGWRSIGVYGSRIGHIAEIMADIISEEINIDDLDSVLGITINGIPFATFVSDILGKELMVYRPHPSGKEGLFSSNFAGVKGKKIVVIDDVISTGETMKNTINDIKNQGGQVLLCVVLVSKLNIDEISGTRIRSVIRTTMVGMKSLEELYKRAIELKNKGMSDKEISTELHLSVNTISWLLSKNIGETKIQDVKIGWRSIGVYGSRIGHIAEIMADIISEEINIDDLDSVLGITINGIPFATFVSDILGKELMVYRPHPSGKEGLFSSNFAGVKGKKIVVIDDVISTGETMKNTINDIKNQGGQVLLCVVLVSKLNIDEISGTRIRSVIRTTMVG

Nearest PDB structures (foldseek):
  4ohc-assembly1_D  TM=8.086E-01  e=8.018E-08  Burkholderia cenocepacia J2315
  2p1z-assembly1_B  TM=7.612E-01  e=1.106E-06  Corynebacterium diphtheriae NCTC 13129
  2wns-assembly1_A  TM=7.767E-01  e=2.066E-06  Homo sapiens
  4ohc-assembly4_C  TM=6.848E-01  e=2.319E-07  Burkholderia cenocepacia J2315
  3ohp-assembly1_D  TM=6.286E-01  e=4.107E-06  Vibrio cholerae

=== Feature glossary ===
Legend for the data blocks above and below:

— What the protein is —

The amino-acid sequence is the protein's primary structure: the linear order of residues from the N-terminus to the C-terminus, written in one-letter code. Everything else here — the 3D coordinates, the secondary structure, the domain annotations — is ultimately a consequence of this string.

Functional annotations link the protein to curated databases. InterPro entries identify conserved domains and families by matching the sequence against member-database signatures (Pfam, PROSITE, CDD, …). Gene Ontology (GO) terms describe molecular function, biological process, and cellular component in a controlled vocabulary. CATH places the structure in a hierarchical fold classification (Class/Architecture/Topology/Homologous-superfamily). The organism is the source species.

— Where its atoms are —

Atomic coordinates in PDBx/mmCIF format — the same representation the Protein Data Bank distributes. Each line of the _atom_site loop places one backbone atom in Cartesian space (units: ångströms, origin: arbitrary).

The six renders are orthographic views along the three Cartesian axes in both directions. Representation (cartoon, sticks, or surface) and color scheme (sequence-rainbow or by-chain) vary across proteins so the training set covers all the common visualization conventions.

— Local backbone conformation —

Eight-state secondary structure (DSSP): H is the canonical α-helix, G the tighter 3₁₀-helix, I the wider π-helix; E/B are β-structure, T and S are turns and bends, and '-' is everything else. DSSP derives these from the pattern of main-chain N–H···O=C hydrogen bonds, not from the sequence.

Three-state secondary structure (P-SEA) collapses the eight DSSP classes into helix (a), strand (b), and coil (c). P-SEA assigns these from Cα geometry alone — distances and angles — without requiring backbone oxygens, so it works on any Cα trace.

φ (phi) and ψ (psi) are the two rotatable backbone dihedrals per residue: φ is the C(i-1)–N–Cα–C torsion, ψ is the N–Cα–C–N(i+1) torsion, both in degrees on (−180°, 180°]. α-helical residues cluster near (−60°, −45°); β-strand residues near (−120°, +130°). A Ramachandran plot is simply a scatter of (φ, ψ) for every residue.

— Global shape and packing —

The geometric summary reports three shape descriptors. Rg (radius of gyration) measures how spread out the Cα atoms are about their centre of mass; compact globular proteins have small Rg, elongated or unfolded ones large. Cα contacts (<8 Å, |i−j|>4) count long-range residue pairs in spatial proximity — high for tightly packed folds, near zero for rods or random coil. The bounding-box extents give the protein's footprint along x, y, z in Å.

SASA measures how much of the protein is reachable by solvent. It is computed by rolling a water-sized probe over the atomic surface and summing the exposed area (Å²). Per-residue SASA distinguishes core (buried, low SASA) from surface (exposed, high SASA) residues; total SASA is a whole-molecule size measure.

Plot images: a contact map (which residues are close in 3D, as an N×N binary image), a Ramachandran scatter (backbone torsion angles, revealing secondary-structure composition at a glance), and — for AlphaFold structures — a PAE heatmap (pairwise prediction confidence).

— Structural neighborhood —

A 3Di character summarizes, for each residue, the relative orientation of the Cα frame of its nearest spatial neighbor. Because it encodes fold topology rather than chemistry, 3Di alignments detect remote structural similarity that sequence alignment misses.

The Foldseek neighbor list gives the closest experimentally determined structures in the PDB, ranked by structural alignment. TM-score near 1 means near-identical fold; near 0.3 means only rough topology match. This is how one finds what a novel AlphaFold prediction most resembles in the solved-structure universe.

— Confidence and disorder —

For AlphaFold models, the B-factor field carries pLDDT — the model's own estimate of local accuracy on a 0–100 scale. Regions with pLDDT<50 should be treated as essentially unmodeled; they often correspond to intrinsically disordered segments.

Crystallographic B-factors measure how much each atom's electron density is smeared out, in Å². They rise in mobile loops and surface residues and fall in the buried interior. In AlphaFold models this column is repurposed to hold pLDDT instead.

Predicted Aligned Error (PAE) is an AlphaFold confidence matrix: entry (i, j) is the expected error in the position of residue j, in ångströms, when the prediction is superimposed on the true structure at residue i. Low PAE within a block of residues means that block is internally rigid and well-predicted; high PAE between two blocks means their relative placement is uncertain even if each block individually is confident.